Protein AF-A0A2D4J115-F1 (afdb_monomer_lite)

Secondary structure (DSSP, 8-state):
-HHHHHHHHHHHHHHHHHHHHHHHHHHHHHHHHHHHHHHHHHHHHHHHHHHHHHHHHHHHHHHHHHHHHHHHHHHHHHHHHHHHHHHHHHHHHHHHHHHHHHHHHHHHHHHHHHHHHHHHHHHHHHHHHHHHHHHHHHHHHHHHHHHHHHHHHHHHHHHHHHHHHHHHHHHHHHHHHHHHHHHHHHHHHHHHHHHHHHHHHHHHHHHHHHHHHHHHHHHHHHHHHHHHHHHHHHHHHHHHHHHHHTPPPPHHHHHHHHHHHHHHHHHHHHHHHHHHHHHHHHHHHHHHHHHHTTT-----------------------------------------------PPPPPS-------------PPPPPPPPPPPPP---

Foldseek 3Di:
DVVVVVVVVVVVVVVVVVVVVVVVVVVVVVVVVVVVVVVVVVVVVVVVVVVVVVVVVVVVVVVVVVVVVVVVVVVVVVVVVVVVVVVVVVVVVVVVVVVVVVVVVVVVVVVVVVVVVVVVVVVVVVVVVVVVVVVVVVVVVVVVVVVVVVVVVVVVVVVVVVVVVVVVVVVVVVVVVVVVVVVVVVVVVVVVVVVVVVVVVVVVVVVVVVVVVVVVVVVVVVVVVVVVVVVVVVVVVVVVVVCVVPDDDDPVRVVVVVVVVVVVVVVVVVVVVVVVVVVVVVVVVVVCVVPPVPDDDDDDDDDDDDDDDDDDDDDDDDDDDDDDDDDDDDDDDDDDDDDDDDDDDDDPDDDDDDDDDPPPDDDDDDDDDDDDDDDDD

pLDDT: mean 80.58, std 22.32, range [29.77, 98.75]

Sequence (377 aa):
EEEHQQRHKSMKEAHILAFQSMEETKEQEQKELEEHLQQKYLEELQALKDAHRQAMDVFKIEMEQEVQTLRFELEDEGKAMLASLRSELNHQHAAAIDQLRHNHQQEVAAAKMELERSIELSRHQEKECMCRISDVQDELRHRDHHISELDKEILTLHENISTLTKELEFKGKEILRIRSESNQQIRLHEQDLSKKHEKELDVMTADHIREKQSMLADFNKTQELLKEINSALQVSLEEMEDKYQNREPRPEDLQLIAELKDLIAERDQLIKKLIDDKKFYQLELVNRETNFNKVFNASPNVGVINPLVKQKKKNDRSANRFVSVPNLSALESSGVGNGHANRLDPIPNSSIHDIEFNSSRPLPQPIPPKEPKMVLR

Structure (mmCIF, N/CA/C/O backbone):
data_AF-A0A2D4J115-F1
#
_entry.id   AF-A0A2D4J115-F1
#
loop_
_atom_site.group_PDB
_atom_site.id
_atom_site.type_symbol
_atom_site.label_atom_id
_atom_site.label_alt_id
_atom_site.label_comp_id
_atom_site.label_asym_id
_atom_site.label_entity_id
_atom_site.label_seq_id
_atom_site.pdbx_PDB_ins_code
_atom_site.Cartn_x
_atom_site.Cartn_y
_atom_site.Cartn_z
_atom_site.occupancy
_atom_site.B_iso_or_equiv
_atom_site.auth_seq_id
_atom_site.auth_comp_id
_atom_site.auth_asym_id
_atom_site.auth_atom_id
_atom_site.pdbx_PDB_model_num
ATOM 1 N N . GLU A 1 1 ? 120.561 34.009 -173.043 1.00 57.00 1 GLU A N 1
ATOM 2 C CA . GLU A 1 1 ? 120.780 34.735 -171.770 1.00 57.00 1 GLU A CA 1
ATOM 3 C C . GLU A 1 1 ? 119.483 34.924 -170.973 1.00 57.00 1 GLU A C 1
ATOM 5 O O . GLU A 1 1 ? 119.499 34.709 -169.767 1.00 57.00 1 GLU A O 1
ATOM 10 N N . GLU A 1 2 ? 118.346 35.203 -171.625 1.00 57.34 2 GLU A N 1
ATOM 11 C CA . GLU A 1 2 ? 117.038 35.406 -170.963 1.00 57.34 2 GLU A CA 1
ATOM 12 C C . GLU A 1 2 ? 116.561 34.239 -170.064 1.00 57.34 2 GLU A C 1
ATOM 14 O O . GLU A 1 2 ? 116.048 34.486 -168.972 1.00 57.34 2 GLU A O 1
ATOM 19 N N . GLU A 1 3 ? 116.798 32.969 -170.428 1.00 57.56 3 GLU A N 1
ATOM 20 C CA . GLU A 1 3 ? 116.377 31.814 -169.603 1.00 57.56 3 GLU A CA 1
ATOM 21 C C . GLU A 1 3 ? 116.959 31.807 -168.174 1.00 57.56 3 GLU A C 1
ATOM 23 O O . GLU A 1 3 ? 116.345 31.264 -167.249 1.00 57.56 3 GLU A O 1
ATOM 28 N N . HIS A 1 4 ? 118.138 32.404 -167.959 1.00 59.41 4 HIS A N 1
ATOM 29 C CA . HIS A 1 4 ? 118.818 32.327 -166.663 1.00 59.41 4 HIS A CA 1
ATOM 30 C C . HIS A 1 4 ? 118.259 33.325 -165.633 1.00 59.41 4 HIS A C 1
ATOM 32 O O . HIS A 1 4 ? 118.295 33.050 -164.429 1.00 59.41 4 HIS A O 1
ATOM 38 N N . GLN A 1 5 ? 117.688 34.451 -166.085 1.00 61.78 5 GLN A N 1
ATOM 39 C CA . GLN A 1 5 ? 116.971 35.386 -165.208 1.00 61.78 5 GLN A CA 1
ATOM 40 C C . GLN A 1 5 ? 115.605 34.832 -164.783 1.00 61.78 5 GLN A C 1
ATOM 42 O O . GLN A 1 5 ? 115.239 34.962 -163.612 1.00 61.78 5 GLN A O 1
ATOM 47 N N . GLN A 1 6 ? 114.896 34.141 -165.686 1.00 61.97 6 GLN A N 1
A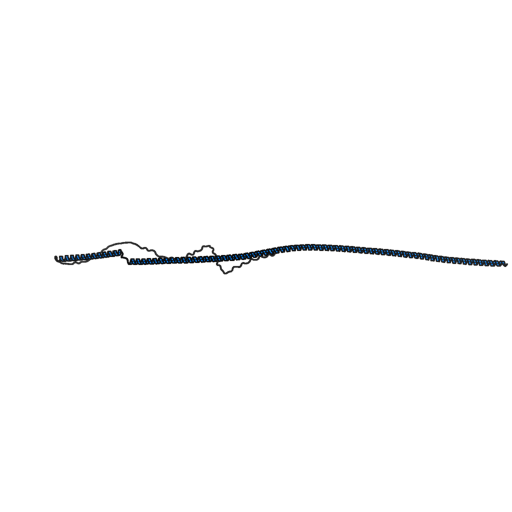TOM 48 C CA . GLN A 1 6 ? 113.596 33.523 -165.398 1.00 61.97 6 GLN A CA 1
ATOM 49 C C . GLN A 1 6 ? 113.691 32.530 -164.220 1.00 61.97 6 GLN A C 1
ATOM 51 O O . GLN A 1 6 ? 112.905 32.600 -163.272 1.00 61.97 6 GLN A O 1
ATOM 56 N N . ARG A 1 7 ? 114.715 31.658 -164.222 1.00 62.78 7 ARG A N 1
ATOM 57 C CA . ARG A 1 7 ? 114.964 30.688 -163.135 1.00 62.78 7 ARG A CA 1
ATOM 58 C C . ARG A 1 7 ? 115.286 31.343 -161.790 1.00 62.78 7 ARG A C 1
ATOM 60 O O . ARG A 1 7 ? 114.791 30.883 -160.763 1.00 62.78 7 ARG A O 1
ATOM 67 N N . HIS A 1 8 ? 116.091 32.408 -161.766 1.00 64.88 8 HIS A N 1
ATOM 68 C CA . HIS A 1 8 ? 116.463 33.046 -160.497 1.00 64.88 8 HIS A CA 1
ATOM 69 C C . HIS A 1 8 ? 115.281 33.795 -159.854 1.00 64.88 8 HIS A C 1
ATOM 71 O O . HIS A 1 8 ? 115.179 33.845 -158.623 1.00 64.88 8 HIS A O 1
ATOM 77 N N . LYS A 1 9 ? 114.368 34.346 -160.664 1.00 67.94 9 LYS A N 1
ATOM 78 C CA . LYS A 1 9 ? 113.130 34.965 -160.170 1.00 67.94 9 LYS A CA 1
ATOM 79 C C . LYS A 1 9 ? 112.207 33.920 -159.537 1.00 67.94 9 LYS A C 1
ATOM 81 O O . LYS A 1 9 ? 111.871 34.045 -158.362 1.00 67.94 9 LYS A O 1
ATOM 86 N N . SER A 1 10 ? 111.957 32.828 -160.264 1.00 69.94 10 SER A N 1
ATOM 87 C CA . SER A 1 10 ? 111.140 31.698 -159.804 1.00 69.94 10 SER A CA 1
ATOM 88 C C . SER A 1 10 ? 111.646 31.079 -158.491 1.00 69.94 10 SER A C 1
ATOM 90 O O . SER A 1 10 ? 110.840 30.790 -157.611 1.00 69.94 10 SER A O 1
ATOM 92 N N . MET A 1 11 ? 112.966 30.939 -158.295 1.00 70.31 11 MET A N 1
ATOM 93 C CA . MET A 1 11 ? 113.511 30.416 -157.030 1.00 70.31 11 MET A CA 1
ATOM 94 C C . MET A 1 11 ? 113.263 31.360 -155.838 1.00 70.31 11 MET A C 1
ATOM 96 O O . MET A 1 11 ? 112.943 30.893 -154.747 1.00 70.31 11 MET A O 1
ATOM 100 N N . LYS A 1 12 ? 113.388 32.684 -156.023 1.00 70.19 12 LYS A N 1
ATOM 101 C CA . LYS A 1 12 ? 113.106 33.654 -154.947 1.00 70.19 12 LYS A CA 1
ATOM 102 C C . LYS A 1 12 ? 111.619 33.700 -154.600 1.00 70.19 12 LYS A C 1
ATOM 104 O O . LYS A 1 12 ? 111.287 33.734 -153.421 1.00 70.19 12 LYS A O 1
ATOM 109 N N . GLU A 1 13 ? 110.749 33.658 -155.605 1.00 73.25 13 GLU A N 1
ATOM 110 C CA . GLU A 1 13 ? 109.296 33.579 -155.414 1.00 73.25 13 GLU A CA 1
ATOM 111 C C . GLU A 1 13 ? 108.912 32.288 -154.672 1.00 73.25 13 GLU A C 1
ATOM 113 O O . GLU A 1 13 ? 108.194 32.355 -153.679 1.00 73.25 13 GLU A O 1
ATOM 118 N N . ALA A 1 14 ? 109.486 31.137 -155.045 1.00 73.88 14 ALA A N 1
ATOM 119 C CA . ALA A 1 14 ? 109.284 29.876 -154.327 1.00 73.88 14 ALA A CA 1
ATOM 120 C C . ALA A 1 14 ? 109.763 29.927 -152.863 1.00 73.88 14 ALA A C 1
ATOM 122 O O . ALA A 1 14 ? 109.108 29.368 -151.989 1.00 73.88 14 ALA A O 1
ATOM 123 N N . HIS A 1 15 ? 110.875 30.610 -152.571 1.00 73.06 15 HIS A N 1
ATOM 124 C CA . HIS A 1 15 ? 111.394 30.717 -151.203 1.00 73.06 15 HIS A CA 1
ATOM 125 C C . HIS A 1 15 ? 110.595 31.703 -150.330 1.00 73.06 15 HIS A C 1
ATOM 127 O O . HIS A 1 15 ? 110.486 31.491 -149.122 1.00 73.06 15 HIS A O 1
ATOM 133 N N . ILE A 1 16 ? 110.023 32.756 -150.927 1.00 77.25 16 ILE A N 1
ATOM 134 C CA . ILE A 1 16 ? 109.073 33.654 -150.251 1.00 77.25 16 ILE A CA 1
ATOM 135 C C . ILE A 1 16 ? 107.777 32.897 -149.949 1.00 77.25 16 ILE A C 1
ATOM 137 O O . ILE A 1 16 ? 107.352 32.889 -148.800 1.00 77.25 16 ILE A O 1
ATOM 141 N N . LEU A 1 17 ? 107.219 32.182 -150.932 1.00 78.50 17 LEU A N 1
ATOM 142 C CA . LEU A 1 17 ? 106.018 31.359 -150.753 1.00 78.50 17 LEU A CA 1
ATOM 143 C C . LEU A 1 17 ? 106.221 30.244 -149.717 1.00 78.50 17 LEU A C 1
ATOM 145 O O . LEU A 1 17 ? 105.329 29.992 -148.918 1.00 78.50 17 LEU A O 1
ATOM 149 N N . ALA A 1 18 ? 107.393 29.604 -149.679 1.00 78.38 18 ALA A N 1
ATOM 150 C CA . ALA A 1 18 ? 107.706 28.592 -148.670 1.00 78.38 18 ALA A CA 1
ATOM 151 C C . ALA A 1 18 ? 107.845 29.185 -147.257 1.00 78.38 18 ALA A C 1
ATOM 153 O O . ALA A 1 18 ? 107.439 28.545 -146.291 1.00 78.38 18 ALA A O 1
ATOM 154 N N . PHE A 1 19 ? 108.397 30.397 -147.118 1.00 79.00 19 PHE A N 1
ATOM 155 C CA . PHE A 1 19 ? 108.492 31.057 -145.813 1.00 79.00 19 PHE A CA 1
ATOM 156 C C . PHE A 1 19 ? 107.127 31.568 -145.342 1.00 79.00 19 PHE A C 1
ATOM 158 O O . PHE A 1 19 ? 106.774 31.330 -144.196 1.00 79.00 19 PHE A O 1
ATOM 165 N N . GLN A 1 20 ? 106.337 32.173 -146.236 1.00 78.62 20 GLN A N 1
ATOM 166 C CA . GLN A 1 20 ? 104.952 32.568 -145.964 1.00 78.62 20 GLN A CA 1
ATOM 167 C C . GLN A 1 20 ? 104.100 31.358 -145.589 1.00 78.62 20 GLN A C 1
ATOM 169 O O . GLN A 1 20 ? 103.450 31.390 -144.559 1.00 78.62 20 GLN A O 1
ATOM 174 N N . SER A 1 21 ? 104.190 30.254 -146.335 1.00 79.31 21 SER A N 1
ATOM 175 C CA . SER A 1 21 ? 103.489 29.015 -145.992 1.00 79.31 21 SER A CA 1
ATOM 176 C C . SER A 1 21 ? 103.942 28.438 -144.649 1.00 79.31 21 SER A C 1
ATOM 178 O O . SER A 1 21 ? 103.104 27.891 -143.950 1.00 79.31 21 SER A O 1
ATOM 180 N N . MET A 1 22 ? 105.223 28.551 -144.276 1.00 82.06 22 MET A N 1
ATOM 181 C CA . MET A 1 22 ? 105.728 28.094 -142.973 1.00 82.06 22 MET A CA 1
ATOM 182 C C . MET A 1 22 ? 105.255 28.995 -141.822 1.00 82.06 22 MET A C 1
ATOM 184 O O . MET A 1 22 ? 104.891 28.495 -140.759 1.00 82.06 22 MET A O 1
ATOM 188 N N . GLU A 1 23 ? 105.220 30.309 -142.044 1.00 80.81 23 GLU A N 1
ATOM 189 C CA . GLU A 1 23 ? 104.732 31.307 -141.091 1.00 80.81 23 GLU A CA 1
ATOM 190 C C . GLU A 1 23 ? 103.209 31.196 -140.903 1.00 80.81 23 GLU A C 1
ATOM 192 O O . GLU A 1 23 ? 102.758 31.100 -139.766 1.00 80.81 23 GLU A O 1
ATOM 197 N N . GLU A 1 24 ? 102.443 31.042 -141.990 1.00 81.38 24 GLU A N 1
ATOM 198 C CA . GLU A 1 24 ? 101.008 30.724 -141.982 1.00 81.38 24 GLU A CA 1
ATOM 199 C C . GLU A 1 24 ? 100.725 29.381 -141.297 1.00 81.38 24 GLU A C 1
ATOM 201 O O . GLU A 1 24 ? 99.845 29.322 -140.445 1.00 81.38 24 GLU A O 1
ATOM 206 N N . THR A 1 25 ? 101.473 28.303 -141.589 1.00 81.06 25 THR A N 1
ATOM 207 C CA . THR A 1 25 ? 101.270 27.023 -140.881 1.00 81.06 25 THR A CA 1
ATOM 208 C C . THR A 1 25 ? 101.611 27.124 -139.404 1.00 81.06 25 THR A C 1
ATOM 210 O O . THR A 1 25 ? 100.919 26.525 -138.595 1.00 81.06 25 THR A O 1
ATOM 213 N N . LYS A 1 26 ? 102.629 27.904 -139.024 1.00 84.06 26 LYS A N 1
ATOM 214 C CA . LYS A 1 26 ? 102.990 28.095 -137.617 1.00 84.06 26 LYS A CA 1
ATOM 215 C C . LYS A 1 26 ? 101.961 28.957 -136.878 1.00 84.06 26 LYS A C 1
ATOM 217 O O . LYS A 1 26 ? 101.657 28.671 -135.725 1.00 84.06 26 LYS A O 1
ATOM 222 N N . GLU A 1 27 ? 101.435 30.003 -137.512 1.00 83.69 27 GLU A N 1
ATOM 223 C CA . GLU A 1 27 ? 100.361 30.831 -136.951 1.00 83.69 27 GLU A CA 1
ATOM 224 C C . GLU A 1 27 ? 99.057 30.026 -136.838 1.00 8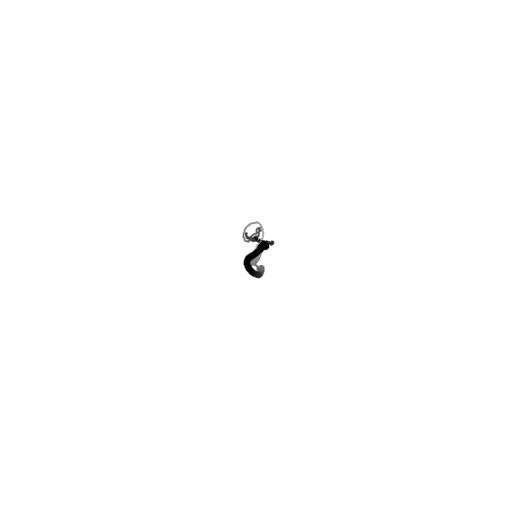3.69 27 GLU A C 1
ATOM 226 O O . GLU A 1 27 ? 98.381 30.095 -135.813 1.00 83.69 27 GLU A O 1
ATOM 231 N N . GLN A 1 28 ? 98.761 29.179 -137.828 1.00 84.00 28 GLN A N 1
ATOM 232 C CA . GLN A 1 28 ? 97.647 28.232 -137.808 1.00 84.00 28 GLN A CA 1
ATOM 233 C C . GLN A 1 28 ? 97.819 27.167 -136.710 1.00 84.00 28 GLN A C 1
ATOM 235 O O . GLN A 1 28 ? 96.900 26.976 -135.923 1.00 84.00 28 GLN A O 1
ATOM 240 N N . GLU A 1 29 ? 98.991 26.534 -136.579 1.00 83.31 29 GLU A N 1
ATOM 241 C CA . GLU A 1 29 ? 99.307 25.582 -135.498 1.00 83.31 29 GLU A CA 1
ATOM 242 C C . GLU A 1 29 ? 99.241 26.244 -134.115 1.00 83.31 29 GLU A C 1
ATOM 244 O O . GLU A 1 29 ? 98.711 25.657 -133.172 1.00 83.31 29 GLU A O 1
ATOM 249 N N . GLN A 1 30 ? 99.752 27.473 -133.973 1.00 84.19 30 GLN A N 1
ATOM 250 C CA . GLN A 1 30 ? 99.661 28.222 -132.720 1.00 84.19 30 GLN A CA 1
ATOM 251 C C . GLN A 1 30 ? 98.201 28.537 -132.383 1.00 84.19 30 GLN A C 1
ATOM 253 O O . GLN A 1 30 ? 97.790 28.357 -131.238 1.00 84.19 30 GLN A O 1
ATOM 258 N N . LYS A 1 31 ? 97.406 28.956 -133.369 1.00 85.56 31 LYS A N 1
ATOM 259 C CA . LYS A 1 31 ? 95.983 29.243 -133.194 1.00 85.56 31 LYS A CA 1
ATOM 260 C C . LYS A 1 31 ? 95.176 27.985 -132.874 1.00 85.56 31 LYS A C 1
ATOM 262 O O . LYS A 1 31 ? 94.360 28.023 -131.963 1.00 85.56 31 LYS A O 1
ATOM 267 N N . GLU A 1 32 ? 95.434 26.865 -133.544 1.00 86.25 32 GLU A N 1
ATOM 268 C CA . GLU A 1 32 ? 94.820 25.566 -133.236 1.00 86.25 32 GLU A CA 1
ATOM 269 C C . GLU A 1 32 ? 95.213 25.074 -131.836 1.00 86.25 32 GLU A C 1
ATOM 271 O O . GLU A 1 32 ? 94.377 24.533 -131.112 1.00 86.25 32 GLU A O 1
ATOM 276 N N . LEU A 1 33 ? 96.456 25.312 -131.403 1.00 86.94 33 LEU A N 1
ATOM 277 C CA . LEU A 1 33 ? 96.904 24.999 -130.047 1.00 86.94 33 LEU A CA 1
ATOM 278 C C . LEU A 1 33 ? 96.255 25.916 -128.996 1.00 86.94 33 LEU A C 1
ATOM 280 O O . LEU A 1 33 ? 95.873 25.431 -127.931 1.00 86.94 33 LEU A O 1
ATOM 284 N N . GLU A 1 34 ? 96.098 27.210 -129.284 1.00 85.75 34 GLU A N 1
ATOM 285 C CA . GLU A 1 34 ? 95.391 28.170 -128.427 1.00 85.75 34 GLU A CA 1
ATOM 286 C C . GLU A 1 34 ? 93.889 27.857 -128.342 1.00 85.75 34 GLU A C 1
ATOM 288 O O . GLU A 1 34 ? 93.344 27.826 -127.239 1.00 85.75 34 GLU A O 1
ATOM 293 N N . GLU A 1 35 ? 93.227 27.549 -129.461 1.00 86.94 35 GLU A N 1
ATOM 294 C CA . GLU A 1 35 ? 91.825 27.114 -129.508 1.00 86.94 35 GLU A CA 1
ATOM 295 C C . GLU A 1 35 ? 91.635 25.784 -128.762 1.00 86.94 35 GLU A C 1
ATOM 297 O O . GLU A 1 35 ? 90.732 25.668 -127.933 1.00 86.94 35 GLU A O 1
ATOM 302 N N . HIS A 1 36 ? 92.523 24.802 -128.955 1.00 90.12 36 HIS A N 1
ATOM 303 C CA . HIS A 1 36 ? 92.454 23.527 -128.237 1.00 90.12 36 HIS A CA 1
ATOM 304 C C . HIS A 1 36 ? 92.734 23.683 -126.731 1.00 90.12 36 HIS A C 1
ATOM 306 O O . HIS A 1 36 ? 92.112 22.998 -125.915 1.00 90.12 36 HIS A O 1
ATOM 312 N N . LEU A 1 37 ? 93.628 24.598 -126.336 1.00 90.31 37 LEU A N 1
ATOM 313 C CA . LEU A 1 37 ? 93.887 24.924 -124.932 1.00 90.31 37 LEU A CA 1
ATOM 314 C C . LEU A 1 37 ? 92.701 25.660 -124.291 1.00 90.31 37 LEU A C 1
ATOM 316 O O . LEU A 1 37 ? 92.318 25.327 -123.171 1.00 90.31 37 LEU A O 1
ATOM 320 N N . GLN A 1 38 ? 92.084 26.611 -125.000 1.00 89.25 38 GLN A N 1
ATOM 321 C CA . GLN A 1 38 ? 90.859 27.285 -124.556 1.00 89.25 38 GLN A CA 1
ATOM 322 C C . GLN A 1 38 ? 89.695 26.299 -124.427 1.00 89.25 38 GLN A C 1
ATOM 324 O O . GLN A 1 38 ? 88.975 26.336 -123.429 1.00 89.25 38 GLN A O 1
ATOM 329 N N . GLN A 1 39 ? 89.540 25.381 -125.385 1.00 91.38 39 GLN A N 1
ATOM 330 C CA . GLN A 1 39 ? 88.527 24.334 -125.326 1.00 91.38 39 GLN A CA 1
ATOM 331 C C . GLN A 1 39 ? 88.750 23.414 -124.118 1.00 91.38 39 GLN A C 1
ATOM 333 O O . GLN A 1 39 ? 87.817 23.220 -123.343 1.00 91.38 39 GLN A O 1
ATOM 338 N N . LYS A 1 40 ? 89.981 22.934 -123.883 1.00 91.44 40 LYS A N 1
ATOM 339 C CA . LYS A 1 40 ? 90.310 22.154 -122.675 1.00 91.44 40 LYS A CA 1
ATOM 340 C C . LYS A 1 40 ? 90.027 22.923 -121.391 1.00 91.44 40 LYS A C 1
ATOM 342 O O . LYS A 1 40 ? 89.417 22.371 -120.486 1.00 91.44 40 LYS A O 1
ATOM 347 N N . TYR A 1 41 ? 90.401 24.200 -121.319 1.00 90.50 41 TYR A N 1
ATOM 348 C CA . TYR A 1 41 ? 90.125 25.033 -120.148 1.00 90.50 41 TYR A CA 1
ATOM 349 C C . TYR A 1 41 ? 88.617 25.200 -119.890 1.00 90.50 41 TYR A C 1
ATOM 351 O O . TYR A 1 41 ? 88.175 25.161 -118.741 1.00 90.50 41 TYR A O 1
ATOM 359 N N . LEU A 1 42 ? 87.807 25.350 -120.943 1.00 92.38 42 LEU A N 1
ATOM 360 C CA . LEU A 1 42 ? 86.346 25.409 -120.835 1.00 92.38 42 LEU A CA 1
ATOM 361 C C . LEU A 1 42 ? 85.741 24.060 -120.419 1.00 92.38 42 LEU A C 1
ATOM 363 O O . LEU A 1 42 ? 84.850 24.043 -119.570 1.00 92.38 42 LEU A O 1
ATOM 367 N N . GLU A 1 43 ? 86.232 22.949 -120.970 1.00 91.31 43 GLU A N 1
ATOM 368 C CA . GLU A 1 43 ? 85.819 21.586 -120.613 1.00 91.31 43 GLU A CA 1
ATOM 369 C C . GLU A 1 43 ? 86.183 21.250 -119.157 1.00 91.31 43 GLU A C 1
ATOM 371 O O . GLU A 1 43 ? 85.329 20.773 -118.412 1.00 91.31 43 GLU A O 1
ATOM 376 N N . GLU A 1 44 ? 87.397 21.580 -118.705 1.00 91.94 44 GLU A N 1
ATOM 377 C CA . GLU A 1 44 ? 87.841 21.426 -117.313 1.00 91.94 44 GLU A CA 1
ATOM 378 C C . GLU A 1 44 ? 87.041 22.319 -116.355 1.00 91.94 44 GLU A C 1
ATOM 380 O O . GLU A 1 44 ? 86.601 21.857 -115.300 1.00 91.94 44 GLU A O 1
ATOM 385 N N . LEU A 1 45 ? 86.782 23.580 -116.720 1.00 92.69 45 LEU A N 1
ATOM 386 C CA . LEU A 1 45 ? 85.960 24.491 -115.919 1.00 92.69 45 LEU A CA 1
ATOM 387 C C . LEU A 1 45 ? 84.502 24.017 -115.831 1.00 92.69 45 LEU A C 1
ATOM 389 O O . LEU A 1 45 ? 83.863 24.190 -114.791 1.00 92.69 45 LEU A O 1
ATOM 393 N N . GLN A 1 46 ? 83.964 23.431 -116.903 1.00 92.88 46 GLN A N 1
ATOM 394 C CA . GLN A 1 46 ? 82.619 22.863 -116.915 1.00 92.88 46 GLN A CA 1
ATOM 395 C C . GLN A 1 46 ? 82.558 21.576 -116.084 1.00 92.88 46 GLN A C 1
ATOM 397 O O . GLN A 1 46 ? 81.703 21.470 -115.208 1.00 92.88 46 GLN A O 1
ATOM 402 N N . ALA A 1 47 ? 83.516 20.661 -116.253 1.00 93.06 47 ALA A N 1
ATOM 403 C CA . ALA A 1 47 ? 83.639 19.455 -115.438 1.00 93.06 47 ALA A CA 1
ATOM 404 C C . ALA A 1 47 ? 83.807 19.783 -113.944 1.00 93.06 47 ALA A C 1
ATOM 406 O O . ALA A 1 47 ? 83.189 19.134 -113.103 1.00 93.06 47 ALA A O 1
ATOM 407 N N . LEU A 1 48 ? 84.569 20.828 -113.599 1.00 94.25 48 LEU A N 1
ATOM 408 C CA . LEU A 1 48 ? 84.722 21.299 -112.221 1.00 94.25 48 LEU A CA 1
ATOM 409 C C . LEU A 1 48 ? 83.418 21.888 -111.660 1.00 94.25 48 LEU A C 1
ATOM 411 O O . LEU A 1 48 ? 83.073 21.614 -110.510 1.00 94.25 48 LEU A O 1
ATOM 415 N N . LYS A 1 49 ? 82.668 22.663 -112.457 1.00 94.06 49 LYS A N 1
ATOM 416 C CA . LYS A 1 49 ? 81.335 23.167 -112.071 1.00 94.06 49 LYS A CA 1
ATOM 417 C C . LYS A 1 49 ? 80.337 22.032 -111.866 1.00 94.06 49 LYS A C 1
ATOM 419 O O . LYS A 1 49 ? 79.599 22.062 -110.886 1.00 94.06 49 LYS A O 1
ATOM 424 N N . ASP A 1 50 ? 80.328 21.041 -112.752 1.00 94.38 50 ASP A N 1
ATOM 425 C CA . ASP A 1 50 ? 79.412 19.904 -112.672 1.00 94.38 50 ASP A CA 1
ATOM 426 C C . ASP A 1 50 ? 79.782 18.959 -111.520 1.00 94.38 50 ASP A C 1
ATOM 428 O O . ASP A 1 50 ? 78.893 18.516 -110.797 1.00 94.38 50 ASP A O 1
ATOM 432 N N . ALA A 1 51 ? 81.073 18.733 -111.257 1.00 94.06 51 ALA A N 1
ATOM 433 C CA . ALA A 1 51 ? 81.542 18.003 -110.078 1.00 94.06 51 ALA A CA 1
ATOM 434 C C . ALA A 1 51 ? 81.203 18.740 -108.771 1.00 94.06 51 ALA A C 1
ATOM 436 O O . ALA A 1 51 ? 80.718 18.126 -107.822 1.00 94.06 51 ALA A O 1
ATOM 437 N N . HIS A 1 52 ? 81.391 20.065 -108.721 1.00 94.38 52 HIS A N 1
ATOM 438 C CA . HIS A 1 52 ? 80.995 20.876 -107.567 1.00 94.38 52 HIS A CA 1
ATOM 439 C C . HIS A 1 52 ? 79.477 20.857 -107.352 1.00 94.38 52 HIS A C 1
ATOM 441 O O . HIS A 1 52 ? 79.017 20.711 -106.222 1.00 94.38 52 HIS A O 1
ATOM 447 N N . ARG A 1 53 ? 78.694 20.945 -108.433 1.00 95.25 53 ARG A N 1
ATOM 448 C CA . ARG A 1 53 ? 77.236 20.822 -108.391 1.00 95.25 53 ARG A CA 1
ATOM 449 C C . ARG A 1 53 ? 76.806 19.457 -107.861 1.00 95.25 53 ARG A C 1
ATOM 451 O O . ARG A 1 53 ? 75.996 19.416 -106.947 1.00 95.25 53 ARG A O 1
ATOM 458 N N . GLN A 1 54 ? 77.378 18.366 -108.370 1.00 94.81 54 GLN A N 1
ATOM 459 C CA . GLN A 1 54 ? 77.092 17.012 -107.883 1.00 94.81 54 GLN A CA 1
ATOM 460 C C . GLN A 1 54 ? 77.452 16.854 -106.402 1.00 94.81 54 GLN A C 1
ATOM 462 O O . GLN A 1 54 ? 76.652 16.317 -105.644 1.00 94.81 54 GLN A O 1
ATOM 467 N N . ALA A 1 55 ? 78.604 17.373 -105.965 1.00 95.00 55 ALA A N 1
ATOM 468 C CA . ALA A 1 55 ? 78.990 17.362 -104.555 1.00 95.00 55 ALA A CA 1
ATOM 469 C C . ALA A 1 55 ? 78.007 18.157 -103.674 1.00 95.00 55 ALA A C 1
ATOM 471 O O . ALA A 1 55 ? 77.663 17.705 -102.587 1.00 95.00 55 ALA A O 1
ATOM 472 N N . MET A 1 56 ? 77.513 19.305 -104.151 1.00 94.75 56 MET A N 1
ATOM 473 C CA . MET A 1 56 ? 76.505 20.106 -103.444 1.00 94.75 56 MET A CA 1
ATOM 474 C C . MET A 1 56 ? 75.118 19.454 -103.438 1.00 94.75 56 MET A C 1
ATOM 476 O O . MET A 1 56 ? 74.429 19.519 -102.422 1.00 94.75 56 MET A O 1
ATOM 480 N N . ASP A 1 57 ? 74.715 18.796 -104.527 1.00 94.88 57 ASP A N 1
ATOM 481 C CA . ASP A 1 57 ? 73.458 18.047 -104.605 1.00 94.88 57 ASP A CA 1
ATOM 482 C C . ASP A 1 57 ? 73.494 16.816 -103.670 1.00 94.88 57 ASP A C 1
ATOM 484 O O . ASP A 1 57 ? 72.527 16.576 -102.947 1.00 94.88 57 ASP A O 1
ATOM 488 N N . VAL A 1 58 ? 74.621 16.090 -103.597 1.00 95.12 58 VAL A N 1
ATOM 489 C CA . VAL A 1 58 ? 74.833 14.986 -102.636 1.00 95.12 58 VAL A CA 1
ATOM 490 C C . VAL A 1 58 ? 74.830 15.498 -101.196 1.00 95.12 58 VAL A C 1
ATOM 492 O O . VAL A 1 58 ? 74.037 15.013 -100.394 1.00 95.12 58 VAL A O 1
ATOM 495 N N . PHE A 1 59 ? 75.628 16.523 -100.879 1.00 95.56 59 PHE A N 1
ATOM 496 C CA . PHE A 1 59 ? 75.685 17.106 -99.533 1.00 95.56 59 PHE A CA 1
ATOM 497 C C . PHE A 1 59 ? 74.318 17.631 -99.069 1.00 95.56 59 PHE A C 1
ATOM 499 O O . PHE A 1 59 ? 73.937 17.478 -97.910 1.00 95.56 59 PHE A O 1
ATOM 506 N N . LYS A 1 60 ? 73.535 18.215 -99.985 1.00 96.06 60 LYS A N 1
ATOM 507 C CA . LYS A 1 60 ? 72.160 18.632 -99.703 1.00 96.06 60 LYS A CA 1
ATOM 508 C C . LYS A 1 60 ? 71.266 17.438 -99.356 1.00 96.06 60 LYS A C 1
ATOM 510 O O . LYS A 1 60 ? 70.507 17.537 -98.398 1.00 96.06 60 LYS A O 1
ATOM 515 N N . ILE A 1 61 ? 71.352 16.334 -100.102 1.00 95.81 61 ILE A N 1
ATOM 516 C CA . ILE A 1 61 ? 70.582 15.110 -99.821 1.00 95.81 61 ILE A CA 1
ATOM 517 C C . ILE A 1 61 ? 70.996 14.501 -98.473 1.00 95.81 61 ILE A C 1
ATOM 519 O O . ILE A 1 61 ? 70.124 14.113 -97.701 1.00 95.81 61 ILE A O 1
ATOM 523 N N . GLU A 1 62 ? 72.293 14.450 -98.164 1.00 95.62 62 GLU A N 1
ATOM 524 C CA . GLU A 1 62 ? 72.813 13.969 -96.874 1.00 95.62 62 GLU A CA 1
ATOM 525 C C . GLU A 1 62 ? 72.294 14.826 -95.708 1.00 95.62 62 GLU A C 1
ATOM 527 O O . GLU A 1 62 ? 71.736 14.293 -94.751 1.00 95.62 62 GLU A O 1
ATOM 532 N N . MET A 1 63 ? 72.367 16.155 -95.828 1.00 95.31 63 MET A N 1
ATOM 533 C CA . MET A 1 63 ? 71.838 17.090 -94.828 1.00 95.31 63 MET A CA 1
ATOM 534 C C . MET A 1 63 ? 70.306 17.001 -94.688 1.00 95.31 63 MET A C 1
ATOM 536 O O . MET A 1 63 ? 69.779 17.085 -93.580 1.00 95.31 63 MET A O 1
ATOM 540 N N . GLU A 1 64 ? 69.564 16.816 -95.787 1.00 95.88 64 GLU A N 1
ATOM 541 C CA . GLU A 1 64 ? 68.110 16.594 -95.748 1.00 95.88 64 GLU A CA 1
ATOM 542 C C . GLU A 1 64 ? 67.756 15.260 -95.063 1.00 95.88 64 GLU A C 1
ATOM 544 O O . GLU A 1 64 ? 66.783 15.207 -94.307 1.00 95.88 64 GLU A O 1
ATOM 549 N N . GLN A 1 65 ? 68.559 14.207 -95.262 1.00 96.56 65 GLN A N 1
ATOM 550 C CA . GLN A 1 65 ? 68.413 12.927 -94.561 1.00 96.56 65 GLN A CA 1
ATOM 551 C C . GLN A 1 65 ? 68.718 13.052 -93.064 1.00 96.56 65 GLN A C 1
ATOM 553 O O . GLN A 1 65 ? 67.907 12.597 -92.262 1.00 96.56 65 GLN A O 1
ATOM 558 N N . GLU A 1 66 ? 69.815 13.712 -92.680 1.00 96.19 66 GLU A N 1
ATOM 559 C CA . GLU A 1 66 ? 70.196 13.925 -91.273 1.00 96.19 66 GLU A CA 1
ATOM 560 C C . GLU A 1 66 ? 69.147 14.761 -90.517 1.00 96.19 66 GLU A C 1
ATOM 562 O O . GLU A 1 66 ? 68.734 14.423 -89.406 1.00 96.19 66 GLU A O 1
ATOM 567 N N . VAL A 1 67 ? 68.615 15.814 -91.149 1.00 96.31 67 VAL A N 1
ATOM 568 C CA . VAL A 1 67 ? 67.486 16.579 -90.595 1.00 96.31 67 VAL A CA 1
ATOM 569 C C . VAL A 1 67 ? 66.238 15.702 -90.441 1.00 96.31 67 VAL A C 1
ATOM 571 O O . VAL A 1 67 ? 65.480 15.886 -89.487 1.00 96.31 67 VAL A O 1
ATOM 574 N N . GLN A 1 68 ? 66.001 14.751 -91.346 1.00 96.31 68 GLN A N 1
ATOM 575 C CA . GLN A 1 68 ? 64.844 13.860 -91.275 1.00 96.31 68 GLN A CA 1
ATOM 576 C C . GLN A 1 68 ? 65.005 12.746 -90.225 1.00 96.31 68 GLN A C 1
ATOM 578 O O . GLN A 1 68 ? 64.016 12.413 -89.568 1.00 96.31 68 GLN A O 1
ATOM 583 N N . THR A 1 69 ? 66.212 12.211 -90.007 1.00 96.44 69 THR A N 1
ATOM 584 C CA . THR A 1 69 ? 66.481 11.256 -88.916 1.00 96.44 69 THR A CA 1
ATOM 585 C C . THR A 1 69 ? 66.359 11.933 -87.557 1.00 96.44 69 THR A C 1
ATOM 587 O O . THR A 1 69 ? 65.593 11.453 -86.726 1.00 96.44 69 THR A O 1
ATOM 590 N N . LEU A 1 70 ? 66.969 13.111 -87.371 1.00 96.56 70 LEU A N 1
ATOM 591 C CA . LEU A 1 70 ? 66.848 13.891 -86.130 1.00 96.56 70 LEU A CA 1
ATOM 592 C C . LEU A 1 70 ? 65.390 14.279 -85.821 1.00 96.56 70 LEU A C 1
ATOM 594 O O . LEU A 1 70 ? 64.975 14.285 -84.664 1.00 96.56 70 LEU A O 1
ATOM 598 N N . ARG A 1 71 ? 64.578 14.571 -86.850 1.00 96.62 71 ARG A N 1
ATOM 599 C CA . ARG A 1 71 ? 63.127 14.790 -86.687 1.00 96.62 71 ARG A CA 1
ATOM 600 C C . ARG A 1 71 ? 62.404 13.544 -86.182 1.00 96.62 71 ARG A C 1
ATOM 602 O O . ARG A 1 71 ? 61.536 13.680 -85.326 1.00 96.62 71 ARG A O 1
ATOM 609 N N . PHE A 1 72 ? 62.731 12.367 -86.715 1.00 97.00 72 PHE A N 1
ATOM 610 C CA . PHE A 1 72 ? 62.110 11.110 -86.298 1.00 97.00 72 PHE A CA 1
ATOM 611 C C . PHE A 1 72 ? 62.523 10.718 -84.874 1.00 97.00 72 PHE A C 1
ATOM 613 O O . PHE A 1 72 ? 61.657 10.378 -84.073 1.00 97.00 72 PHE A O 1
ATOM 620 N N . GLU A 1 73 ? 63.811 10.828 -84.544 1.00 96.75 73 GLU A N 1
ATOM 621 C CA . GLU A 1 73 ? 64.344 10.566 -83.201 1.00 96.75 73 GLU A CA 1
ATOM 622 C C . GLU A 1 73 ? 63.679 11.472 -82.158 1.00 96.75 73 GLU A C 1
ATOM 624 O O . GLU A 1 73 ? 63.131 10.976 -81.177 1.00 96.75 73 GLU A O 1
ATOM 629 N N . LEU A 1 74 ? 63.601 12.783 -82.416 1.00 96.19 74 LEU A N 1
ATOM 630 C CA . LEU A 1 74 ? 62.933 13.730 -81.517 1.00 96.19 74 LEU A CA 1
ATOM 631 C C . LEU A 1 74 ? 61.416 13.472 -81.394 1.00 96.19 74 LEU A C 1
ATOM 633 O O . LEU A 1 74 ? 60.825 13.701 -80.336 1.00 96.19 74 LEU A O 1
ATOM 637 N N . GLU A 1 75 ? 60.762 12.992 -82.459 1.00 96.94 75 GLU A N 1
ATOM 638 C CA . GLU A 1 75 ? 59.350 12.595 -82.410 1.00 96.94 75 GLU A CA 1
ATOM 639 C C . GLU A 1 75 ? 59.145 11.315 -81.578 1.00 96.94 75 GLU A C 1
ATOM 641 O O . GLU A 1 75 ? 58.166 11.223 -80.831 1.00 96.94 75 GLU A O 1
ATOM 646 N N . ASP A 1 76 ? 60.055 10.341 -81.672 1.00 97.38 76 ASP A N 1
ATOM 647 C CA . ASP A 1 76 ? 60.003 9.098 -80.896 1.00 97.38 76 ASP A CA 1
ATOM 648 C C . ASP A 1 76 ? 60.347 9.328 -79.417 1.00 97.38 76 ASP A C 1
ATOM 650 O O . ASP A 1 76 ? 59.592 8.898 -78.544 1.00 97.38 76 ASP A O 1
ATOM 654 N N . GLU A 1 77 ? 61.378 10.126 -79.115 1.00 96.38 77 GLU A N 1
ATOM 655 C CA . GLU A 1 77 ? 61.671 10.606 -77.756 1.00 96.38 77 GLU A CA 1
ATOM 656 C C . GLU A 1 77 ? 60.470 11.349 -77.153 1.00 96.38 77 GLU A C 1
ATOM 658 O O . GLU A 1 77 ? 60.076 11.089 -76.012 1.00 96.38 77 GLU A O 1
ATOM 663 N N . GLY A 1 78 ? 59.827 12.228 -77.931 1.00 96.19 78 GLY A N 1
ATOM 664 C CA . GLY A 1 78 ? 58.611 12.930 -77.519 1.00 96.19 78 GLY A CA 1
ATOM 665 C C . GLY A 1 78 ? 57.450 11.977 -77.214 1.00 96.19 78 GLY A C 1
ATOM 666 O O . GLY A 1 78 ? 56.771 12.129 -76.192 1.00 96.19 78 GLY A O 1
ATOM 667 N N . LYS A 1 79 ? 57.234 10.952 -78.049 1.00 97.69 79 LYS A N 1
ATOM 668 C CA . LYS A 1 79 ? 56.227 9.899 -77.811 1.00 97.69 79 LYS A CA 1
ATOM 669 C C . LYS A 1 79 ? 56.556 9.066 -76.573 1.00 97.69 79 LYS A C 1
ATOM 671 O O . LYS A 1 79 ? 55.656 8.824 -75.768 1.00 97.69 79 LYS A O 1
ATOM 676 N N . ALA A 1 80 ? 57.814 8.668 -76.393 1.00 97.62 80 ALA A N 1
ATOM 677 C CA . ALA A 1 80 ? 58.279 7.897 -75.245 1.00 97.62 80 ALA A CA 1
ATOM 678 C C . ALA A 1 80 ? 58.129 8.687 -73.934 1.00 97.62 80 ALA A C 1
ATOM 680 O O . ALA A 1 80 ? 57.605 8.161 -72.950 1.00 97.62 80 ALA A O 1
ATOM 681 N N . MET A 1 81 ? 58.486 9.975 -73.934 1.00 97.19 81 MET A N 1
ATOM 682 C CA . MET A 1 81 ? 58.306 10.868 -72.786 1.00 97.19 81 MET A CA 1
ATOM 683 C C . MET A 1 81 ? 56.822 11.064 -72.444 1.00 97.19 81 MET A C 1
ATOM 685 O O . MET A 1 81 ? 56.443 10.964 -71.276 1.00 97.19 81 MET A O 1
ATOM 689 N N . LEU A 1 82 ? 55.959 11.267 -73.447 1.00 97.69 82 LEU A N 1
ATOM 690 C CA . LEU A 1 82 ? 54.507 11.360 -73.247 1.00 97.69 82 LEU A CA 1
ATOM 691 C C . LEU A 1 82 ? 53.895 10.042 -72.747 1.00 97.69 82 LEU A C 1
ATOM 693 O O . LEU A 1 82 ? 52.981 10.073 -71.921 1.00 97.69 82 LEU A O 1
ATOM 697 N N . ALA A 1 83 ? 54.380 8.890 -73.217 1.00 97.62 83 ALA A N 1
ATOM 698 C CA . ALA A 1 83 ? 53.950 7.579 -72.735 1.00 97.62 83 ALA A CA 1
ATOM 699 C C . ALA A 1 83 ? 54.378 7.344 -71.277 1.00 97.62 83 ALA A C 1
ATOM 701 O O . ALA A 1 83 ? 53.555 6.923 -70.463 1.00 97.62 83 ALA A O 1
ATOM 702 N N . SER A 1 84 ? 55.622 7.693 -70.933 1.00 97.62 84 SER A N 1
ATOM 703 C CA . SER A 1 84 ? 56.150 7.640 -69.566 1.00 97.62 84 SER A CA 1
ATOM 704 C C . SER A 1 84 ? 55.341 8.530 -68.617 1.00 97.62 84 SER A C 1
ATOM 706 O O . SER A 1 84 ? 54.810 8.043 -67.621 1.00 97.62 84 SER A O 1
ATOM 708 N N . LEU A 1 85 ? 55.116 9.799 -68.979 1.00 97.56 85 LEU A N 1
ATOM 709 C CA . LEU A 1 85 ? 54.334 10.739 -68.168 1.00 97.56 85 LEU A CA 1
ATOM 710 C C . LEU A 1 85 ? 52.874 10.290 -67.986 1.00 97.56 85 LEU A C 1
ATOM 712 O O . LEU A 1 85 ? 52.314 10.441 -66.902 1.00 97.56 85 LEU A O 1
ATOM 716 N N . ARG A 1 86 ? 52.254 9.694 -69.017 1.00 98.06 86 ARG A N 1
ATOM 717 C CA . ARG A 1 86 ? 50.919 9.077 -68.903 1.00 98.06 86 ARG A CA 1
ATOM 718 C C . ARG A 1 86 ? 50.921 7.866 -67.970 1.00 98.06 86 ARG A C 1
ATOM 720 O O . ARG A 1 86 ? 49.975 7.706 -67.205 1.00 98.06 86 ARG A O 1
ATOM 727 N N . SER A 1 87 ? 51.950 7.021 -68.033 1.00 97.81 87 SER A N 1
ATOM 728 C CA . SER A 1 87 ? 52.086 5.858 -67.149 1.00 97.81 87 SER A CA 1
ATOM 729 C C . SER A 1 87 ? 52.263 6.283 -65.692 1.00 97.81 87 SER A C 1
ATOM 731 O O . SER A 1 87 ? 51.578 5.754 -64.820 1.00 97.81 87 SER A O 1
ATOM 733 N N . GLU A 1 88 ? 53.118 7.273 -65.437 1.00 97.62 88 GLU A N 1
ATOM 734 C CA . GLU A 1 88 ? 53.358 7.831 -64.104 1.00 97.62 88 GLU A CA 1
ATOM 735 C C . GLU A 1 88 ? 52.091 8.483 -63.534 1.00 97.62 88 GLU A C 1
ATOM 737 O O . GLU A 1 88 ? 51.667 8.154 -62.429 1.00 97.62 88 GLU A O 1
ATOM 742 N N . LEU A 1 89 ? 51.407 9.325 -64.318 1.00 97.88 89 LEU A N 1
ATOM 743 C CA . LEU A 1 89 ? 50.147 9.948 -63.902 1.00 97.88 89 LEU A CA 1
ATOM 744 C C . LEU A 1 89 ? 49.054 8.903 -63.608 1.00 97.88 89 LEU A C 1
ATOM 746 O O . LEU A 1 89 ? 48.341 9.015 -62.611 1.00 97.88 89 LEU A O 1
ATOM 750 N N . ASN A 1 90 ? 48.945 7.855 -64.431 1.00 97.81 90 ASN A N 1
ATOM 751 C CA . ASN A 1 90 ? 48.021 6.744 -64.186 1.00 97.81 90 ASN A CA 1
ATOM 752 C C . ASN A 1 90 ? 48.384 5.959 -62.914 1.00 97.81 90 ASN A C 1
ATOM 754 O O . ASN A 1 90 ? 47.485 5.576 -62.165 1.00 97.81 90 ASN A O 1
ATOM 758 N N . HIS A 1 91 ? 49.676 5.737 -62.648 1.00 97.94 91 HIS A N 1
ATOM 759 C CA . HIS A 1 91 ? 50.143 5.070 -61.434 1.00 97.94 91 HIS A CA 1
ATOM 760 C C . HIS A 1 91 ? 49.826 5.897 -60.180 1.00 97.94 91 HIS A C 1
ATOM 762 O O . HIS A 1 91 ? 49.241 5.369 -59.233 1.00 97.94 91 HIS A O 1
ATOM 768 N N . GLN A 1 92 ? 50.108 7.204 -60.206 1.00 97.62 92 GLN A N 1
ATOM 769 C CA . GLN A 1 92 ? 49.776 8.130 -59.119 1.00 97.62 92 GLN A CA 1
ATOM 770 C C . GLN A 1 92 ? 48.262 8.203 -58.867 1.00 97.62 92 GLN A C 1
ATOM 772 O O . GLN A 1 92 ? 47.829 8.145 -57.716 1.00 97.62 92 GLN A O 1
ATOM 777 N N . HIS A 1 93 ? 47.438 8.258 -59.922 1.00 97.81 93 HIS A N 1
ATOM 778 C CA . HIS A 1 93 ? 45.980 8.206 -59.777 1.00 97.81 93 HIS A CA 1
ATOM 779 C C . HIS A 1 93 ? 45.491 6.881 -59.179 1.00 97.81 93 HIS A C 1
ATOM 781 O O . HIS A 1 93 ? 44.636 6.908 -58.294 1.00 97.81 93 HIS A O 1
ATOM 787 N N . ALA A 1 94 ? 46.028 5.738 -59.616 1.00 98.12 94 ALA A N 1
ATOM 788 C CA . ALA A 1 94 ? 45.675 4.436 -59.051 1.00 98.12 94 ALA A CA 1
ATOM 789 C C . ALA A 1 94 ? 46.040 4.354 -57.558 1.00 98.12 94 ALA A C 1
ATOM 791 O O . ALA A 1 94 ? 45.184 4.025 -56.737 1.00 98.12 94 ALA A O 1
ATOM 792 N N . ALA A 1 95 ? 47.263 4.755 -57.193 1.00 98.19 95 ALA A N 1
ATOM 793 C CA . ALA A 1 95 ? 47.726 4.783 -55.808 1.00 98.19 95 ALA A CA 1
ATOM 794 C C . ALA A 1 95 ? 46.869 5.705 -54.919 1.00 98.19 95 ALA A C 1
ATOM 796 O O . ALA A 1 95 ? 46.479 5.310 -53.820 1.00 98.19 95 ALA A O 1
ATOM 797 N N . ALA A 1 96 ? 46.509 6.900 -55.402 1.00 98.19 96 ALA A N 1
ATOM 798 C CA . ALA A 1 96 ? 45.640 7.826 -54.675 1.00 98.19 96 ALA A CA 1
ATOM 799 C C . ALA A 1 96 ? 44.212 7.275 -54.488 1.00 98.19 96 ALA A C 1
ATOM 801 O O . ALA A 1 96 ? 43.624 7.429 -53.416 1.00 98.19 96 ALA A O 1
ATOM 802 N N . ILE A 1 97 ? 43.659 6.603 -55.505 1.00 98.31 97 ILE A N 1
ATOM 803 C CA . ILE A 1 97 ? 42.346 5.946 -55.425 1.00 98.31 97 ILE A CA 1
ATOM 804 C C . ILE A 1 97 ? 42.376 4.794 -54.414 1.00 98.31 97 ILE A C 1
ATOM 806 O O . ILE A 1 97 ? 41.457 4.679 -53.602 1.00 98.31 97 ILE A O 1
ATOM 810 N N . ASP A 1 98 ? 43.414 3.959 -54.428 1.00 98.12 98 ASP A N 1
ATOM 811 C CA . ASP A 1 98 ? 43.516 2.818 -53.515 1.00 98.12 98 ASP A CA 1
ATOM 812 C C . ASP A 1 98 ? 43.814 3.250 -52.071 1.00 98.12 98 ASP A C 1
ATOM 814 O O . ASP A 1 98 ? 43.231 2.689 -51.142 1.00 98.12 98 ASP A O 1
ATOM 818 N N . GLN A 1 99 ? 44.595 4.316 -51.864 1.00 98.25 99 GLN A N 1
ATOM 819 C CA . GLN A 1 99 ? 44.753 4.938 -50.545 1.00 98.25 99 GLN A CA 1
ATOM 820 C C . GLN A 1 99 ? 43.423 5.508 -50.025 1.00 98.25 99 GLN A C 1
ATOM 822 O O . GLN A 1 99 ? 43.059 5.264 -48.874 1.00 98.25 99 GLN A O 1
ATOM 827 N N . LEU A 1 100 ? 42.656 6.215 -50.865 1.00 98.25 100 LEU A N 1
ATOM 828 C CA . LEU A 1 100 ? 41.342 6.743 -50.483 1.00 98.25 100 LEU A CA 1
ATOM 829 C C . LEU A 1 100 ? 40.349 5.617 -50.149 1.00 98.25 100 LEU A C 1
ATOM 831 O O . LEU A 1 100 ? 39.626 5.710 -49.157 1.00 98.25 100 LEU A O 1
ATOM 835 N N . ARG A 1 101 ? 40.340 4.532 -50.936 1.00 98.38 101 ARG A N 1
ATOM 836 C CA . ARG A 1 101 ? 39.541 3.325 -50.660 1.00 98.38 101 ARG A CA 1
ATOM 837 C C . ARG A 1 101 ? 39.929 2.681 -49.333 1.00 98.38 101 ARG A C 1
ATOM 839 O O . ARG A 1 101 ? 39.037 2.329 -48.566 1.00 98.38 101 ARG A O 1
ATOM 846 N N . HIS A 1 102 ? 41.227 2.545 -49.057 1.00 98.31 102 HIS A N 1
ATOM 847 C CA . HIS A 1 102 ? 41.722 1.957 -47.813 1.00 98.31 102 HIS A CA 1
ATOM 848 C C . HIS A 1 102 ? 41.318 2.792 -46.591 1.00 98.31 102 HIS A C 1
ATOM 850 O O . HIS A 1 102 ? 40.737 2.251 -45.650 1.00 98.31 102 HIS A O 1
ATOM 856 N N . ASN A 1 103 ? 41.530 4.111 -46.647 1.00 98.12 103 ASN A N 1
ATOM 857 C CA . ASN A 1 103 ? 41.124 5.037 -45.588 1.00 98.12 103 ASN A CA 1
ATOM 858 C C . ASN A 1 103 ? 39.609 4.968 -45.343 1.00 98.12 103 ASN A C 1
ATOM 860 O O . ASN A 1 103 ? 39.176 4.763 -44.213 1.00 98.12 103 ASN A O 1
ATOM 864 N N . HIS A 1 104 ? 38.796 5.036 -46.403 1.00 98.12 104 HIS A N 1
ATOM 865 C CA . HIS A 1 104 ? 37.341 4.937 -46.282 1.00 98.12 104 HIS A CA 1
ATOM 866 C C . HIS A 1 104 ? 36.890 3.579 -45.712 1.00 98.12 104 HIS A C 1
ATOM 868 O O . HIS A 1 104 ? 35.991 3.519 -44.874 1.00 98.12 104 HIS A O 1
ATOM 874 N N . GLN A 1 105 ? 37.529 2.476 -46.115 1.00 98.19 105 GLN A N 1
ATOM 875 C CA . GLN A 1 105 ? 37.251 1.151 -45.557 1.00 98.19 105 GLN A CA 1
ATOM 876 C C . GLN A 1 105 ? 37.582 1.085 -44.056 1.00 98.19 105 GLN A C 1
ATOM 878 O O . GLN A 1 105 ? 36.823 0.479 -43.296 1.00 98.19 105 GLN A O 1
ATOM 883 N N . GLN A 1 106 ? 38.673 1.724 -43.623 1.00 98.25 106 GLN A N 1
ATOM 884 C CA . GLN A 1 106 ? 39.056 1.824 -42.215 1.00 98.25 106 GLN A CA 1
ATOM 885 C C . GLN A 1 106 ? 38.068 2.684 -41.411 1.00 98.25 106 GLN A C 1
ATOM 887 O O . GLN A 1 106 ? 37.626 2.258 -40.345 1.00 98.25 106 GLN A O 1
ATOM 892 N N . GLU A 1 107 ? 37.666 3.846 -41.933 1.00 98.12 107 GLU A N 1
ATOM 893 C CA . GLU A 1 107 ? 36.650 4.721 -41.324 1.00 98.12 107 GLU A CA 1
ATOM 894 C C . GLU A 1 107 ? 35.304 4.002 -41.165 1.00 98.12 107 GLU A C 1
ATOM 896 O O . GLU A 1 107 ? 34.711 4.020 -40.086 1.00 98.12 107 GLU A O 1
ATOM 901 N N . VAL A 1 108 ? 34.843 3.299 -42.207 1.00 98.19 108 VAL A N 1
ATOM 902 C CA . VAL A 1 108 ? 33.601 2.509 -42.167 1.00 98.19 108 VAL A CA 1
ATOM 903 C C . VAL A 1 108 ? 33.701 1.350 -41.172 1.00 98.19 108 VAL A C 1
ATOM 905 O O . VAL A 1 108 ? 32.720 1.055 -40.490 1.00 98.19 108 VAL A O 1
ATOM 908 N N . ALA A 1 109 ? 34.859 0.692 -41.057 1.00 98.25 109 ALA A N 1
ATOM 909 C CA . ALA A 1 109 ? 35.068 -0.359 -40.061 1.00 98.25 109 ALA A CA 1
ATOM 910 C C . ALA A 1 109 ? 35.039 0.200 -38.626 1.00 98.25 109 ALA A C 1
ATOM 912 O O . ALA A 1 109 ? 34.350 -0.357 -37.772 1.00 98.25 109 ALA A O 1
ATOM 913 N N . ALA A 1 110 ? 35.711 1.329 -38.378 1.00 98.25 110 ALA A N 1
ATOM 914 C CA . ALA A 1 110 ? 35.713 1.998 -37.078 1.00 98.25 110 ALA A CA 1
ATOM 915 C C . ALA A 1 110 ? 34.309 2.488 -36.678 1.00 98.25 110 ALA A C 1
ATOM 917 O O . ALA A 1 110 ? 33.860 2.228 -35.563 1.00 98.25 110 ALA A O 1
ATOM 918 N N . ALA A 1 111 ? 33.578 3.119 -37.603 1.00 98.06 111 ALA A N 1
ATOM 919 C CA . ALA A 1 111 ? 32.211 3.584 -37.367 1.00 98.06 111 ALA A CA 1
ATOM 920 C C . ALA A 1 111 ? 31.237 2.430 -37.065 1.00 98.06 111 ALA A C 1
ATOM 922 O O . ALA A 1 111 ? 30.362 2.572 -36.212 1.00 98.06 111 ALA A O 1
ATOM 923 N N . LYS A 1 112 ? 31.403 1.269 -37.719 1.00 98.25 112 LYS A N 1
ATOM 924 C CA . LYS A 1 112 ? 30.628 0.055 -37.410 1.00 98.25 112 LYS A CA 1
ATOM 925 C C . LYS A 1 112 ? 30.938 -0.488 -36.017 1.00 98.25 112 LYS A C 1
ATOM 927 O O . LYS A 1 112 ? 30.003 -0.759 -35.274 1.00 98.25 112 LYS A O 1
ATOM 932 N N . MET A 1 113 ? 32.217 -0.591 -35.646 1.00 98.25 113 MET A N 1
ATOM 933 C CA . MET A 1 113 ? 32.613 -1.059 -34.312 1.00 98.25 113 MET A CA 1
ATOM 934 C C . MET A 1 113 ? 32.086 -0.149 -33.195 1.00 98.25 113 MET A C 1
ATOM 936 O O . MET A 1 113 ? 31.613 -0.650 -32.178 1.00 98.25 113 MET A O 1
ATOM 940 N N . GLU A 1 114 ? 32.116 1.174 -33.381 1.00 98.12 114 GLU A N 1
ATOM 941 C CA . GLU A 1 114 ? 31.577 2.109 -32.385 1.00 98.12 114 GLU A CA 1
ATOM 942 C C . GLU A 1 114 ? 30.042 2.042 -32.302 1.00 98.12 114 GLU A C 1
ATOM 944 O O . GLU A 1 114 ? 29.477 2.081 -31.209 1.00 98.12 114 GLU A O 1
ATOM 949 N N . LEU A 1 115 ? 29.351 1.849 -33.433 1.00 98.00 115 LEU A N 1
ATOM 950 C CA . LEU A 1 115 ? 27.905 1.615 -33.446 1.00 98.00 115 LEU A CA 1
ATOM 951 C C . LEU A 1 115 ? 27.530 0.307 -32.726 1.00 98.00 115 LEU A C 1
ATOM 953 O O . LEU A 1 115 ? 26.630 0.313 -31.890 1.00 98.00 115 LEU A O 1
ATOM 957 N N . GLU A 1 116 ? 28.230 -0.795 -33.001 1.00 98.25 116 GLU A N 1
ATOM 958 C CA . GLU A 1 116 ? 28.024 -2.087 -32.327 1.00 98.25 116 GLU A CA 1
ATOM 959 C C . GLU A 1 116 ? 28.289 -1.987 -30.816 1.00 98.25 116 GLU A C 1
ATOM 961 O O . GLU A 1 116 ? 27.493 -2.477 -30.010 1.00 98.25 116 GLU A O 1
ATOM 966 N N . ARG A 1 117 ? 29.353 -1.275 -30.417 1.00 98.38 117 ARG A N 1
ATOM 967 C CA . ARG A 1 117 ? 29.668 -0.972 -29.011 1.00 98.38 117 ARG A CA 1
ATOM 968 C C . ARG A 1 117 ? 28.553 -0.169 -28.334 1.00 98.38 117 ARG A C 1
ATOM 970 O O . ARG A 1 117 ? 28.168 -0.493 -27.211 1.00 98.38 117 ARG A O 1
ATOM 977 N N . SER A 1 118 ? 28.041 0.861 -29.006 1.00 98.25 118 SER A N 1
ATOM 978 C CA . SER A 1 118 ? 26.946 1.703 -28.509 1.00 98.25 118 SER A CA 1
ATOM 979 C C . SER A 1 118 ? 25.647 0.904 -28.340 1.00 98.25 118 SER A C 1
ATOM 981 O O . SER A 1 118 ? 24.985 1.006 -27.306 1.00 98.25 118 SER A O 1
ATOM 983 N N . ILE A 1 119 ? 25.330 0.024 -29.299 1.00 98.38 119 ILE A N 1
ATOM 984 C CA . ILE A 1 119 ? 24.166 -0.872 -29.237 1.00 98.38 119 ILE A CA 1
ATOM 985 C C . ILE A 1 119 ? 24.270 -1.841 -28.052 1.00 98.38 119 ILE A C 1
ATOM 987 O O . ILE A 1 119 ? 23.305 -1.959 -27.297 1.00 98.38 119 ILE A O 1
ATOM 991 N N . GLU A 1 120 ? 25.407 -2.514 -27.836 1.00 98.25 120 GLU A N 1
ATOM 992 C CA . GLU A 1 120 ? 25.518 -3.445 -26.699 1.00 98.25 120 GLU A CA 1
ATOM 993 C C . GLU A 1 120 ? 25.546 -2.709 -25.348 1.00 98.25 120 GLU A C 1
ATOM 995 O O . GLU A 1 120 ? 25.004 -3.224 -24.370 1.00 98.25 120 GLU A O 1
ATOM 1000 N N . LEU A 1 121 ? 26.075 -1.478 -25.285 1.00 98.38 121 LEU A N 1
ATOM 1001 C CA . LEU A 1 121 ? 25.975 -0.639 -24.086 1.00 98.38 121 LEU A CA 1
ATOM 1002 C C . LEU A 1 121 ? 24.520 -0.241 -23.781 1.00 98.38 121 LEU A C 1
ATOM 1004 O O . LEU A 1 121 ? 24.087 -0.407 -22.640 1.00 98.38 121 LEU A O 1
ATOM 1008 N N . SER A 1 122 ? 23.751 0.211 -24.783 1.00 98.19 122 SER A N 1
ATOM 1009 C CA . SER A 1 122 ? 22.307 0.478 -24.637 1.00 98.19 122 SER A CA 1
ATOM 1010 C C . SER A 1 122 ? 21.574 -0.775 -24.167 1.00 98.19 122 SER A C 1
ATOM 1012 O O . SER A 1 122 ? 20.825 -0.743 -23.196 1.00 98.19 122 SER A O 1
ATOM 1014 N N . ARG A 1 123 ? 21.878 -1.925 -24.779 1.00 98.50 123 ARG A N 1
ATOM 1015 C CA . ARG A 1 123 ? 21.290 -3.217 -24.418 1.00 98.50 123 ARG A CA 1
ATOM 1016 C C . ARG A 1 123 ? 21.639 -3.660 -22.995 1.00 98.50 123 ARG A C 1
ATOM 1018 O O . ARG A 1 123 ? 20.833 -4.338 -22.359 1.00 98.50 123 ARG A O 1
ATOM 1025 N N . HIS A 1 124 ? 22.826 -3.329 -22.487 1.00 98.25 124 HIS A N 1
ATOM 1026 C CA . HIS A 1 124 ? 23.190 -3.577 -21.090 1.00 98.25 124 HIS A CA 1
ATOM 1027 C C . HIS A 1 124 ? 22.366 -2.699 -20.143 1.00 98.25 124 HIS A C 1
ATOM 1029 O O . HIS A 1 124 ? 21.745 -3.218 -19.218 1.00 98.25 124 HIS A O 1
ATOM 1035 N N . GLN A 1 125 ? 22.290 -1.397 -20.430 1.00 98.38 125 GLN A N 1
ATOM 1036 C CA . GLN A 1 125 ? 21.513 -0.436 -19.642 1.00 98.38 125 GLN A CA 1
ATOM 1037 C C . GLN A 1 125 ? 20.018 -0.786 -19.633 1.00 98.38 125 GLN A C 1
ATOM 1039 O O . GLN A 1 125 ? 19.391 -0.773 -18.579 1.00 98.38 125 GLN A O 1
ATOM 1044 N N . GLU A 1 126 ? 19.455 -1.189 -20.775 1.00 98.12 126 GLU A N 1
ATOM 1045 C CA . GLU A 1 126 ? 18.080 -1.691 -20.880 1.00 98.12 126 GLU A CA 1
ATOM 1046 C C . GLU A 1 126 ? 17.852 -2.920 -19.988 1.00 98.12 126 GLU A C 1
ATOM 1048 O O . GLU A 1 126 ? 16.864 -2.957 -19.257 1.00 98.12 126 GLU A O 1
ATOM 1053 N N . LYS A 1 127 ? 18.770 -3.902 -19.981 1.00 98.44 127 LYS A N 1
ATOM 1054 C CA . LYS A 1 127 ? 18.684 -5.071 -19.082 1.00 98.44 127 LYS A CA 1
ATOM 1055 C C . LYS A 1 127 ? 18.723 -4.649 -17.610 1.00 98.44 127 LYS A C 1
ATOM 1057 O O . LYS A 1 127 ? 17.890 -5.112 -16.839 1.00 98.44 127 LYS A O 1
ATOM 1062 N N . GLU A 1 128 ? 19.642 -3.764 -17.219 1.00 98.44 128 GLU A N 1
ATOM 1063 C CA . GLU A 1 128 ? 19.749 -3.263 -15.837 1.00 98.44 128 GLU A CA 1
ATOM 1064 C C . GLU A 1 128 ? 18.491 -2.500 -15.402 1.00 98.44 128 GLU A C 1
ATOM 1066 O O . GLU A 1 128 ? 17.969 -2.729 -14.308 1.00 98.44 128 GLU A O 1
ATOM 1071 N N . CYS A 1 129 ? 17.954 -1.641 -16.273 1.00 98.25 129 CYS A N 1
ATOM 1072 C CA . CYS A 1 129 ? 16.683 -0.959 -16.052 1.00 98.25 129 CYS A CA 1
ATOM 1073 C C . CYS A 1 129 ? 15.520 -1.950 -15.922 1.00 98.25 129 CYS A C 1
ATOM 1075 O O . CYS A 1 129 ? 14.711 -1.796 -15.012 1.00 98.25 129 CYS A O 1
ATOM 1077 N N . MET A 1 130 ? 15.445 -2.977 -16.773 1.00 98.50 130 MET A N 1
ATOM 1078 C CA . MET A 1 130 ? 14.397 -4.000 -16.705 1.00 98.50 130 MET A CA 1
ATOM 1079 C C . MET A 1 130 ? 14.482 -4.849 -15.431 1.00 98.50 130 MET A C 1
ATOM 1081 O O . MET A 1 130 ? 13.446 -5.090 -14.813 1.00 98.50 130 MET A O 1
ATOM 1085 N N . CYS A 1 131 ? 15.683 -5.238 -14.988 1.00 98.38 131 CYS A N 1
ATOM 1086 C CA . CYS A 1 131 ? 15.874 -5.901 -13.693 1.00 98.38 131 CYS A CA 1
ATOM 1087 C C . CYS A 1 131 ? 15.380 -5.008 -12.548 1.00 98.38 131 CYS A C 1
ATOM 1089 O O . CYS A 1 131 ? 14.517 -5.421 -11.781 1.00 98.38 131 CYS A O 1
ATOM 1091 N N . ARG A 1 132 ? 15.819 -3.742 -12.506 1.00 98.56 132 ARG A N 1
ATOM 1092 C CA . ARG A 1 132 ? 15.406 -2.786 -11.467 1.00 98.56 132 ARG A CA 1
ATOM 1093 C C . ARG A 1 132 ? 13.900 -2.494 -11.477 1.00 98.56 132 ARG A C 1
ATOM 1095 O O . ARG A 1 132 ? 13.319 -2.263 -10.421 1.00 98.56 132 ARG A O 1
ATOM 1102 N N . ILE A 1 133 ? 13.264 -2.488 -12.651 1.00 98.56 133 ILE A N 1
ATOM 1103 C CA . ILE A 1 133 ? 11.803 -2.388 -12.778 1.00 98.56 133 ILE A CA 1
ATOM 1104 C C . ILE A 1 133 ? 11.137 -3.628 -12.173 1.00 98.56 133 ILE A C 1
ATOM 1106 O O . ILE A 1 133 ? 10.170 -3.468 -11.432 1.00 98.56 133 ILE A O 1
ATOM 1110 N N . SER A 1 134 ? 11.659 -4.831 -12.437 1.00 98.62 134 SER A N 1
ATOM 1111 C CA . SER A 1 134 ? 11.156 -6.066 -11.825 1.00 98.62 134 SER A CA 1
ATOM 1112 C C . SER A 1 134 ? 11.303 -6.034 -10.303 1.00 98.62 134 SER A C 1
ATOM 1114 O O . SER A 1 134 ? 10.318 -6.250 -9.610 1.00 98.62 134 SER A O 1
ATOM 1116 N N . ASP A 1 135 ? 12.478 -5.681 -9.774 1.00 98.50 135 ASP A N 1
ATOM 1117 C CA . ASP A 1 135 ? 12.727 -5.618 -8.326 1.00 98.50 135 ASP A CA 1
ATOM 1118 C C . ASP A 1 135 ? 11.733 -4.672 -7.623 1.00 98.50 135 ASP A C 1
ATOM 1120 O O . ASP A 1 135 ? 11.104 -5.036 -6.630 1.00 98.50 135 ASP A O 1
ATOM 1124 N N . VAL A 1 136 ? 11.515 -3.475 -8.184 1.00 98.50 136 VAL A N 1
ATOM 1125 C CA . VAL A 1 136 ? 10.553 -2.494 -7.648 1.00 98.50 136 VAL A CA 1
ATOM 1126 C C . VAL A 1 136 ? 9.102 -2.973 -7.790 1.00 98.50 136 VAL A C 1
ATOM 1128 O O . VAL A 1 136 ? 8.287 -2.724 -6.902 1.00 98.50 136 VAL A O 1
ATOM 1131 N N . GLN A 1 137 ? 8.753 -3.672 -8.874 1.00 98.62 137 GLN A N 1
ATOM 1132 C CA . GLN A 1 137 ? 7.430 -4.288 -9.024 1.00 98.62 137 GLN A CA 1
ATOM 1133 C C . GLN A 1 137 ? 7.206 -5.411 -8.006 1.00 98.62 137 GLN A C 1
ATOM 1135 O O . GLN A 1 137 ? 6.090 -5.571 -7.515 1.00 98.62 137 GLN A O 1
ATOM 1140 N N . ASP A 1 138 ? 8.234 -6.190 -7.688 1.00 98.56 138 ASP A N 1
ATOM 1141 C CA . ASP A 1 138 ? 8.187 -7.275 -6.711 1.00 98.56 138 ASP A CA 1
ATOM 1142 C C . ASP A 1 138 ? 8.046 -6.716 -5.287 1.00 98.56 138 ASP A C 1
ATOM 1144 O O . ASP A 1 138 ? 7.143 -7.129 -4.553 1.00 98.56 138 ASP A O 1
ATOM 1148 N N . GLU A 1 139 ? 8.832 -5.693 -4.931 1.00 98.62 139 GLU A N 1
ATOM 1149 C CA . GLU A 1 139 ? 8.657 -4.935 -3.687 1.00 98.62 139 GLU A CA 1
ATOM 1150 C C . GLU A 1 139 ? 7.240 -4.359 -3.562 1.00 98.62 139 GLU A C 1
ATOM 1152 O O . GLU A 1 139 ? 6.609 -4.514 -2.515 1.00 98.62 139 GLU A O 1
ATOM 1157 N N . LEU A 1 140 ? 6.709 -3.739 -4.622 1.00 98.62 140 LEU A N 1
ATOM 1158 C CA . LEU A 1 140 ? 5.364 -3.158 -4.623 1.00 98.62 140 LEU A CA 1
ATOM 1159 C C . LEU A 1 140 ? 4.292 -4.235 -4.391 1.00 98.62 140 LEU A C 1
ATOM 1161 O O . LEU A 1 140 ? 3.452 -4.063 -3.508 1.00 98.62 140 LEU A O 1
ATOM 1165 N N . ARG A 1 141 ? 4.376 -5.392 -5.068 1.00 98.62 141 ARG A N 1
ATOM 1166 C CA . ARG A 1 141 ? 3.459 -6.527 -4.826 1.00 98.62 141 ARG A CA 1
ATOM 1167 C C . ARG A 1 141 ? 3.531 -7.042 -3.384 1.00 98.62 141 ARG A C 1
ATOM 1169 O O . ARG A 1 141 ? 2.497 -7.392 -2.815 1.00 98.62 141 ARG A O 1
ATOM 1176 N N . HIS A 1 142 ? 4.716 -7.067 -2.770 1.00 98.69 142 HIS A N 1
ATOM 1177 C CA . HIS A 1 142 ? 4.859 -7.423 -1.355 1.00 98.69 142 HIS A CA 1
ATOM 1178 C C . HIS A 1 142 ? 4.236 -6.380 -0.413 1.00 98.69 142 HIS A C 1
ATOM 1180 O O . HIS A 1 142 ? 3.624 -6.757 0.589 1.00 98.69 142 HIS A O 1
ATOM 1186 N N . ARG A 1 143 ? 4.346 -5.080 -0.725 1.00 98.50 143 ARG A N 1
ATOM 1187 C CA . ARG A 1 143 ? 3.711 -4.008 0.063 1.00 98.50 143 ARG A CA 1
ATOM 1188 C C . ARG A 1 143 ? 2.189 -4.042 -0.057 1.00 98.50 143 ARG A C 1
ATOM 1190 O O . ARG A 1 143 ? 1.528 -4.003 0.976 1.00 98.50 143 ARG A O 1
ATOM 1197 N N . ASP A 1 144 ? 1.648 -4.209 -1.262 1.00 98.69 144 ASP A N 1
ATOM 1198 C CA . ASP A 1 144 ? 0.204 -4.352 -1.495 1.00 98.69 144 ASP A CA 1
ATOM 1199 C C . ASP A 1 144 ? -0.375 -5.568 -0.756 1.00 98.69 144 ASP A C 1
ATOM 1201 O O . ASP A 1 144 ? -1.444 -5.484 -0.147 1.00 98.69 144 ASP A O 1
ATOM 1205 N N . HIS A 1 145 ? 0.347 -6.695 -0.755 1.00 98.62 145 HIS A N 1
ATOM 1206 C CA . HIS A 1 145 ? -0.060 -7.878 0.001 1.00 98.62 145 HIS A CA 1
ATOM 1207 C C . HIS A 1 145 ? -0.131 -7.590 1.504 1.00 98.62 145 HIS A C 1
ATOM 1209 O O . HIS A 1 145 ? -1.154 -7.866 2.127 1.00 98.62 145 HIS A O 1
ATOM 1215 N N . HIS A 1 146 ? 0.911 -6.969 2.064 1.00 98.75 146 HIS A N 1
ATOM 1216 C CA . HIS A 1 146 ? 0.964 -6.628 3.485 1.00 98.75 146 HIS A CA 1
ATOM 1217 C C . HIS A 1 146 ? -0.113 -5.607 3.893 1.00 98.75 146 HIS A C 1
ATOM 1219 O O . HIS A 1 146 ? -0.730 -5.751 4.946 1.00 98.75 146 HIS A O 1
ATOM 1225 N N . ILE A 1 147 ? -0.406 -4.615 3.043 1.00 98.69 147 ILE A N 1
ATOM 1226 C CA . ILE A 1 147 ? -1.531 -3.686 3.249 1.00 98.69 147 ILE A CA 1
ATOM 1227 C C . ILE A 1 147 ? -2.855 -4.466 3.284 1.00 98.69 147 ILE A C 1
ATOM 1229 O O . ILE A 1 147 ? -3.639 -4.294 4.212 1.00 98.69 147 ILE A O 1
ATOM 1233 N N . SER A 1 148 ? -3.067 -5.406 2.354 1.00 98.75 148 SER A N 1
ATOM 1234 C CA . SER A 1 148 ? -4.262 -6.263 2.341 1.00 98.75 148 SER A CA 1
ATOM 1235 C C . SER A 1 148 ? -4.371 -7.200 3.556 1.00 98.75 148 SER A C 1
ATOM 1237 O O . SER A 1 148 ? -5.475 -7.623 3.904 1.00 98.75 148 SER A O 1
ATOM 1239 N N . GLU A 1 149 ? -3.262 -7.578 4.193 1.00 98.69 149 GLU A N 1
ATOM 1240 C CA . GLU A 1 149 ? -3.272 -8.305 5.471 1.00 98.69 149 GLU A CA 1
ATOM 1241 C C . GLU A 1 149 ? -3.683 -7.392 6.631 1.00 98.69 149 GLU A C 1
ATOM 1243 O O . GLU A 1 149 ? -4.591 -7.747 7.385 1.00 98.69 149 GLU A O 1
ATOM 1248 N N . LEU A 1 150 ? -3.094 -6.194 6.722 1.00 98.69 150 LEU A N 1
ATOM 1249 C CA . LEU A 1 150 ? -3.442 -5.196 7.738 1.00 98.69 150 LEU A CA 1
ATOM 1250 C C . LEU A 1 150 ? -4.908 -4.751 7.632 1.00 98.69 150 LEU A C 1
ATOM 1252 O O . LEU A 1 150 ? -5.584 -4.653 8.651 1.00 98.69 150 LEU A O 1
ATOM 1256 N N . ASP A 1 151 ? -5.443 -4.565 6.422 1.00 98.75 151 ASP A N 1
ATOM 1257 C CA . ASP A 1 151 ? -6.862 -4.247 6.213 1.00 98.75 151 ASP A CA 1
ATOM 1258 C C . ASP A 1 151 ? -7.787 -5.355 6.752 1.00 98.75 151 ASP A C 1
ATOM 1260 O O . ASP A 1 151 ? -8.823 -5.070 7.359 1.00 98.75 151 ASP A O 1
ATOM 1264 N N . LYS A 1 152 ? -7.412 -6.634 6.595 1.00 98.69 152 LYS A N 1
ATOM 1265 C CA . LYS A 1 152 ? -8.168 -7.769 7.166 1.00 98.69 152 LYS A CA 1
ATOM 1266 C C . LYS A 1 152 ? -8.074 -7.795 8.690 1.00 98.69 152 LYS A C 1
ATOM 1268 O O . LYS A 1 152 ? -9.080 -8.047 9.354 1.00 98.69 152 LYS A O 1
ATOM 1273 N N . GLU A 1 153 ? -6.900 -7.519 9.256 1.00 98.75 153 GLU A N 1
ATOM 1274 C CA . GLU A 1 153 ? -6.727 -7.414 10.709 1.00 98.75 153 GLU A CA 1
ATOM 1275 C C . GLU A 1 153 ? -7.573 -6.263 11.278 1.00 98.75 153 GLU A C 1
ATOM 1277 O O . GLU A 1 153 ? -8.340 -6.466 12.219 1.00 98.75 153 GLU A O 1
ATOM 1282 N N . ILE A 1 154 ? -7.552 -5.093 10.635 1.00 98.69 154 ILE A N 1
ATOM 1283 C CA . ILE A 1 154 ? -8.398 -3.945 10.980 1.00 98.69 154 ILE A CA 1
ATOM 1284 C C . ILE A 1 154 ? -9.884 -4.327 10.937 1.00 98.69 154 ILE A C 1
ATOM 1286 O O . ILE A 1 154 ? -10.612 -4.003 11.877 1.00 98.69 154 ILE A O 1
ATOM 1290 N N . LEU A 1 155 ? -10.348 -5.034 9.900 1.00 98.69 155 LEU A N 1
ATOM 1291 C CA . LEU A 1 155 ? -11.745 -5.476 9.798 1.00 98.69 155 LEU A CA 1
ATOM 1292 C C . LEU A 1 155 ? -12.137 -6.457 10.915 1.00 98.69 155 LEU A C 1
ATOM 1294 O O . LEU A 1 155 ? -13.174 -6.261 11.552 1.00 98.69 155 LEU A O 1
ATOM 1298 N N . THR A 1 156 ? -11.307 -7.463 11.209 1.00 98.62 156 THR A N 1
ATOM 1299 C CA . THR A 1 156 ? -11.595 -8.422 12.297 1.00 98.62 156 THR A CA 1
ATOM 1300 C C . THR A 1 156 ? -11.564 -7.764 13.678 1.00 98.62 156 THR A C 1
ATOM 1302 O O . THR A 1 156 ? -12.411 -8.063 14.520 1.00 98.62 156 THR A O 1
ATOM 1305 N N . LEU A 1 157 ? -10.662 -6.805 13.916 1.00 98.62 157 LEU A N 1
ATOM 1306 C CA . LEU A 1 157 ? -10.648 -6.006 15.144 1.00 98.62 157 LEU A CA 1
ATOM 1307 C C . LEU A 1 157 ? -11.906 -5.134 15.280 1.00 98.62 157 LEU A C 1
ATOM 1309 O O . LEU A 1 157 ? -12.481 -5.076 16.366 1.00 98.62 157 LEU A O 1
ATOM 1313 N N . HIS A 1 158 ? -12.388 -4.511 14.199 1.00 98.75 158 HIS A N 1
ATOM 1314 C CA . HIS A 1 158 ? -13.649 -3.757 14.219 1.00 98.75 158 HIS A CA 1
ATOM 1315 C C . HIS A 1 158 ? -14.865 -4.654 14.500 1.00 98.75 158 HIS A C 1
ATOM 1317 O O . HIS A 1 158 ? -15.757 -4.256 15.256 1.00 98.75 158 HIS A O 1
ATOM 1323 N N . GLU A 1 159 ? -14.901 -5.868 13.944 1.00 98.56 159 GLU A N 1
ATOM 1324 C CA . GLU A 1 159 ? -15.953 -6.844 14.241 1.00 98.56 159 GLU A CA 1
ATOM 1325 C C . GLU A 1 159 ? -15.915 -7.278 15.716 1.00 98.56 159 GLU A C 1
ATOM 1327 O O . GLU A 1 159 ? -16.945 -7.221 16.393 1.00 98.56 159 GLU A O 1
ATOM 1332 N N . ASN A 1 160 ? -14.729 -7.592 16.247 1.00 98.75 160 ASN A N 1
ATOM 1333 C CA . ASN A 1 160 ? -14.519 -7.932 17.660 1.00 98.75 160 ASN A CA 1
ATOM 1334 C C . ASN A 1 160 ? -14.914 -6.790 18.613 1.00 98.75 160 ASN A C 1
ATOM 1336 O O . ASN A 1 160 ? -15.535 -7.028 19.648 1.00 98.75 160 ASN A O 1
ATOM 1340 N N . ILE A 1 161 ? -14.613 -5.535 18.264 1.00 98.69 161 ILE A N 1
ATOM 1341 C CA . ILE A 1 161 ? -15.080 -4.371 19.030 1.00 98.69 161 ILE A CA 1
ATOM 1342 C C . ILE A 1 161 ? -16.614 -4.300 18.985 1.00 98.69 161 ILE A C 1
ATOM 1344 O O . ILE A 1 161 ? -17.247 -4.155 20.029 1.00 98.69 161 ILE A O 1
ATOM 1348 N N . SER A 1 162 ? -17.232 -4.470 17.810 1.00 98.69 162 SER A N 1
ATOM 1349 C CA . SER A 1 162 ? -18.695 -4.431 17.662 1.00 98.69 162 SER A CA 1
ATOM 1350 C C . SER A 1 162 ? -19.410 -5.517 18.475 1.00 98.69 162 SER A C 1
ATOM 1352 O O . SER A 1 162 ? -20.452 -5.242 19.078 1.00 98.69 162 SER A O 1
ATOM 1354 N N . THR A 1 163 ? -18.881 -6.745 18.506 1.00 98.62 163 THR A N 1
ATOM 1355 C CA . THR A 1 163 ? -19.460 -7.848 19.291 1.00 98.62 163 THR A CA 1
ATOM 1356 C C . THR A 1 163 ? -19.308 -7.605 20.792 1.00 98.62 163 THR A C 1
ATOM 1358 O O . THR A 1 163 ? -20.303 -7.700 21.514 1.00 98.62 163 THR A O 1
ATOM 1361 N N . LEU A 1 164 ? -18.127 -7.178 21.253 1.00 98.56 164 LEU A N 1
ATOM 1362 C CA . LEU A 1 164 ? -17.883 -6.835 22.660 1.00 98.56 164 LEU A CA 1
ATOM 1363 C C . LEU A 1 164 ? -18.734 -5.648 23.138 1.00 98.56 164 LEU A C 1
ATOM 1365 O O . LEU A 1 164 ? -19.273 -5.698 24.244 1.00 98.56 164 LEU A O 1
ATOM 1369 N N . THR A 1 165 ? -18.927 -4.607 22.319 1.00 98.69 165 THR A N 1
ATOM 1370 C CA . THR A 1 165 ? -19.834 -3.492 22.654 1.00 98.69 165 THR A CA 1
ATOM 1371 C C . THR A 1 165 ? -21.276 -3.978 22.825 1.00 98.69 165 THR A C 1
ATOM 1373 O O . THR A 1 165 ? -21.920 -3.632 23.816 1.00 98.69 165 THR A O 1
ATOM 1376 N N . LYS A 1 166 ? -21.774 -4.829 21.915 1.00 98.62 166 LYS A N 1
ATOM 1377 C CA . LYS A 1 166 ? -23.128 -5.411 22.011 1.00 98.62 166 LYS A CA 1
ATOM 1378 C C . LYS A 1 166 ? -23.293 -6.292 23.250 1.00 98.62 166 LYS A C 1
ATOM 1380 O O . LYS A 1 166 ? -24.332 -6.212 23.909 1.00 98.62 166 LYS A O 1
ATOM 1385 N N . GLU A 1 167 ? -22.291 -7.105 23.594 1.00 98.56 167 GLU A N 1
ATOM 1386 C CA . GLU A 1 167 ? -22.330 -7.894 24.829 1.00 98.56 167 GLU A CA 1
ATOM 1387 C C . GLU A 1 167 ? -22.338 -6.982 26.062 1.00 98.56 167 GLU A C 1
ATOM 1389 O O . GLU A 1 167 ? -23.176 -7.166 26.944 1.00 98.56 167 GLU A O 1
ATOM 1394 N N . LEU A 1 168 ? -21.476 -5.964 26.115 1.00 98.62 168 LEU A N 1
ATOM 1395 C CA . LEU A 1 168 ? -21.403 -5.034 27.243 1.00 98.62 168 LEU A CA 1
ATOM 1396 C C . LEU A 1 168 ? -22.721 -4.268 27.445 1.00 98.62 168 LEU A C 1
ATOM 1398 O O . LEU A 1 168 ? -23.200 -4.160 28.577 1.00 98.62 168 LEU A O 1
ATOM 1402 N N . GLU A 1 169 ? -23.367 -3.817 26.366 1.00 98.56 169 GLU A N 1
ATOM 1403 C CA . GLU A 1 169 ? -24.720 -3.253 26.426 1.00 98.56 169 GLU A CA 1
ATOM 1404 C C . GLU A 1 169 ? -25.755 -4.247 26.969 1.00 98.56 169 GLU A C 1
ATOM 1406 O O . GLU A 1 169 ? -26.609 -3.875 27.780 1.00 98.56 169 GLU A O 1
ATOM 1411 N N . PHE A 1 170 ? -25.712 -5.502 26.512 1.00 98.56 170 PHE A N 1
ATOM 1412 C CA . PHE A 1 170 ? -26.633 -6.547 26.955 1.00 98.56 170 PHE A CA 1
ATOM 1413 C C . PHE A 1 170 ? -26.451 -6.859 28.448 1.00 98.56 170 PHE A C 1
ATOM 1415 O O . PHE A 1 170 ? -27.428 -6.857 29.198 1.00 98.56 170 PHE A O 1
ATOM 1422 N N . LYS A 1 171 ? -25.205 -7.033 28.912 1.00 98.62 171 LYS A N 1
ATOM 1423 C CA . LYS A 1 171 ? -24.885 -7.226 30.337 1.00 98.62 171 LYS A CA 1
ATOM 1424 C C . LYS A 1 171 ? -25.304 -6.012 31.171 1.00 98.62 171 LYS A C 1
ATOM 1426 O O . LYS A 1 171 ? -25.850 -6.189 32.255 1.00 98.62 171 LYS A O 1
ATOM 1431 N N . GLY A 1 172 ? -25.120 -4.790 30.662 1.00 98.56 172 GLY A N 1
ATOM 1432 C CA . GLY A 1 172 ? -25.586 -3.563 31.317 1.00 98.56 172 GLY A CA 1
ATOM 1433 C C . GLY A 1 172 ? -27.108 -3.529 31.503 1.00 98.56 172 GLY A C 1
ATOM 1434 O O . GLY A 1 172 ? -27.591 -3.241 32.600 1.00 98.56 172 GLY A O 1
ATOM 1435 N N . LYS A 1 173 ? -27.870 -3.894 30.462 1.00 98.56 173 LYS A N 1
ATOM 1436 C CA . LYS A 1 173 ? -29.339 -4.035 30.523 1.00 98.56 173 LYS A CA 1
ATOM 1437 C C . LYS A 1 173 ? -29.759 -5.118 31.528 1.00 98.56 173 LYS A C 1
ATOM 1439 O O . LYS A 1 173 ? -30.668 -4.884 32.322 1.00 98.56 173 LYS A O 1
ATOM 1444 N N . GLU A 1 174 ? -29.063 -6.253 31.556 1.00 98.56 174 GLU A N 1
ATOM 1445 C CA . GLU A 1 174 ? -29.352 -7.361 32.478 1.00 98.56 174 GLU A CA 1
ATOM 1446 C C . GLU A 1 174 ? -29.060 -7.006 33.949 1.00 98.56 174 GLU A C 1
ATOM 1448 O O . GLU A 1 174 ? -29.880 -7.280 34.825 1.00 98.56 174 GLU A O 1
ATOM 1453 N N . ILE A 1 175 ? -27.958 -6.301 34.234 1.00 98.62 175 ILE A N 1
ATOM 1454 C CA . ILE A 1 175 ? -27.653 -5.786 35.582 1.00 98.62 175 ILE A CA 1
ATOM 1455 C C . ILE A 1 175 ? -28.751 -4.826 36.063 1.00 98.62 175 ILE A C 1
ATOM 1457 O O . ILE A 1 175 ? -29.187 -4.909 37.214 1.00 98.62 175 ILE A O 1
ATOM 1461 N N . LEU A 1 176 ? -29.236 -3.931 35.193 1.00 98.56 176 LEU A N 1
ATOM 1462 C CA . LEU A 1 176 ? -30.346 -3.031 35.524 1.00 98.56 176 LEU A CA 1
ATOM 1463 C C . LEU A 1 176 ? -31.653 -3.797 35.777 1.00 98.56 176 LEU A C 1
ATOM 1465 O O . LEU A 1 176 ? -32.373 -3.459 36.720 1.00 98.56 176 LEU A O 1
ATOM 1469 N N . ARG A 1 177 ? -31.935 -4.849 34.994 1.00 98.62 177 ARG A N 1
ATOM 1470 C CA . ARG A 1 177 ? -33.097 -5.732 35.181 1.00 98.62 177 ARG A CA 1
ATOM 1471 C C . ARG A 1 177 ? -33.053 -6.424 36.546 1.00 98.62 177 ARG A C 1
ATOM 1473 O O . ARG A 1 177 ? -33.984 -6.254 37.331 1.00 98.62 177 ARG A O 1
ATOM 1480 N N . ILE A 1 178 ? -31.949 -7.107 36.858 1.00 98.50 178 ILE A N 1
ATOM 1481 C CA . ILE A 1 178 ? -31.736 -7.815 38.134 1.00 98.50 178 ILE A CA 1
ATOM 1482 C C . ILE A 1 178 ? -31.825 -6.846 39.321 1.00 98.50 178 ILE A C 1
ATOM 1484 O O . ILE A 1 178 ? -32.492 -7.137 40.313 1.00 98.50 178 ILE A O 1
ATOM 1488 N N . ARG A 1 179 ? -31.214 -5.656 39.220 1.00 98.44 179 ARG A N 1
ATOM 1489 C CA . ARG A 1 179 ? -31.287 -4.626 40.271 1.00 98.44 179 ARG A CA 1
ATOM 1490 C C . ARG A 1 179 ? -32.714 -4.109 40.483 1.00 98.44 179 ARG A C 1
ATOM 1492 O O . ARG A 1 179 ? -33.105 -3.869 41.623 1.00 98.44 179 ARG A O 1
ATOM 1499 N N . SER A 1 180 ? -33.484 -3.921 39.411 1.00 98.44 180 SER A N 1
ATOM 1500 C CA . SER A 1 180 ? -34.889 -3.499 39.496 1.00 98.44 180 SER A CA 1
ATOM 1501 C C . SER A 1 180 ? -35.751 -4.565 40.180 1.00 98.44 180 SER A C 1
ATOM 1503 O O . SER A 1 180 ? -36.470 -4.261 41.132 1.00 98.44 180 SER A O 1
ATOM 1505 N N . GLU A 1 181 ? -35.604 -5.820 39.748 1.00 98.19 181 GLU A N 1
ATOM 1506 C CA . GLU A 1 181 ? -36.312 -6.987 40.282 1.00 98.19 181 GLU A CA 1
ATOM 1507 C C . GLU A 1 181 ? -35.990 -7.216 41.769 1.00 98.19 181 GLU A C 1
ATOM 1509 O O . GLU A 1 181 ? -36.900 -7.306 42.592 1.00 98.19 181 GLU A O 1
ATOM 1514 N N . SER A 1 182 ? -34.709 -7.185 42.148 1.00 98.25 182 SER A N 1
ATOM 1515 C CA . SER A 1 182 ? -34.272 -7.310 43.546 1.00 98.25 182 SER A CA 1
ATOM 1516 C C . SER A 1 182 ? -34.814 -6.177 44.431 1.00 98.25 182 SER A C 1
ATOM 1518 O O . SER A 1 182 ? -35.396 -6.443 45.482 1.00 98.25 182 SER A O 1
ATOM 1520 N N . ASN A 1 183 ? -34.744 -4.917 43.982 1.00 98.44 183 ASN A N 1
ATOM 1521 C CA . ASN A 1 183 ? -35.330 -3.785 44.715 1.00 98.44 183 ASN A CA 1
ATOM 1522 C C . ASN A 1 183 ? -36.864 -3.871 44.828 1.00 98.44 183 ASN A C 1
ATOM 1524 O O . ASN A 1 183 ? -37.455 -3.314 45.754 1.00 98.44 183 ASN A O 1
ATOM 1528 N N . GLN A 1 184 ? -37.546 -4.506 43.872 1.00 98.25 184 GLN A N 1
ATOM 1529 C CA . GLN A 1 184 ? -38.980 -4.775 43.972 1.00 98.25 184 GLN A CA 1
ATOM 1530 C C . GLN A 1 184 ? -39.269 -5.870 45.007 1.00 98.25 184 GLN A C 1
ATOM 1532 O O . GLN A 1 184 ? -40.145 -5.670 45.845 1.00 98.25 184 GLN A O 1
ATOM 1537 N N . GLN A 1 185 ? -38.509 -6.970 45.001 1.00 98.06 185 GLN A N 1
ATOM 1538 C CA . GLN A 1 185 ? -38.636 -8.045 45.991 1.00 98.06 185 GLN A CA 1
ATOM 1539 C C . GLN A 1 185 ? -38.383 -7.542 47.421 1.00 98.06 185 GLN A C 1
ATOM 1541 O O . GLN A 1 185 ? -39.193 -7.819 48.302 1.00 98.06 185 GLN A O 1
ATOM 1546 N N . ILE A 1 186 ? -37.334 -6.739 47.643 1.00 98.00 186 ILE A N 1
ATOM 1547 C CA . ILE A 1 186 ? -37.032 -6.136 48.956 1.00 98.00 186 ILE A CA 1
ATOM 1548 C C . ILE A 1 186 ? -38.230 -5.325 49.468 1.00 98.00 186 ILE A C 1
ATOM 1550 O O . ILE A 1 186 ? -38.732 -5.608 50.551 1.00 98.00 186 ILE A O 1
ATOM 1554 N N . ARG A 1 187 ? -38.767 -4.399 48.660 1.00 97.88 187 ARG A N 1
ATOM 1555 C CA . ARG A 1 187 ? -39.920 -3.566 49.054 1.00 97.88 187 ARG A CA 1
ATOM 1556 C C . ARG A 1 187 ? -41.186 -4.375 49.344 1.00 97.88 187 ARG A C 1
ATOM 1558 O O . ARG A 1 187 ? -41.953 -4.000 50.228 1.00 97.88 187 ARG A O 1
ATOM 1565 N N . LEU A 1 188 ? -41.420 -5.469 48.615 1.00 97.94 188 LEU A N 1
ATOM 1566 C CA . LEU A 1 188 ? -42.538 -6.378 48.893 1.00 97.94 188 LEU A CA 1
ATOM 1567 C C . LEU A 1 188 ? -42.339 -7.101 50.233 1.00 97.94 188 LEU A C 1
ATOM 1569 O O . LEU A 1 188 ? -43.250 -7.109 51.057 1.00 97.94 188 LEU A O 1
ATOM 1573 N N . HIS A 1 189 ? -41.141 -7.634 50.493 1.00 97.69 189 HIS A N 1
ATOM 1574 C CA . HIS A 1 189 ? -40.817 -8.287 51.763 1.00 97.69 189 HIS A CA 1
ATOM 1575 C C . HIS A 1 189 ? -40.872 -7.328 52.962 1.00 97.69 189 HIS A C 1
ATOM 1577 O O . HIS A 1 189 ? -41.429 -7.695 53.995 1.00 97.69 189 HIS A O 1
ATOM 1583 N N . GLU A 1 190 ? -40.364 -6.101 52.829 1.00 97.44 190 GLU A N 1
ATOM 1584 C CA . GLU A 1 190 ? -40.463 -5.050 53.853 1.00 97.44 190 GLU A CA 1
ATOM 1585 C C . GLU A 1 190 ? -41.925 -4.690 54.154 1.00 97.44 190 GLU A C 1
ATOM 1587 O O . GLU A 1 190 ? -42.323 -4.602 55.321 1.00 97.44 190 GLU A O 1
ATOM 1592 N N . GLN A 1 191 ? -42.749 -4.524 53.111 1.00 97.88 191 GLN A N 1
ATOM 1593 C CA . GLN A 1 191 ? -44.169 -4.218 53.270 1.00 97.88 191 GLN A CA 1
ATOM 1594 C C . GLN A 1 191 ? -44.925 -5.369 53.950 1.00 97.88 191 GLN A C 1
ATOM 1596 O O . GLN A 1 191 ? -45.733 -5.128 54.848 1.00 97.88 191 GLN A O 1
ATOM 1601 N N . ASP A 1 192 ? -44.674 -6.614 53.548 1.00 97.81 192 ASP A N 1
ATOM 1602 C CA . ASP A 1 192 ? -45.333 -7.785 54.131 1.00 97.81 192 ASP A CA 1
ATOM 1603 C C . ASP A 1 192 ? -44.874 -8.070 55.564 1.00 97.81 192 ASP A C 1
ATOM 1605 O O . ASP A 1 192 ? -45.681 -8.520 56.378 1.00 97.81 192 ASP A O 1
ATOM 1609 N N . LEU A 1 193 ? -43.617 -7.768 55.904 1.00 98.06 193 LEU A N 1
ATOM 1610 C CA . LEU A 1 193 ? -43.123 -7.838 57.279 1.00 98.06 193 LEU A CA 1
ATOM 1611 C C . LEU A 1 193 ? -43.769 -6.756 58.156 1.00 98.06 193 LEU A C 1
ATOM 1613 O O . LEU A 1 193 ? -44.260 -7.064 59.240 1.00 98.06 193 LEU A O 1
ATOM 1617 N N . SER A 1 194 ? -43.863 -5.519 57.658 1.00 98.00 194 SER A N 1
ATOM 1618 C CA . SER A 1 194 ? -44.539 -4.416 58.360 1.00 98.00 194 SER A CA 1
ATOM 1619 C C . SER A 1 194 ? -46.012 -4.740 58.638 1.00 98.00 194 SER A C 1
ATOM 1621 O O . SER A 1 194 ? -46.452 -4.642 59.780 1.00 98.00 194 SER A O 1
ATOM 1623 N N . LYS A 1 195 ? -46.747 -5.246 57.634 1.00 98.19 195 LYS A N 1
ATOM 1624 C CA . LYS A 1 195 ? -48.144 -5.705 57.779 1.00 98.19 195 LYS A CA 1
ATOM 1625 C C . LYS A 1 195 ? -48.316 -6.876 58.755 1.00 98.19 195 LYS A C 1
ATOM 1627 O O . LYS A 1 195 ? -49.423 -7.083 59.247 1.00 98.19 195 LYS A O 1
ATOM 1632 N N . LYS A 1 196 ? -47.287 -7.705 58.972 1.00 98.00 196 LYS A N 1
ATOM 1633 C CA . LYS A 1 196 ? -47.326 -8.789 59.970 1.00 98.00 196 LYS A CA 1
ATOM 1634 C C . LYS A 1 196 ? -47.133 -8.232 61.374 1.00 98.00 196 LYS A C 1
ATOM 1636 O O . LYS A 1 196 ? -47.989 -8.474 62.215 1.00 98.00 196 LYS A O 1
ATOM 1641 N N . HIS A 1 197 ? -46.096 -7.420 61.585 1.00 97.25 197 HIS A N 1
ATOM 1642 C CA . HIS A 1 197 ? -45.851 -6.776 62.877 1.00 97.25 197 HIS A CA 1
ATOM 1643 C C . HIS A 1 197 ? -47.022 -5.883 63.318 1.00 97.25 197 HIS A C 1
ATOM 1645 O O . HIS A 1 197 ? -47.400 -5.919 64.482 1.00 97.25 197 HIS A O 1
ATOM 1651 N N . GLU A 1 198 ? -47.639 -5.131 62.399 1.00 97.94 198 GLU A N 1
ATOM 1652 C CA . GLU A 1 198 ? -48.846 -4.333 62.670 1.00 97.94 198 GLU A CA 1
ATOM 1653 C C . GLU A 1 198 ? -49.987 -5.211 63.217 1.00 97.94 198 GLU A C 1
ATOM 1655 O O . GLU A 1 198 ? -50.509 -4.950 64.297 1.00 97.94 198 GLU A O 1
ATOM 1660 N N . LYS A 1 199 ? -50.287 -6.335 62.551 1.00 98.00 199 LYS A N 1
ATOM 1661 C CA . LYS A 1 199 ? -51.308 -7.296 63.007 1.00 98.00 199 LYS A CA 1
ATOM 1662 C C . LYS A 1 199 ? -50.961 -7.973 64.333 1.00 98.00 199 LYS A C 1
ATOM 1664 O O . LYS A 1 199 ? -51.856 -8.239 65.129 1.00 98.00 199 LYS A O 1
ATOM 1669 N N . GLU A 1 200 ? -49.691 -8.295 64.561 1.00 97.69 200 GLU A N 1
ATOM 1670 C CA . GLU A 1 200 ? -49.222 -8.897 65.815 1.00 97.69 200 GLU A CA 1
ATOM 1671 C C . GLU A 1 200 ? -49.362 -7.913 66.989 1.00 97.69 200 GLU A C 1
ATOM 1673 O O . GLU A 1 200 ? -49.811 -8.308 68.067 1.00 97.69 200 GLU A O 1
ATOM 1678 N N . LEU A 1 201 ? -49.070 -6.625 66.766 1.00 97.69 201 LEU A N 1
ATOM 1679 C CA . LEU A 1 201 ? -49.297 -5.552 67.739 1.00 97.69 201 LEU A CA 1
ATOM 1680 C C . LEU A 1 201 ? -50.790 -5.309 67.999 1.00 97.69 201 LEU A C 1
ATOM 1682 O O . LEU A 1 201 ? -51.174 -5.154 69.160 1.00 97.69 201 LEU A O 1
ATOM 1686 N N . ASP A 1 202 ? -51.635 -5.325 66.965 1.00 97.88 202 ASP A N 1
ATOM 1687 C CA . ASP A 1 202 ? -53.094 -5.211 67.110 1.00 97.88 202 ASP A CA 1
ATOM 1688 C C . ASP A 1 202 ? -53.667 -6.360 67.954 1.00 97.88 202 ASP A C 1
ATOM 1690 O O . ASP A 1 202 ? -54.441 -6.123 68.886 1.00 97.88 202 ASP A O 1
ATOM 1694 N N . VAL A 1 203 ? -53.255 -7.605 67.674 1.00 97.94 203 VAL A N 1
ATOM 1695 C CA . VAL A 1 203 ? -53.674 -8.792 68.440 1.00 97.94 203 VAL A CA 1
ATOM 1696 C C . VAL A 1 203 ? -53.203 -8.693 69.890 1.00 97.94 203 VAL A C 1
ATOM 1698 O O . VAL A 1 203 ? -54.024 -8.827 70.794 1.00 97.94 203 VAL A O 1
ATOM 1701 N N . MET A 1 204 ? -51.927 -8.374 70.131 1.00 97.44 204 MET A N 1
ATOM 1702 C CA . MET A 1 204 ? -51.386 -8.219 71.488 1.00 97.44 204 MET A CA 1
ATOM 1703 C C . MET A 1 204 ? -52.092 -7.097 72.268 1.00 97.44 204 MET A C 1
ATOM 1705 O O . MET A 1 204 ? -52.365 -7.238 73.461 1.00 97.44 204 MET A O 1
ATOM 1709 N N . THR A 1 205 ? -52.435 -5.996 71.596 1.00 97.81 205 THR A N 1
ATOM 1710 C CA . THR A 1 205 ? -53.176 -4.877 72.193 1.00 97.81 205 THR A CA 1
ATOM 1711 C C . THR A 1 205 ? -54.607 -5.289 72.543 1.00 97.81 205 THR A C 1
ATOM 1713 O O . THR A 1 205 ? -55.075 -5.009 73.649 1.00 97.81 205 THR A O 1
ATOM 1716 N N . ALA A 1 206 ? -55.295 -6.001 71.646 1.00 97.81 206 ALA A N 1
ATOM 1717 C CA . ALA A 1 206 ? -56.634 -6.530 71.893 1.00 97.81 206 ALA A CA 1
ATOM 1718 C C . ALA A 1 206 ? -56.649 -7.569 73.031 1.00 97.81 206 ALA A C 1
ATOM 1720 O O . ALA A 1 206 ? -57.546 -7.536 73.877 1.00 97.81 206 ALA A O 1
ATOM 1721 N N . ASP A 1 207 ? -55.641 -8.442 73.093 1.00 97.69 207 ASP A N 1
ATOM 1722 C CA . ASP A 1 207 ? -55.456 -9.423 74.165 1.00 97.69 207 AS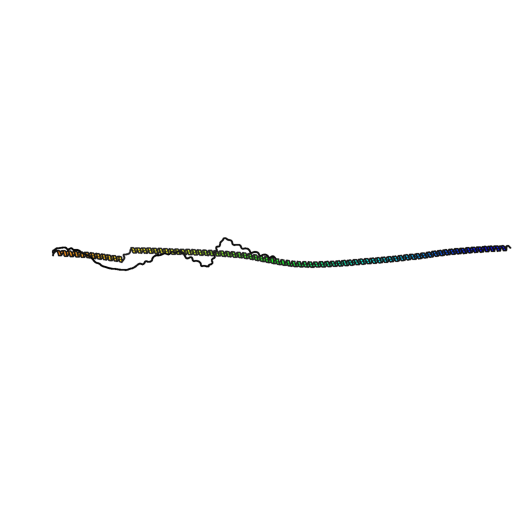P A CA 1
ATOM 1723 C C . ASP A 1 207 ? -55.236 -8.742 75.516 1.00 97.69 207 ASP A C 1
ATOM 1725 O O . ASP A 1 207 ? -55.956 -9.041 76.468 1.00 97.69 207 ASP A O 1
ATOM 1729 N N . HIS A 1 208 ? -54.331 -7.762 75.588 1.00 97.31 208 HIS A N 1
ATOM 1730 C CA . HIS A 1 208 ? -54.070 -7.019 76.821 1.00 97.31 208 HIS A CA 1
ATOM 1731 C C . HIS A 1 208 ? -55.297 -6.225 77.306 1.00 97.31 208 HIS A C 1
ATOM 1733 O O . HIS A 1 208 ? -55.595 -6.198 78.503 1.00 97.31 208 HIS A O 1
ATOM 1739 N N . ILE A 1 209 ? -56.057 -5.607 76.391 1.00 97.62 209 ILE A N 1
ATOM 1740 C CA . ILE A 1 209 ? -57.321 -4.930 76.727 1.00 97.62 209 ILE A CA 1
ATOM 1741 C C . ILE A 1 209 ? -58.334 -5.933 77.293 1.00 97.62 209 ILE A C 1
ATOM 1743 O O . ILE A 1 209 ? -58.958 -5.653 78.318 1.00 97.62 209 ILE A O 1
ATOM 1747 N N . ARG A 1 210 ? -58.478 -7.103 76.662 1.00 97.75 210 ARG A N 1
ATOM 1748 C CA . ARG A 1 210 ? -59.383 -8.178 77.095 1.00 97.75 210 ARG A CA 1
ATOM 1749 C C . ARG A 1 210 ? -58.990 -8.758 78.456 1.00 97.75 210 ARG A C 1
ATOM 1751 O O . ARG A 1 210 ? -59.858 -8.922 79.309 1.00 97.75 210 ARG A O 1
ATOM 1758 N N . GLU A 1 211 ? -57.707 -9.017 78.687 1.00 97.00 211 GLU A N 1
ATOM 1759 C CA . GLU A 1 211 ? -57.189 -9.495 79.974 1.00 97.00 211 GLU A CA 1
ATOM 1760 C C . GLU A 1 211 ? -57.448 -8.466 81.084 1.00 97.00 211 GLU A C 1
ATOM 1762 O O . GLU A 1 211 ? -58.012 -8.797 82.129 1.00 97.00 211 GLU A O 1
ATOM 1767 N N . LYS A 1 212 ? -57.151 -7.185 80.826 1.00 97.00 212 LYS A N 1
ATOM 1768 C CA . LYS A 1 212 ? -57.451 -6.082 81.750 1.00 97.00 212 LYS A CA 1
ATOM 1769 C C . LYS A 1 212 ? -58.948 -5.957 82.047 1.00 97.00 212 LYS A C 1
ATOM 1771 O O . LYS A 1 212 ? -59.316 -5.715 83.195 1.00 97.00 212 LYS A O 1
ATOM 1776 N N . GLN A 1 213 ? -59.812 -6.120 81.044 1.00 96.94 213 GLN A N 1
ATOM 1777 C CA . GLN A 1 213 ? -61.267 -6.127 81.232 1.00 96.94 213 GLN A CA 1
ATOM 1778 C C . GLN A 1 213 ? -61.731 -7.325 82.072 1.00 96.94 213 GLN A C 1
ATOM 1780 O O . GLN A 1 213 ? -62.565 -7.134 82.955 1.00 96.94 213 GLN A O 1
ATOM 1785 N N . SER A 1 214 ? -61.161 -8.518 81.863 1.00 97.50 214 SER A N 1
ATOM 1786 C CA . SER A 1 214 ? -61.444 -9.699 82.691 1.00 97.50 214 SER A CA 1
ATOM 1787 C C . SER A 1 214 ? -61.039 -9.463 84.146 1.00 97.50 214 SER A C 1
ATOM 1789 O O . SER A 1 214 ? -61.875 -9.591 85.033 1.00 97.50 214 SER A O 1
ATOM 1791 N N . MET A 1 215 ? -59.807 -9.000 84.394 1.00 96.94 215 MET A N 1
ATOM 1792 C CA . MET A 1 215 ? -59.333 -8.688 85.749 1.00 96.94 215 MET A CA 1
ATOM 1793 C C . MET A 1 215 ? -60.197 -7.631 86.451 1.00 96.94 215 MET A C 1
ATOM 1795 O O . MET A 1 215 ? -60.456 -7.748 87.646 1.00 96.94 215 MET A O 1
ATOM 1799 N N . LEU A 1 216 ? -60.672 -6.609 85.727 1.00 97.06 216 LEU A N 1
ATOM 1800 C CA . LEU A 1 216 ? -61.600 -5.613 86.276 1.00 97.06 216 LEU A CA 1
ATOM 1801 C C . LEU A 1 216 ? -62.977 -6.214 86.598 1.00 97.06 216 LEU A C 1
ATOM 1803 O O . LEU A 1 216 ? -63.561 -5.863 87.622 1.00 97.06 216 LEU A O 1
ATOM 1807 N N . ALA A 1 217 ? -63.492 -7.120 85.764 1.00 97.19 217 ALA A N 1
ATOM 1808 C CA . ALA A 1 217 ? -64.746 -7.823 86.028 1.00 97.19 217 ALA A CA 1
ATOM 1809 C C . ALA A 1 217 ? -64.633 -8.748 87.254 1.00 97.19 217 ALA A C 1
ATOM 1811 O O . ALA A 1 217 ? -65.493 -8.702 88.135 1.00 97.19 217 ALA A O 1
ATOM 1812 N N . ASP A 1 218 ? -63.545 -9.516 87.361 1.00 96.88 218 ASP A N 1
ATOM 1813 C CA . ASP A 1 218 ? -63.268 -10.397 88.501 1.00 96.88 218 ASP A CA 1
ATOM 1814 C C . ASP A 1 218 ? -63.037 -9.603 89.799 1.00 96.88 218 ASP A C 1
ATOM 1816 O O . ASP A 1 218 ? -63.541 -9.982 90.862 1.00 96.88 218 ASP A O 1
ATOM 1820 N N . PHE A 1 219 ? -62.348 -8.458 89.720 1.00 97.12 219 PHE A N 1
ATOM 1821 C CA . PHE A 1 219 ? -62.192 -7.531 90.843 1.00 97.12 219 PHE A CA 1
ATOM 1822 C C . PHE A 1 219 ? -63.542 -6.975 91.311 1.00 97.12 219 PHE A C 1
ATOM 1824 O O . PHE A 1 219 ? -63.849 -7.057 92.500 1.00 97.12 219 PHE A O 1
ATOM 1831 N N . ASN A 1 220 ? -64.375 -6.473 90.391 1.00 96.88 220 ASN A N 1
ATOM 1832 C CA . ASN A 1 220 ? -65.705 -5.952 90.721 1.00 96.88 220 ASN A CA 1
ATOM 1833 C C . ASN A 1 220 ? -66.588 -7.032 91.358 1.00 96.88 220 ASN A C 1
ATOM 1835 O O . ASN A 1 220 ? -67.177 -6.789 92.407 1.00 96.88 220 ASN A O 1
ATOM 1839 N N . LYS A 1 221 ? -66.598 -8.248 90.800 1.00 97.12 221 LYS A N 1
ATOM 1840 C CA . LYS A 1 221 ? -67.327 -9.401 91.352 1.00 97.12 221 LYS A CA 1
ATOM 1841 C C . LYS A 1 221 ? -66.847 -9.779 92.758 1.00 97.12 221 LYS A C 1
ATOM 1843 O O . LYS A 1 221 ? -67.652 -10.088 93.634 1.00 97.12 221 LYS A O 1
ATOM 1848 N N . THR A 1 222 ? -65.537 -9.722 92.999 1.00 96.38 222 THR A N 1
ATOM 1849 C CA . THR A 1 222 ? -64.951 -9.959 94.330 1.00 96.38 222 THR A CA 1
ATOM 1850 C C . THR A 1 222 ? -65.320 -8.838 95.309 1.00 96.38 222 THR A C 1
ATOM 1852 O O . THR A 1 222 ? -65.614 -9.102 96.474 1.00 96.38 222 THR A O 1
ATOM 1855 N N . GLN A 1 223 ? -65.359 -7.587 94.842 1.00 96.56 223 GLN A N 1
ATOM 1856 C CA . GLN A 1 223 ? -65.776 -6.430 95.634 1.00 96.56 223 GLN A CA 1
ATOM 1857 C C . GLN A 1 223 ? -67.280 -6.460 95.961 1.00 96.56 223 GLN A C 1
ATOM 1859 O O . GLN A 1 223 ? -67.669 -6.046 97.052 1.00 96.56 223 GLN A O 1
ATOM 1864 N N . GLU A 1 224 ? -68.124 -6.945 95.050 1.00 96.12 224 GLU A N 1
ATOM 1865 C CA . GLU A 1 224 ? -69.554 -7.187 95.280 1.00 96.12 224 GLU A CA 1
ATOM 1866 C C . GLU A 1 224 ? -69.759 -8.274 96.337 1.00 96.12 224 GLU A C 1
ATOM 1868 O O . GLU A 1 224 ? -70.379 -7.994 97.362 1.00 96.12 224 GLU A O 1
ATOM 1873 N N . LEU A 1 225 ? -69.121 -9.440 96.185 1.00 96.56 225 LEU A N 1
ATOM 1874 C CA . LEU A 1 225 ? -69.157 -10.510 97.189 1.00 96.56 225 LEU A CA 1
ATOM 1875 C C . LEU A 1 225 ? -68.662 -10.034 98.569 1.00 96.56 225 LEU A C 1
ATOM 1877 O O . LEU A 1 225 ? -69.234 -10.385 99.599 1.00 96.56 225 LEU A O 1
ATOM 1881 N N . LEU A 1 226 ? -67.624 -9.192 98.615 1.00 95.69 226 LEU A N 1
ATOM 1882 C CA . LEU A 1 226 ? -67.140 -8.604 99.866 1.00 95.69 226 LEU A CA 1
ATOM 1883 C C . LEU A 1 226 ? -68.165 -7.643 100.496 1.00 95.69 226 LEU A C 1
ATOM 1885 O O . LEU A 1 226 ? -68.280 -7.600 101.722 1.00 95.69 226 LEU A O 1
ATOM 1889 N N . LYS A 1 227 ? -68.920 -6.876 99.699 1.00 95.75 227 LYS A N 1
ATOM 1890 C CA . LYS A 1 227 ? -70.028 -6.043 100.206 1.00 95.75 227 LYS A CA 1
ATOM 1891 C C . LYS A 1 227 ? -71.173 -6.908 100.731 1.00 95.75 227 LYS A C 1
ATOM 1893 O O . LYS A 1 227 ? -71.676 -6.620 101.813 1.00 95.75 227 LYS A O 1
ATOM 1898 N N . GLU A 1 228 ? -71.536 -7.974 100.017 1.00 95.25 228 GLU A N 1
ATOM 1899 C CA . GLU A 1 228 ? -72.552 -8.940 100.452 1.00 95.25 228 GLU A CA 1
ATOM 1900 C C . GLU A 1 228 ? -72.172 -9.567 101.800 1.00 95.25 228 GLU A C 1
ATOM 1902 O O . GLU A 1 228 ? -72.950 -9.480 102.749 1.00 95.25 228 GLU A O 1
ATOM 1907 N N . ILE A 1 229 ? -70.944 -10.086 101.933 1.00 95.88 229 ILE A N 1
ATOM 1908 C CA . ILE A 1 229 ? -70.434 -10.657 103.190 1.00 95.88 229 ILE A CA 1
ATOM 1909 C C . ILE A 1 229 ? -70.453 -9.621 104.320 1.00 95.88 229 ILE A C 1
ATOM 1911 O O . ILE A 1 229 ? -70.941 -9.931 105.403 1.00 95.88 229 ILE A O 1
ATOM 1915 N N . ASN A 1 230 ? -69.975 -8.392 104.089 1.00 94.00 230 ASN A N 1
ATOM 1916 C CA . ASN A 1 230 ? -70.026 -7.342 105.114 1.00 94.00 230 ASN A CA 1
ATOM 1917 C C . ASN A 1 230 ? -71.469 -7.010 105.524 1.00 94.00 230 ASN A C 1
ATOM 1919 O O . ASN A 1 230 ? -71.736 -6.870 106.713 1.00 94.00 230 ASN A O 1
ATOM 1923 N N . SER A 1 231 ? -72.410 -6.944 104.575 1.00 95.38 231 SER A N 1
ATOM 1924 C CA . SER A 1 231 ? -73.823 -6.695 104.885 1.00 95.38 231 SER A CA 1
ATOM 1925 C C . SER A 1 231 ? -74.452 -7.838 105.692 1.00 95.38 231 SER A C 1
ATOM 1927 O O . SER A 1 231 ? -75.124 -7.581 106.686 1.00 95.38 231 SER A O 1
ATOM 1929 N N . ALA A 1 232 ? -74.161 -9.096 105.346 1.00 94.88 232 ALA A N 1
ATOM 1930 C CA . ALA A 1 232 ? -74.644 -10.267 106.074 1.00 94.88 232 ALA A CA 1
ATOM 1931 C C . ALA A 1 232 ? -74.032 -10.372 107.482 1.00 94.88 232 ALA A C 1
ATOM 1933 O O . ALA A 1 232 ? -74.733 -10.699 108.439 1.00 94.88 232 ALA A O 1
ATOM 1934 N N . LEU A 1 233 ? -72.740 -10.056 107.627 1.00 93.69 233 LEU A N 1
ATOM 1935 C CA . LEU A 1 233 ? -72.078 -9.960 108.930 1.00 93.69 233 LEU A CA 1
ATOM 1936 C C . LEU A 1 233 ? -72.669 -8.834 109.779 1.00 93.69 233 LEU A C 1
ATOM 1938 O O . LEU A 1 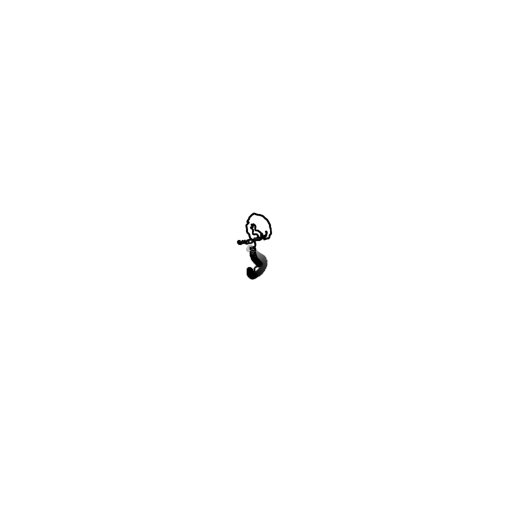233 ? -72.848 -9.030 110.975 1.00 93.69 233 LEU A O 1
ATOM 1942 N N . GLN A 1 234 ? -72.996 -7.686 109.182 1.00 93.56 234 GLN A N 1
ATOM 1943 C CA . GLN A 1 234 ? -73.568 -6.555 109.908 1.00 93.56 234 GLN A CA 1
ATOM 1944 C C . GLN A 1 234 ? -75.011 -6.824 110.362 1.00 93.56 234 GLN A C 1
ATOM 1946 O O . GLN A 1 234 ? -75.330 -6.525 111.507 1.00 93.56 234 GLN A O 1
ATOM 1951 N N . VAL A 1 235 ? -75.835 -7.485 109.539 1.00 93.94 235 VAL A N 1
ATOM 1952 C CA . VAL A 1 235 ? -77.165 -7.978 109.953 1.00 93.94 235 VAL A CA 1
ATOM 1953 C C . VAL A 1 235 ? -77.045 -9.026 111.066 1.00 93.94 235 VAL A C 1
ATOM 1955 O O . VAL A 1 235 ? -77.742 -8.941 112.070 1.00 93.94 235 VAL A O 1
ATOM 1958 N N . SER A 1 236 ? -76.126 -9.990 110.942 1.00 93.38 236 SER A N 1
ATOM 1959 C CA . SER A 1 236 ? -75.896 -11.008 111.981 1.00 93.38 236 SER A CA 1
ATOM 1960 C C . SER A 1 236 ? -75.370 -10.409 113.295 1.00 93.38 236 SER A C 1
ATOM 1962 O O . SER A 1 236 ? -75.722 -10.876 114.379 1.00 93.38 236 SER A O 1
ATOM 1964 N N . LEU A 1 237 ? -74.560 -9.347 113.215 1.00 92.56 237 LEU A N 1
ATOM 1965 C CA . LEU A 1 237 ? -74.109 -8.580 114.374 1.00 92.56 237 LEU A CA 1
ATOM 1966 C C . LEU A 1 237 ? -75.294 -7.877 115.049 1.00 92.56 237 LEU A C 1
ATOM 1968 O O . LEU A 1 237 ? -75.486 -8.069 116.244 1.00 92.56 237 LEU A O 1
ATOM 1972 N N . GLU A 1 238 ? -76.113 -7.150 114.285 1.00 91.88 238 GLU A N 1
ATOM 1973 C CA . GLU A 1 238 ? -77.317 -6.460 114.771 1.00 91.88 238 GLU A CA 1
ATOM 1974 C C . GLU A 1 238 ? -78.314 -7.442 115.415 1.00 91.88 238 GLU A C 1
ATOM 1976 O O . GLU A 1 238 ? -78.796 -7.203 116.521 1.00 91.88 238 GLU A O 1
ATOM 1981 N N . GLU A 1 239 ? -78.538 -8.614 114.808 1.00 90.94 239 GLU A N 1
ATOM 1982 C CA . GLU A 1 239 ? -79.340 -9.692 115.401 1.00 90.94 239 GLU A CA 1
ATOM 1983 C C . GLU A 1 239 ? -78.775 -10.215 116.732 1.00 90.94 239 GLU A C 1
ATOM 1985 O O . GLU A 1 239 ? -79.535 -10.595 117.626 1.00 90.94 239 GLU A O 1
ATOM 1990 N N . MET A 1 240 ? -77.450 -10.334 116.854 1.00 88.38 240 MET A N 1
ATOM 1991 C CA . MET A 1 240 ? -76.799 -10.822 118.074 1.00 88.38 240 MET A CA 1
ATOM 1992 C C . MET A 1 240 ? -76.752 -9.750 119.165 1.00 88.38 240 MET A C 1
ATOM 1994 O O . MET A 1 240 ? -76.881 -10.083 120.344 1.00 88.38 240 MET A O 1
ATOM 1998 N N . GLU A 1 241 ? -76.615 -8.481 118.784 1.00 89.88 241 GLU A N 1
ATOM 1999 C CA . GLU A 1 241 ? -76.755 -7.334 119.678 1.00 89.88 241 GLU A CA 1
ATOM 2000 C C . GLU A 1 241 ? -78.189 -7.244 120.213 1.00 89.88 241 GLU A C 1
ATOM 2002 O O . GLU A 1 241 ? -78.361 -7.177 121.429 1.00 89.88 241 GLU A O 1
ATOM 2007 N N . ASP A 1 242 ? -79.215 -7.365 119.363 1.00 89.62 242 ASP A N 1
ATOM 2008 C CA . ASP A 1 242 ? -80.619 -7.378 119.795 1.00 89.62 242 ASP A CA 1
ATOM 2009 C C . ASP A 1 242 ? -80.927 -8.566 120.727 1.00 89.62 242 ASP A C 1
ATOM 2011 O O . ASP A 1 242 ? -81.457 -8.370 121.822 1.00 89.62 242 ASP A O 1
ATOM 2015 N N . LYS A 1 243 ? -80.477 -9.786 120.390 1.00 87.50 243 LYS A N 1
ATOM 2016 C CA . LYS A 1 243 ? -80.571 -10.964 121.284 1.00 87.50 243 LYS A CA 1
ATOM 2017 C C . LYS A 1 243 ? -79.845 -10.761 122.621 1.00 87.50 243 LYS A C 1
ATOM 2019 O O . LYS A 1 243 ? -80.254 -11.341 123.625 1.00 87.50 243 LYS A O 1
ATOM 2024 N N . TYR A 1 244 ? -78.767 -9.974 122.653 1.00 86.75 244 TYR A N 1
ATOM 2025 C CA . TYR A 1 244 ? -78.022 -9.668 123.876 1.00 86.75 244 TYR A CA 1
ATOM 2026 C C . TYR A 1 244 ? -78.697 -8.580 124.726 1.00 86.75 244 TYR A C 1
ATOM 2028 O O . TYR A 1 244 ? -78.677 -8.687 125.956 1.00 86.75 244 TYR A O 1
ATOM 2036 N N . GLN A 1 245 ? -79.306 -7.564 124.100 1.00 85.94 245 GLN A N 1
ATOM 2037 C CA . GLN A 1 245 ? -80.110 -6.543 124.786 1.00 85.94 245 GLN A CA 1
ATOM 2038 C C . GLN A 1 245 ? -81.407 -7.142 125.347 1.00 85.94 245 GLN A C 1
ATOM 2040 O O . GLN A 1 245 ? -81.747 -6.902 126.504 1.00 85.94 245 GLN A O 1
ATOM 2045 N N . ASN A 1 246 ? -82.076 -7.992 124.565 1.00 85.69 246 ASN A N 1
ATOM 2046 C CA . ASN A 1 246 ? -83.322 -8.679 124.917 1.00 85.69 246 ASN A CA 1
ATOM 2047 C C . ASN A 1 246 ? -83.091 -10.025 125.635 1.00 85.69 246 ASN A C 1
ATOM 2049 O O . ASN A 1 246 ? -83.960 -10.898 125.614 1.00 85.69 246 ASN A O 1
ATOM 2053 N N . ARG A 1 247 ? -81.914 -10.239 126.242 1.00 86.31 247 ARG A N 1
ATOM 2054 C CA . ARG A 1 247 ? -81.592 -11.518 126.889 1.00 86.31 247 ARG A CA 1
ATOM 2055 C C . ARG A 1 247 ? -82.400 -11.731 128.171 1.00 86.31 247 ARG A C 1
ATOM 2057 O O . ARG A 1 247 ? -82.590 -10.810 128.965 1.00 86.31 247 ARG A O 1
ATOM 2064 N N . GLU A 1 248 ? -82.751 -12.985 128.435 1.00 80.56 248 GLU A N 1
ATOM 2065 C CA . GLU A 1 248 ? -83.250 -13.402 129.747 1.00 80.56 248 GLU A CA 1
ATOM 2066 C C . GLU A 1 248 ? -82.199 -13.145 130.856 1.00 80.56 248 GLU A C 1
ATOM 2068 O O . GLU A 1 248 ? -80.988 -13.237 130.597 1.00 80.56 248 GLU A O 1
ATOM 2073 N N . PRO A 1 249 ? -82.620 -12.847 132.103 1.00 80.31 249 PRO A N 1
ATOM 2074 C CA . PRO A 1 249 ? -81.717 -12.756 133.250 1.00 80.31 249 PRO A CA 1
ATOM 2075 C C . PRO A 1 249 ? -80.889 -14.037 133.410 1.00 80.31 249 PRO A C 1
ATOM 2077 O O . PRO A 1 249 ? -81.401 -15.145 133.240 1.00 80.31 249 PRO A O 1
ATOM 2080 N N . ARG A 1 250 ? -79.598 -13.907 133.740 1.00 84.12 250 ARG A N 1
ATOM 2081 C CA . ARG A 1 250 ? -78.699 -15.071 133.790 1.00 84.12 250 ARG A CA 1
ATOM 2082 C C . ARG A 1 250 ? -79.034 -15.975 134.986 1.00 84.12 250 ARG A C 1
ATOM 2084 O O . ARG A 1 250 ? -79.611 -15.488 135.960 1.00 84.12 250 ARG A O 1
ATOM 2091 N N . PRO A 1 251 ? -78.627 -17.258 134.987 1.00 80.19 251 PRO A N 1
ATOM 2092 C CA . PRO A 1 251 ? -78.851 -18.152 136.122 1.00 80.19 251 PRO A CA 1
ATOM 2093 C C . PRO A 1 251 ? -78.291 -17.613 137.443 1.00 80.19 251 PRO A C 1
ATOM 2095 O O . PRO A 1 251 ? -78.925 -17.798 138.474 1.00 80.19 251 PRO A O 1
ATOM 2098 N N . GLU A 1 252 ? -77.165 -16.895 137.424 1.00 83.75 252 GLU A N 1
ATOM 2099 C CA . GLU A 1 252 ? -76.593 -16.256 138.616 1.00 83.75 252 GLU A CA 1
ATOM 2100 C C . GLU A 1 252 ? -77.434 -15.057 139.079 1.00 83.75 252 GLU A C 1
ATOM 2102 O O . GLU A 1 252 ? -77.599 -14.847 140.278 1.00 83.75 252 GLU A O 1
ATOM 2107 N N . ASP A 1 253 ? -78.008 -14.296 138.139 1.00 86.06 253 ASP A N 1
ATOM 2108 C CA . ASP A 1 253 ? -78.921 -13.188 138.447 1.00 86.06 253 ASP A CA 1
ATOM 2109 C C . ASP A 1 253 ? -80.231 -13.737 139.054 1.00 86.06 253 ASP A C 1
ATOM 2111 O O . ASP A 1 253 ? -80.728 -13.218 140.053 1.00 86.06 253 ASP A O 1
ATOM 2115 N N . LEU A 1 254 ? -80.762 -14.834 138.497 1.00 85.06 254 LEU A N 1
ATOM 2116 C CA . LEU A 1 254 ? -81.934 -15.555 139.010 1.00 85.06 254 LEU A CA 1
ATOM 2117 C C . LEU A 1 254 ? -81.668 -16.209 140.372 1.00 85.06 254 LEU A C 1
ATOM 2119 O O . LEU A 1 254 ? -82.538 -16.168 141.242 1.00 85.06 254 LEU A O 1
ATOM 2123 N N . GLN A 1 255 ? -80.481 -16.783 140.572 1.00 83.50 255 GLN A N 1
ATOM 2124 C CA . GLN A 1 255 ? -80.070 -17.380 141.840 1.00 83.50 255 GLN A CA 1
ATOM 2125 C C . GLN A 1 255 ? -79.890 -16.307 142.917 1.00 83.50 255 GLN A C 1
ATOM 2127 O O . GLN A 1 255 ? -80.400 -16.482 144.017 1.00 83.50 255 GLN A O 1
ATOM 2132 N N . LEU A 1 256 ? -79.288 -15.158 142.596 1.00 88.62 256 LEU A N 1
ATOM 2133 C CA . LEU A 1 256 ? -79.229 -14.014 143.508 1.00 88.62 256 LEU A CA 1
ATOM 2134 C C . LEU A 1 256 ? -80.635 -13.491 143.851 1.00 88.62 256 LEU A C 1
ATOM 2136 O O . LEU A 1 256 ? -80.905 -13.162 145.002 1.00 88.62 256 LEU A O 1
ATOM 2140 N N . ILE A 1 257 ? -81.562 -13.451 142.886 1.00 83.56 257 ILE A N 1
ATOM 2141 C CA . ILE A 1 257 ? -82.973 -13.112 143.141 1.00 83.56 257 ILE A CA 1
ATOM 2142 C C . ILE A 1 257 ? -83.645 -14.153 144.052 1.00 83.56 257 ILE A C 1
ATOM 2144 O O . ILE A 1 257 ? -84.456 -13.771 144.896 1.00 83.56 257 ILE A O 1
ATOM 2148 N N . ALA A 1 258 ? -83.331 -15.443 143.903 1.00 85.12 258 ALA A N 1
ATOM 2149 C CA . ALA A 1 258 ? -83.832 -16.503 144.777 1.00 85.12 258 ALA A CA 1
ATOM 2150 C C . ALA A 1 258 ? -83.256 -16.378 146.197 1.00 85.12 258 ALA A C 1
ATOM 2152 O O . ALA A 1 258 ? -84.027 -16.276 147.142 1.00 85.12 258 ALA A O 1
ATOM 2153 N N . GLU A 1 259 ? -81.936 -16.241 146.343 1.00 84.81 259 GLU A N 1
ATOM 2154 C CA . GLU A 1 259 ? -81.258 -16.026 147.629 1.00 84.81 259 GLU A CA 1
ATOM 2155 C C . GLU A 1 259 ? -81.763 -14.761 148.341 1.00 84.81 259 GLU A C 1
ATOM 2157 O O . GLU A 1 259 ? -81.981 -14.779 149.550 1.00 84.81 259 GLU A O 1
ATOM 2162 N N . LEU A 1 260 ? -82.024 -13.671 147.607 1.00 85.56 260 LEU A N 1
ATOM 2163 C CA . LEU A 1 260 ? -82.635 -12.456 148.160 1.00 85.56 260 LEU A CA 1
ATOM 2164 C C . LEU A 1 260 ? -84.095 -12.674 148.584 1.00 85.56 260 LEU A C 1
ATOM 2166 O O . LEU A 1 260 ? -84.503 -12.144 149.616 1.00 85.56 260 LEU A O 1
ATOM 2170 N N . LYS A 1 261 ? -84.884 -13.449 147.828 1.00 84.94 261 LYS A N 1
ATOM 2171 C CA . LYS A 1 261 ? -86.254 -13.830 148.218 1.00 84.94 261 LYS A CA 1
ATOM 2172 C C . LYS A 1 261 ? -86.262 -14.725 149.454 1.00 84.94 261 LYS A C 1
ATOM 2174 O O . LYS A 1 261 ? -87.093 -14.503 150.329 1.00 84.94 261 LYS A O 1
ATOM 2179 N N . ASP A 1 262 ? -85.332 -15.668 149.549 1.00 86.88 262 ASP A N 1
ATOM 2180 C CA . ASP A 1 262 ? -85.183 -16.553 150.701 1.00 86.88 262 ASP A CA 1
ATOM 2181 C C . ASP A 1 262 ? -84.727 -15.759 151.932 1.00 86.88 262 ASP A C 1
ATOM 2183 O O . ASP A 1 262 ? -85.342 -15.878 152.987 1.00 86.88 262 ASP A O 1
ATOM 2187 N N . LEU A 1 263 ? -83.771 -14.831 151.793 1.00 87.31 263 LEU A N 1
ATOM 2188 C CA . LEU A 1 263 ? -83.397 -13.883 152.854 1.00 87.31 263 LEU A CA 1
ATOM 2189 C C . LEU A 1 263 ? -84.569 -12.998 153.301 1.00 87.31 263 LEU A C 1
ATOM 2191 O O . LEU A 1 263 ? -84.716 -12.740 154.495 1.00 87.31 263 LEU A O 1
ATOM 2195 N N . ILE A 1 264 ? -85.411 -12.528 152.376 1.00 85.25 264 ILE A N 1
ATOM 2196 C CA . ILE A 1 264 ? -86.637 -11.788 152.715 1.00 85.25 264 ILE A CA 1
ATOM 2197 C C . ILE A 1 264 ? -87.610 -12.703 153.474 1.00 85.25 264 ILE A C 1
ATOM 2199 O O . ILE A 1 264 ? -88.100 -12.313 154.531 1.00 85.25 264 ILE A O 1
ATOM 2203 N N . ALA A 1 265 ? -87.825 -13.937 153.013 1.00 84.06 265 ALA A N 1
ATOM 2204 C CA . ALA A 1 265 ? -88.706 -14.903 153.665 1.00 84.06 265 ALA A CA 1
ATOM 2205 C C . ALA A 1 265 ? -88.203 -15.326 155.061 1.00 84.06 265 ALA A C 1
ATOM 2207 O O . ALA A 1 265 ? -89.002 -15.438 155.992 1.00 84.06 265 ALA A O 1
ATOM 2208 N N . GLU A 1 266 ? -86.893 -15.504 155.248 1.00 85.69 266 GLU A N 1
ATOM 2209 C CA . GLU A 1 266 ? -86.261 -15.729 156.553 1.00 85.69 266 GLU A CA 1
ATOM 2210 C C . GLU A 1 266 ? -86.457 -14.529 157.485 1.00 85.69 266 GLU A C 1
ATOM 2212 O O . GLU A 1 266 ? -86.768 -14.699 158.667 1.00 85.69 266 GLU A O 1
ATOM 2217 N N . ARG A 1 267 ? -86.321 -13.300 156.966 1.00 84.00 267 ARG A N 1
ATOM 2218 C CA . ARG A 1 267 ? -86.580 -12.073 157.734 1.00 84.00 267 ARG A CA 1
ATOM 2219 C C . ARG A 1 267 ? -88.050 -11.947 158.116 1.00 84.00 267 ARG A C 1
ATOM 2221 O O . ARG A 1 267 ? -88.324 -11.624 159.270 1.00 84.00 267 ARG A O 1
ATOM 2228 N N . ASP A 1 268 ? -88.976 -12.272 157.221 1.00 85.19 268 ASP A N 1
ATOM 2229 C CA . ASP A 1 268 ? -90.415 -12.288 157.503 1.00 85.19 268 ASP A CA 1
ATOM 2230 C C . ASP A 1 268 ? -90.786 -13.376 158.525 1.00 85.19 268 ASP A C 1
ATOM 2232 O O . ASP A 1 268 ? -91.573 -13.122 159.443 1.00 85.19 268 ASP A O 1
ATOM 2236 N N . GLN A 1 269 ? -90.176 -14.565 158.450 1.00 82.25 269 GLN A N 1
ATOM 2237 C CA . GLN A 1 269 ? -90.327 -15.603 159.478 1.00 82.25 269 GLN A CA 1
ATOM 2238 C C . GLN A 1 269 ? -89.755 -15.165 160.830 1.00 82.25 269 GLN A C 1
ATOM 2240 O O . GLN A 1 269 ? -90.391 -15.396 161.861 1.00 82.25 269 GLN A O 1
ATOM 2245 N N . LEU A 1 270 ? -88.597 -14.499 160.849 1.00 85.31 270 LEU A N 1
ATOM 2246 C CA . LEU A 1 270 ? -88.004 -13.961 162.073 1.00 85.31 270 LEU A CA 1
ATOM 2247 C C . LEU A 1 270 ? -88.881 -12.857 162.681 1.00 85.31 270 LEU A C 1
ATOM 2249 O O . LEU A 1 270 ? -89.110 -12.863 163.889 1.00 85.31 270 LEU A O 1
ATOM 2253 N N . ILE A 1 271 ? -89.430 -11.957 161.860 1.00 82.69 271 ILE A N 1
ATOM 2254 C CA . ILE A 1 271 ? -90.405 -10.940 162.283 1.00 82.69 271 ILE A CA 1
ATOM 2255 C C . ILE A 1 271 ? -91.652 -11.613 162.863 1.00 82.69 271 ILE A C 1
ATOM 2257 O O . ILE A 1 271 ? -92.093 -11.242 163.950 1.00 82.69 271 ILE A O 1
ATOM 2261 N N . LYS A 1 272 ? -92.195 -12.636 162.193 1.00 84.19 272 LYS A N 1
ATOM 2262 C CA . LYS A 1 272 ? -93.354 -13.395 162.680 1.00 84.19 272 LYS A CA 1
ATOM 2263 C C . LYS A 1 272 ? -93.069 -14.068 164.024 1.00 84.19 272 LYS A C 1
ATOM 2265 O O . LYS A 1 272 ? -93.866 -13.923 164.947 1.00 84.19 272 LYS A O 1
ATOM 2270 N N . LYS A 1 273 ? -91.908 -14.713 164.171 1.00 82.88 273 LYS A N 1
ATOM 2271 C CA . LYS A 1 273 ? -91.472 -15.299 165.443 1.00 82.88 273 LYS A CA 1
ATOM 2272 C C . LYS A 1 273 ? -91.347 -14.236 166.537 1.00 82.88 273 LYS A C 1
ATOM 2274 O O . LYS A 1 273 ? -91.884 -14.432 167.615 1.00 82.88 273 LYS A O 1
ATOM 2279 N N . LEU A 1 274 ? -90.734 -13.086 166.254 1.00 80.44 274 LEU A N 1
ATOM 2280 C CA . LEU A 1 274 ? -90.633 -11.977 167.212 1.00 80.44 274 LEU A CA 1
ATOM 2281 C C . LEU A 1 274 ? -92.006 -11.382 167.582 1.00 80.44 274 LEU A C 1
ATOM 2283 O O . LEU A 1 274 ? -92.187 -10.927 168.710 1.00 80.44 274 LEU A O 1
ATOM 2287 N N . ILE A 1 275 ? -92.987 -11.403 166.673 1.00 80.56 275 ILE A N 1
ATOM 2288 C CA . ILE A 1 275 ? -94.381 -11.018 166.956 1.00 80.56 275 ILE A CA 1
ATOM 2289 C C . ILE A 1 275 ? -95.065 -12.043 167.872 1.00 80.56 275 ILE A C 1
ATOM 2291 O O . ILE A 1 275 ? -95.787 -11.645 168.788 1.00 80.56 275 ILE A O 1
ATOM 2295 N N . ASP A 1 276 ? -94.848 -13.337 167.650 1.00 81.00 276 ASP A N 1
ATOM 2296 C CA . ASP A 1 276 ? -95.463 -14.396 168.453 1.00 81.00 276 ASP A CA 1
ATOM 2297 C C . ASP A 1 276 ? -94.774 -14.554 169.825 1.00 81.00 276 ASP A C 1
ATOM 2299 O O . ASP A 1 276 ? -95.473 -14.648 170.834 1.00 81.00 276 ASP A O 1
ATOM 2303 N N . ASP A 1 277 ? -93.446 -14.417 169.909 1.00 80.75 277 ASP A N 1
ATOM 2304 C CA . ASP A 1 277 ? -92.693 -14.299 171.169 1.00 80.75 277 ASP A CA 1
ATOM 2305 C C . ASP A 1 277 ? -93.151 -13.049 171.950 1.00 80.75 277 ASP A C 1
ATOM 2307 O O . ASP A 1 277 ? -93.436 -13.124 173.145 1.00 80.75 277 ASP A O 1
ATOM 2311 N N . LYS A 1 278 ? -93.337 -11.897 171.279 1.00 79.56 278 LYS A N 1
ATOM 2312 C CA . LYS A 1 278 ? -93.922 -10.690 171.896 1.00 79.56 278 LYS A CA 1
ATOM 2313 C C . LYS A 1 278 ? -95.323 -10.954 172.4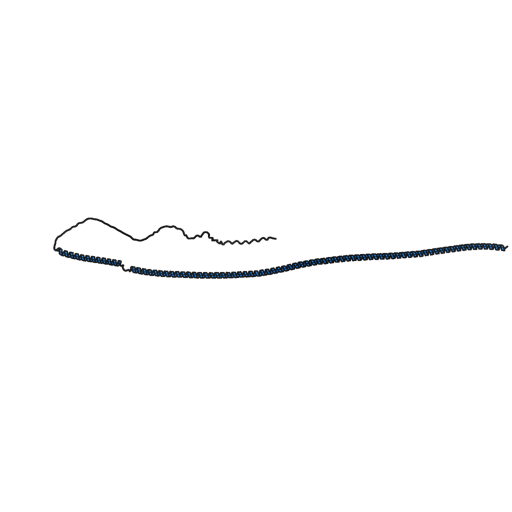58 1.00 79.56 278 LYS A C 1
ATOM 2315 O O . LYS A 1 278 ? -95.611 -10.510 173.570 1.00 79.56 278 LYS A O 1
ATOM 2320 N N . LYS A 1 279 ? -96.198 -11.652 171.722 1.00 77.19 279 LYS A N 1
ATOM 2321 C CA . LYS A 1 279 ? -97.537 -12.029 172.218 1.00 77.19 279 LYS A CA 1
ATOM 2322 C C . LYS A 1 279 ? -97.443 -12.964 173.419 1.00 77.19 279 LYS A C 1
ATOM 2324 O O . LYS A 1 279 ? -98.172 -12.753 174.385 1.00 77.19 279 LYS A O 1
ATOM 2329 N N . PHE A 1 280 ? -96.558 -13.959 173.371 1.00 76.94 280 PHE A N 1
ATOM 2330 C CA . PHE A 1 280 ? -96.329 -14.893 174.470 1.00 76.94 280 PHE A CA 1
ATOM 2331 C C . PHE A 1 280 ? -95.891 -14.146 175.735 1.00 76.94 280 PHE A C 1
ATOM 2333 O O . PHE A 1 280 ? -96.543 -14.276 176.769 1.00 76.94 280 PHE A O 1
ATOM 2340 N N . TYR A 1 281 ? -94.879 -13.278 175.638 1.00 75.69 281 TYR A N 1
ATOM 2341 C CA . TYR A 1 281 ? -94.419 -12.477 176.774 1.00 75.69 281 TYR A CA 1
ATOM 2342 C C . TYR A 1 281 ? -95.472 -11.479 177.274 1.00 75.69 281 TYR A C 1
ATOM 2344 O O . TYR A 1 281 ? -95.615 -11.328 178.485 1.00 75.69 281 TYR A O 1
ATOM 2352 N N . GLN A 1 282 ? -96.260 -10.842 176.395 1.00 71.62 282 GLN A N 1
ATOM 2353 C CA . GLN A 1 282 ? -97.395 -10.016 176.837 1.00 71.62 282 GLN A CA 1
ATOM 2354 C C . GLN A 1 282 ? -98.434 -10.840 177.612 1.00 71.62 282 GLN A C 1
ATOM 2356 O O . GLN A 1 282 ? -98.930 -10.380 178.639 1.00 71.62 282 GLN A O 1
ATOM 2361 N N . LEU A 1 283 ? -98.747 -12.057 177.160 1.00 70.44 283 LEU A N 1
ATOM 2362 C CA . LEU A 1 283 ? -99.738 -12.914 177.810 1.00 70.44 283 LEU A CA 1
ATOM 2363 C C . LEU A 1 283 ? -99.221 -13.504 179.136 1.00 70.44 283 LEU A C 1
ATOM 2365 O O . LEU A 1 283 ? -99.980 -13.598 180.100 1.00 70.44 283 LEU A O 1
ATOM 2369 N N . GLU A 1 284 ? -97.933 -13.854 179.212 1.00 71.88 284 GLU A N 1
ATOM 2370 C CA . GLU A 1 284 ? -97.277 -14.347 180.431 1.00 71.88 284 GLU A CA 1
ATOM 2371 C C . GLU A 1 284 ? -97.141 -13.241 181.495 1.00 71.88 284 GLU A C 1
ATOM 2373 O O . GLU A 1 284 ? -97.389 -13.497 182.677 1.00 71.88 284 GLU A O 1
ATOM 2378 N N . LEU A 1 285 ? -96.829 -12.003 181.084 1.00 66.50 285 LEU A N 1
ATOM 2379 C CA . LEU A 1 285 ? -96.825 -10.825 181.962 1.00 66.50 285 LEU A CA 1
ATOM 2380 C C . LEU A 1 285 ? -98.210 -10.585 182.576 1.00 66.50 285 LEU A C 1
ATOM 2382 O O . LEU A 1 285 ? -98.327 -10.560 183.800 1.00 66.50 285 LEU A O 1
ATOM 2386 N N . VAL A 1 286 ? -99.264 -10.516 181.752 1.00 66.00 286 VAL A N 1
ATOM 2387 C CA . VAL A 1 286 ? -100.645 -10.308 182.231 1.00 66.00 286 VAL A CA 1
ATOM 2388 C C . VAL A 1 286 ? -101.086 -11.425 183.190 1.00 66.00 286 VAL A C 1
ATOM 2390 O O . VAL A 1 286 ? -101.693 -11.148 184.228 1.00 66.00 286 VAL A O 1
ATOM 2393 N N . ASN A 1 287 ? -100.742 -12.689 182.909 1.00 62.12 287 ASN A N 1
ATOM 2394 C CA . ASN A 1 287 ? -101.088 -13.809 183.795 1.00 62.12 287 ASN A CA 1
ATOM 2395 C C . ASN A 1 287 ? -100.346 -13.769 185.146 1.00 62.12 287 ASN A C 1
ATOM 2397 O O . ASN A 1 287 ? -100.939 -14.095 186.180 1.00 62.12 287 ASN A O 1
ATOM 2401 N N . ARG A 1 288 ? -99.071 -13.350 185.170 1.00 63.59 288 ARG A N 1
ATOM 2402 C CA . ARG A 1 288 ? -98.322 -13.169 186.428 1.00 63.59 288 ARG A CA 1
ATOM 2403 C C . ARG A 1 288 ? -98.828 -11.968 187.228 1.00 63.59 288 ARG A C 1
ATOM 2405 O O . ARG A 1 288 ? -99.037 -12.094 188.434 1.00 63.59 288 ARG A O 1
ATOM 2412 N N . GLU A 1 289 ? -99.091 -10.844 186.570 1.00 59.44 289 GLU A N 1
ATOM 2413 C CA . GLU A 1 289 ? -99.567 -9.607 187.206 1.00 59.44 289 GLU A CA 1
ATOM 2414 C C . GLU A 1 289 ? -100.960 -9.770 187.844 1.00 59.44 289 GLU A C 1
ATOM 2416 O O . GLU A 1 289 ? -101.226 -9.237 188.925 1.00 59.44 289 GLU A O 1
ATOM 2421 N N . THR A 1 290 ? -101.818 -10.612 187.255 1.00 57.22 290 THR A N 1
ATOM 2422 C CA . THR A 1 290 ? -103.142 -10.937 187.819 1.00 57.22 290 THR A CA 1
ATOM 2423 C C . THR A 1 290 ? -103.059 -11.786 189.102 1.00 57.22 290 THR A C 1
ATOM 2425 O O . THR A 1 290 ? -103.921 -11.666 189.973 1.00 57.22 290 THR A O 1
ATOM 2428 N N . ASN A 1 291 ? -102.026 -12.626 189.263 1.00 55.06 291 ASN A N 1
ATOM 2429 C CA . ASN A 1 291 ? -101.858 -13.484 190.449 1.00 55.06 291 ASN A CA 1
ATOM 2430 C C . ASN A 1 291 ? -101.065 -12.820 191.590 1.00 55.06 291 ASN A C 1
ATOM 2432 O O . ASN A 1 291 ? -101.315 -13.106 192.761 1.00 55.06 291 ASN A O 1
ATOM 2436 N N . PHE A 1 292 ? -100.109 -11.941 191.276 1.00 47.47 292 PHE A N 1
ATOM 2437 C CA . PHE A 1 292 ? -99.167 -11.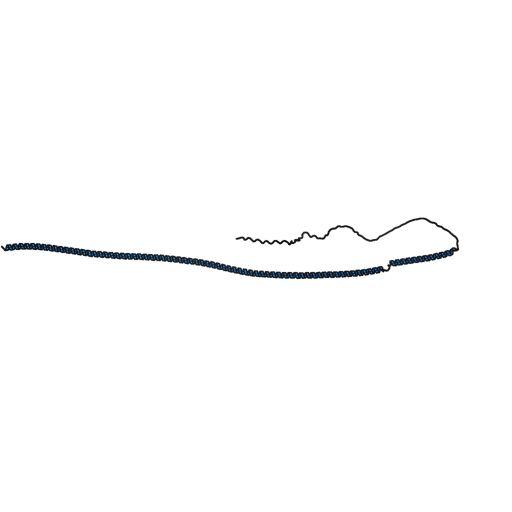414 192.272 1.00 47.47 292 PHE A CA 1
ATOM 2438 C C . PHE A 1 292 ? -99.788 -10.375 193.230 1.00 47.47 292 PHE A C 1
ATOM 2440 O O . PHE A 1 292 ? -99.417 -10.313 194.401 1.00 47.47 292 PHE A O 1
ATOM 2447 N N . ASN A 1 293 ? -100.810 -9.634 192.784 1.00 53.66 293 ASN A N 1
ATOM 2448 C CA . ASN A 1 293 ? -101.477 -8.564 193.546 1.00 53.66 293 ASN A CA 1
ATOM 2449 C C . ASN A 1 293 ? -102.294 -9.016 194.784 1.00 53.66 293 ASN A C 1
ATOM 2451 O O . ASN A 1 293 ? -103.011 -8.209 195.372 1.00 53.66 293 ASN A O 1
ATOM 2455 N N . LYS A 1 294 ? -102.224 -10.293 195.192 1.00 49.72 294 LYS A N 1
ATOM 2456 C CA . LYS A 1 294 ? -103.026 -10.846 196.301 1.00 49.72 294 LYS A CA 1
ATOM 2457 C C . LYS A 1 294 ? -102.266 -11.247 197.565 1.00 49.72 294 LYS A C 1
ATOM 2459 O O . LYS A 1 294 ? -102.945 -11.540 198.546 1.00 49.72 294 LYS A O 1
ATOM 2464 N N . VAL A 1 295 ? -100.927 -11.321 197.564 1.00 48.38 295 VAL A N 1
ATOM 2465 C CA . VAL A 1 295 ? -100.223 -12.056 198.640 1.00 48.38 295 VAL A CA 1
ATOM 2466 C C . VAL A 1 295 ? -99.195 -11.252 199.447 1.00 48.38 295 VAL A C 1
ATOM 2468 O O . VAL A 1 295 ? -99.192 -11.433 200.661 1.00 48.38 295 VAL A O 1
ATOM 2471 N N . PHE A 1 296 ? -98.365 -10.360 198.877 1.00 36.03 296 PHE A N 1
ATOM 2472 C CA . PHE A 1 296 ? -97.366 -9.637 199.694 1.00 36.03 296 PHE A CA 1
ATOM 2473 C C . PHE A 1 296 ? -97.101 -8.159 199.362 1.00 36.03 296 PHE A C 1
ATOM 2475 O O . PHE A 1 296 ? -97.097 -7.723 198.216 1.00 36.03 296 PHE A O 1
ATOM 2482 N N . ASN A 1 297 ? -96.869 -7.424 200.455 1.00 32.84 297 ASN A N 1
ATOM 2483 C CA . ASN A 1 297 ? -96.552 -6.000 200.567 1.00 32.84 297 ASN A CA 1
ATOM 2484 C C . ASN A 1 297 ? -95.100 -5.648 200.169 1.00 32.84 297 ASN A C 1
ATOM 2486 O O . ASN A 1 297 ? -94.257 -6.523 200.008 1.00 32.84 297 ASN A O 1
ATOM 2490 N N . ALA A 1 298 ? -94.819 -4.339 200.242 1.00 37.59 298 ALA A N 1
ATOM 2491 C CA . ALA A 1 298 ? -93.521 -3.710 200.529 1.00 37.59 298 ALA A CA 1
ATOM 2492 C C . ALA A 1 298 ? -92.522 -3.502 199.365 1.00 37.59 298 ALA A C 1
ATOM 2494 O O . ALA A 1 298 ? -91.776 -4.384 198.961 1.00 37.59 298 ALA A O 1
ATOM 2495 N N . SER A 1 299 ? -92.466 -2.243 198.907 1.00 32.16 299 SER A N 1
ATOM 2496 C CA . SER A 1 299 ? -91.301 -1.325 198.974 1.00 32.16 299 SER A CA 1
ATOM 2497 C C . SER A 1 299 ? -89.910 -1.873 199.388 1.00 32.16 299 SER A C 1
ATOM 2499 O O . SER A 1 299 ? -89.873 -2.686 200.312 1.00 32.16 299 SER A O 1
ATOM 2501 N N . PRO A 1 300 ? -88.774 -1.222 199.012 1.00 47.28 300 PRO A N 1
ATOM 2502 C CA . PRO A 1 300 ? -88.544 -0.199 197.964 1.00 47.28 300 PRO A CA 1
ATOM 2503 C C . PRO A 1 300 ? -87.162 -0.345 197.230 1.00 47.28 300 PRO A C 1
ATOM 2505 O O . PRO A 1 300 ? -86.461 -1.334 197.386 1.00 47.28 300 PRO A O 1
ATOM 2508 N N . ASN A 1 301 ? -86.719 0.738 196.565 1.00 30.08 301 ASN A N 1
ATOM 2509 C CA . ASN A 1 301 ? -85.346 1.305 196.635 1.00 30.08 301 ASN A CA 1
ATOM 2510 C C . ASN A 1 301 ? -84.171 0.827 195.721 1.00 30.08 301 ASN A C 1
ATOM 2512 O O . ASN A 1 301 ? -83.570 -0.210 195.950 1.00 30.08 301 ASN A O 1
ATOM 2516 N N . VAL A 1 302 ? -83.754 1.750 194.829 1.00 34.56 302 VAL A N 1
ATOM 2517 C CA . VAL A 1 302 ? -82.395 2.328 194.551 1.00 34.56 302 VAL A CA 1
ATOM 2518 C C . VAL A 1 302 ? -81.109 1.492 194.319 1.00 34.56 302 VAL A C 1
ATOM 2520 O O . VAL A 1 302 ? -80.901 0.426 194.877 1.00 34.56 302 VAL A O 1
ATOM 2523 N N . GLY A 1 303 ? -80.160 2.121 193.594 1.00 31.56 303 GLY A N 1
ATOM 2524 C CA . GLY A 1 303 ? -78.716 1.793 193.527 1.00 31.56 303 GLY A CA 1
ATOM 2525 C C . GLY A 1 303 ? -78.246 1.462 192.101 1.00 31.56 303 GLY A C 1
ATOM 2526 O O . GLY A 1 303 ? -78.297 0.310 191.703 1.00 31.56 303 GLY A O 1
ATOM 2527 N N . VAL A 1 304 ? -77.942 2.405 191.196 1.00 41.72 304 VAL A N 1
ATOM 2528 C CA . VAL A 1 304 ? -76.805 3.363 191.162 1.00 41.72 304 VAL A CA 1
ATOM 2529 C C . VAL A 1 304 ? -75.432 2.704 191.403 1.00 41.72 304 VAL A C 1
ATOM 2531 O O . VAL A 1 304 ? -75.212 2.225 192.507 1.00 41.72 304 VAL A O 1
ATOM 2534 N N . ILE A 1 305 ? -74.507 2.773 190.421 1.00 31.78 305 ILE A N 1
ATOM 2535 C CA . ILE A 1 305 ? -73.078 3.199 190.530 1.00 31.78 305 ILE A CA 1
ATOM 2536 C C . ILE A 1 305 ? -72.188 2.723 189.339 1.00 31.78 305 ILE A C 1
ATOM 2538 O O . ILE A 1 305 ? -72.163 1.564 188.946 1.00 31.78 305 ILE A O 1
ATOM 2542 N N . ASN A 1 306 ? -71.472 3.710 188.786 1.00 39.66 306 ASN A N 1
ATOM 2543 C CA . ASN A 1 306 ? -70.382 3.761 187.778 1.00 39.66 306 ASN A CA 1
ATOM 2544 C C . ASN A 1 306 ? -69.032 3.230 188.387 1.00 39.66 306 ASN A C 1
ATOM 2546 O O . ASN A 1 306 ? -69.084 2.812 189.539 1.00 39.66 306 ASN A O 1
ATOM 2550 N N . PRO A 1 307 ? -67.787 3.373 187.848 1.00 50.81 307 PRO A N 1
ATOM 2551 C CA . PRO A 1 307 ? -67.201 3.474 186.488 1.00 50.81 307 PRO A CA 1
ATOM 2552 C C . PRO A 1 307 ? -66.043 2.431 186.252 1.00 50.81 307 PRO A C 1
ATOM 2554 O O . PRO A 1 307 ? -65.859 1.526 187.053 1.00 50.81 307 PRO A O 1
ATOM 2557 N N . LEU A 1 308 ? -65.193 2.655 185.218 1.00 35.06 308 LEU A N 1
ATOM 2558 C CA . LEU A 1 308 ? -63.706 2.457 185.163 1.00 35.06 308 LEU A CA 1
ATOM 2559 C C . LEU A 1 308 ? -63.035 1.411 184.207 1.00 35.06 308 LEU A C 1
ATOM 2561 O O . LEU A 1 308 ? -62.916 0.230 184.493 1.00 35.06 308 LEU A O 1
ATOM 2565 N N . VAL A 1 309 ? -62.420 1.970 183.143 1.00 32.94 309 VAL A N 1
ATOM 2566 C CA . VAL A 1 309 ? -61.121 1.689 182.448 1.00 32.94 309 VAL A CA 1
ATOM 2567 C C . VAL A 1 309 ? -60.681 0.323 181.834 1.00 32.94 309 VAL A C 1
ATOM 2569 O O . VAL A 1 309 ? -60.163 -0.552 182.509 1.00 32.94 309 VAL A O 1
ATOM 2572 N N . LYS A 1 310 ? -60.545 0.372 180.488 1.00 45.28 310 LYS A N 1
ATOM 2573 C CA . LYS A 1 310 ? -59.335 0.160 179.623 1.00 45.28 310 LYS A CA 1
ATOM 2574 C C . LYS A 1 310 ? -58.658 -1.225 179.396 1.00 45.28 310 LYS A C 1
ATOM 2576 O O . LYS A 1 310 ? -58.191 -1.884 180.312 1.00 45.28 310 LYS A O 1
ATOM 2581 N N . GLN A 1 311 ? -58.279 -1.396 178.110 1.00 37.94 311 GLN A N 1
ATOM 2582 C CA . GLN A 1 311 ? -57.256 -2.294 177.500 1.00 37.94 311 GLN A CA 1
ATOM 2583 C C . GLN A 1 311 ? -57.701 -3.767 177.275 1.00 37.94 311 GLN A C 1
ATOM 2585 O O . GLN A 1 311 ? -58.582 -4.234 177.974 1.00 37.94 311 GLN A O 1
ATOM 2590 N N . LYS A 1 312 ? -57.180 -4.559 176.309 1.00 33.88 312 LYS A N 1
ATOM 2591 C CA . LYS A 1 312 ? -55.901 -4.504 175.547 1.00 33.88 312 LYS A CA 1
ATOM 2592 C C . LYS A 1 312 ? -55.898 -5.469 174.324 1.00 33.88 312 LYS A C 1
ATOM 2594 O O . LYS A 1 312 ? -56.278 -6.607 174.535 1.00 33.88 312 LYS A O 1
ATOM 2599 N N . LYS A 1 313 ? -55.279 -5.091 173.177 1.00 36.53 313 LYS A N 1
ATOM 2600 C CA . LYS A 1 313 ? -54.632 -5.961 172.124 1.00 36.53 313 LYS A CA 1
ATOM 2601 C C . LYS A 1 313 ? -55.511 -7.089 171.469 1.00 36.53 313 LYS A C 1
ATOM 2603 O O . LYS A 1 313 ? -56.590 -7.362 171.953 1.00 36.53 313 LYS A O 1
ATOM 2608 N N . LYS A 1 314 ? -55.178 -7.773 170.352 1.00 34.78 314 LYS A N 1
ATOM 2609 C CA . LYS A 1 314 ? -53.897 -8.106 169.671 1.00 34.78 314 LYS A CA 1
ATOM 2610 C C . LYS A 1 314 ? -54.143 -8.700 168.244 1.00 34.78 314 LYS A C 1
ATOM 2612 O O . LYS A 1 314 ? -55.104 -9.442 168.132 1.00 34.78 314 LYS A O 1
ATOM 2617 N N . ASN A 1 315 ? -53.193 -8.539 167.296 1.00 29.77 315 ASN A N 1
ATOM 2618 C CA . ASN A 1 315 ? -52.859 -9.450 166.152 1.00 29.77 315 ASN A CA 1
ATOM 2619 C C . ASN A 1 315 ? -53.960 -9.796 165.091 1.00 29.77 315 ASN A C 1
ATOM 2621 O O . ASN A 1 315 ? -55.131 -9.560 165.336 1.00 29.77 315 ASN A O 1
ATOM 2625 N N . ASP A 1 316 ? -53.687 -10.325 163.880 1.00 32.00 316 ASP A N 1
ATOM 2626 C CA . ASP A 1 316 ? -52.440 -10.646 163.137 1.00 32.00 316 ASP A CA 1
ATOM 2627 C C . ASP A 1 316 ? -52.671 -10.664 161.592 1.00 32.00 316 ASP A C 1
ATOM 2629 O O . ASP A 1 316 ? -53.817 -10.651 161.165 1.00 32.00 316 ASP A O 1
ATOM 2633 N N . ARG A 1 317 ? -51.573 -10.733 160.805 1.00 33.91 317 ARG A N 1
ATOM 2634 C CA . ARG A 1 317 ? -51.309 -11.493 159.530 1.00 33.91 317 ARG A CA 1
ATOM 2635 C C . ARG A 1 317 ? -52.480 -11.984 158.617 1.00 33.91 317 ARG A C 1
ATOM 2637 O O . ARG A 1 317 ? -53.495 -12.438 159.109 1.00 33.91 317 ARG A O 1
ATOM 2644 N N . SER A 1 318 ? -52.372 -12.127 157.279 1.00 35.75 318 SER A N 1
ATOM 2645 C CA . SER A 1 318 ? -51.244 -12.080 156.306 1.00 35.75 318 SER A CA 1
ATOM 2646 C C . SER A 1 318 ? -51.693 -12.458 154.866 1.00 35.75 318 SER A C 1
ATOM 2648 O O . SER A 1 318 ? -52.672 -13.183 154.752 1.00 35.75 318 SER A O 1
ATOM 2650 N N . ALA A 1 319 ? -50.839 -12.203 153.848 1.00 33.16 319 ALA A N 1
ATOM 2651 C CA . ALA A 1 319 ? -50.668 -13.009 152.603 1.00 33.16 319 ALA A CA 1
ATOM 2652 C C . ALA A 1 319 ? -51.824 -13.012 151.547 1.00 33.16 319 ALA A C 1
ATOM 2654 O O . ALA A 1 319 ? -52.963 -12.760 151.898 1.00 33.16 319 ALA A O 1
ATOM 2655 N N . ASN A 1 320 ? -51.647 -13.326 150.244 1.00 34.16 320 ASN A N 1
ATOM 2656 C CA . ASN A 1 320 ? -50.472 -13.479 149.351 1.00 34.16 320 ASN A CA 1
ATOM 2657 C C . ASN A 1 320 ? -50.922 -13.571 147.856 1.00 34.16 320 ASN A C 1
ATOM 2659 O O . ASN A 1 320 ? -52.075 -13.910 147.627 1.00 34.16 320 ASN A O 1
ATOM 2663 N N . ARG A 1 321 ? -49.972 -13.486 146.894 1.00 39.00 321 ARG A N 1
ATOM 2664 C CA . ARG A 1 321 ? -50.032 -13.968 145.469 1.00 39.00 321 ARG A CA 1
ATOM 2665 C C . ARG A 1 321 ? -50.951 -13.212 144.467 1.00 39.00 321 ARG A C 1
ATOM 2667 O O . ARG A 1 321 ? -52.102 -12.954 144.772 1.00 39.00 321 ARG A O 1
ATOM 2674 N N . PHE A 1 322 ? -50.422 -12.667 143.347 1.00 31.52 322 PHE A N 1
ATOM 2675 C CA . PHE A 1 322 ? -50.070 -13.303 142.032 1.00 31.52 322 PHE A CA 1
ATOM 2676 C C . PHE A 1 322 ? -51.332 -13.791 141.271 1.00 31.52 322 PHE A C 1
ATOM 2678 O O . PHE A 1 322 ? -52.173 -14.400 141.913 1.00 31.52 322 PHE A O 1
ATOM 2685 N N . VAL A 1 323 ? -51.592 -13.616 139.962 1.00 40.47 323 VAL A N 1
ATOM 2686 C CA . VAL A 1 323 ? -50.864 -13.331 138.681 1.00 40.47 323 VAL A CA 1
ATOM 2687 C C . VAL A 1 323 ? -51.864 -12.642 137.692 1.00 40.47 323 VAL A C 1
ATOM 2689 O O . VAL A 1 323 ? -53.051 -12.664 137.991 1.00 40.47 323 VAL A O 1
ATOM 2692 N N . SER A 1 324 ? -51.579 -12.086 136.494 1.00 38.88 324 SER A N 1
ATOM 2693 C CA . SER A 1 324 ? -50.381 -11.587 135.757 1.00 38.88 324 SER A CA 1
ATOM 2694 C C . SER A 1 324 ? -50.820 -10.935 134.416 1.00 38.88 324 SER A C 1
ATOM 2696 O O . SER A 1 324 ? -51.815 -11.381 133.854 1.00 38.88 324 SER A O 1
ATOM 2698 N N . VAL A 1 325 ? -50.047 -10.003 133.829 1.00 39.09 325 VAL A N 1
ATOM 2699 C CA . VAL A 1 325 ? -50.186 -9.526 132.422 1.00 39.09 325 VAL A CA 1
ATOM 2700 C C . VAL A 1 325 ? -48.811 -9.202 131.802 1.00 39.09 325 VAL A C 1
ATOM 2702 O O . VAL A 1 325 ? -47.960 -8.682 132.526 1.00 39.09 325 VAL A O 1
ATOM 2705 N N . PRO A 1 326 ? -48.566 -9.472 130.501 1.00 48.47 326 PRO A N 1
ATOM 2706 C CA . PRO A 1 326 ? -47.312 -9.128 129.826 1.00 48.47 326 PRO A CA 1
ATOM 2707 C C . PRO A 1 326 ? -47.416 -7.836 128.994 1.00 48.47 326 PRO A C 1
ATOM 2709 O O . PRO A 1 326 ? -48.350 -7.678 128.212 1.00 48.47 326 PRO A O 1
ATOM 2712 N N . ASN A 1 327 ? -46.419 -6.948 129.092 1.00 37.72 327 ASN A N 1
ATOM 2713 C CA . ASN A 1 327 ? -46.132 -5.958 128.046 1.00 37.72 327 ASN A CA 1
ATOM 2714 C C . ASN A 1 327 ? -44.658 -5.498 128.097 1.00 37.72 327 ASN A C 1
ATOM 2716 O O . ASN A 1 327 ? -44.215 -4.930 129.093 1.00 37.72 327 ASN A O 1
ATOM 2720 N N . LEU A 1 328 ? -43.919 -5.767 127.020 1.00 43.38 328 LEU A N 1
ATOM 2721 C CA . LEU A 1 328 ? -42.558 -5.326 126.671 1.00 43.38 328 LEU A CA 1
ATOM 2722 C C . LEU A 1 328 ? -42.524 -5.347 125.126 1.00 43.38 328 LEU A C 1
ATOM 2724 O O . LEU A 1 328 ? -43.187 -6.194 124.535 1.00 43.38 328 LEU A O 1
ATOM 2728 N N . SER A 1 329 ? -41.820 -4.490 124.390 1.00 40.16 329 SER A N 1
ATOM 2729 C CA . SER A 1 329 ? -40.684 -3.605 124.696 1.00 40.16 329 SER A CA 1
ATOM 2730 C C . SER A 1 329 ? -40.766 -2.366 123.782 1.00 40.16 329 SER A C 1
ATOM 2732 O O . SER A 1 329 ? -41.104 -2.496 122.612 1.00 40.16 329 SER A O 1
ATOM 2734 N N . ALA A 1 330 ? -40.655 -1.146 124.307 1.00 37.47 330 ALA A N 1
ATOM 2735 C CA . ALA A 1 330 ? -39.408 -0.396 124.527 1.00 37.47 330 ALA A CA 1
ATOM 2736 C C . ALA A 1 330 ? -38.761 0.154 123.232 1.00 37.47 330 ALA A C 1
ATOM 2738 O O . ALA A 1 330 ? -38.311 -0.585 122.363 1.00 37.47 330 ALA A O 1
ATOM 2739 N N . LEU A 1 331 ? -38.743 1.486 123.165 1.00 34.78 331 LEU A N 1
ATOM 2740 C CA . LEU A 1 331 ? -38.178 2.368 122.141 1.00 34.78 331 LEU A CA 1
ATOM 2741 C C . LEU A 1 331 ? -36.764 2.809 122.559 1.00 34.78 331 LEU A C 1
ATOM 2743 O O . LEU A 1 331 ? -36.566 2.973 123.757 1.00 34.78 331 LEU A O 1
ATOM 2747 N N . GLU A 1 332 ? -35.878 3.057 121.575 1.00 35.12 332 GLU A N 1
ATOM 2748 C CA . GLU A 1 332 ? -34.588 3.809 121.575 1.00 35.12 332 GLU A CA 1
ATOM 2749 C C . GLU A 1 332 ? -33.476 3.035 120.819 1.00 35.12 332 GLU A C 1
ATOM 2751 O O . GLU A 1 332 ? -33.469 1.810 120.839 1.00 35.12 332 GLU A O 1
ATOM 2756 N N . SER A 1 333 ? -32.513 3.636 120.100 1.00 33.78 333 SER A N 1
ATOM 2757 C CA . SER A 1 333 ? -32.224 5.050 119.779 1.00 33.78 333 SER A CA 1
ATOM 2758 C C . SER A 1 333 ? -31.380 5.155 118.487 1.00 33.78 333 SER A C 1
ATOM 2760 O O . SER A 1 333 ? -30.667 4.219 118.151 1.00 33.78 333 SER A O 1
ATOM 2762 N N . SER A 1 334 ? -31.410 6.328 117.838 1.00 33.94 334 SER A N 1
ATOM 2763 C CA . SER A 1 334 ? -30.334 6.966 117.039 1.00 33.94 334 SER A CA 1
ATOM 2764 C C . SER A 1 334 ? -29.543 6.179 115.972 1.00 33.94 334 SER A C 1
ATOM 2766 O O . SER A 1 334 ? -28.749 5.295 116.273 1.00 33.94 334 SER A O 1
ATOM 2768 N N . GLY A 1 335 ? -29.582 6.668 114.724 1.00 34.16 335 GLY A N 1
ATOM 2769 C CA . GLY A 1 335 ? -28.642 6.272 113.665 1.00 34.16 335 GLY A CA 1
ATOM 2770 C C . GLY A 1 335 ? -28.664 7.222 112.464 1.00 34.16 335 GLY A C 1
ATOM 2771 O O . GLY A 1 335 ? -29.577 7.172 111.647 1.00 34.16 335 GLY A O 1
ATOM 2772 N N . VAL A 1 336 ? -27.659 8.096 112.352 1.00 40.91 336 VAL A N 1
ATOM 2773 C CA . VAL A 1 336 ? -27.458 8.976 111.185 1.00 40.91 336 VAL A CA 1
ATOM 2774 C C . VAL A 1 336 ? -26.882 8.149 110.031 1.00 40.91 336 VAL A C 1
ATOM 2776 O O . VAL A 1 336 ? -25.889 7.454 110.229 1.00 40.91 336 VAL A O 1
ATOM 2779 N N . GLY A 1 337 ? -27.461 8.236 108.828 1.00 34.62 337 GLY A N 1
ATOM 2780 C CA . GLY A 1 337 ? -27.030 7.420 107.686 1.00 34.62 337 GLY A CA 1
ATOM 2781 C C . GLY A 1 337 ? -27.379 8.019 106.325 1.00 34.62 337 GLY A C 1
ATOM 2782 O O . GLY A 1 337 ? -28.440 7.748 105.773 1.00 34.62 337 GLY A O 1
ATOM 2783 N N . ASN A 1 338 ? -26.453 8.799 105.763 1.00 39.00 338 ASN A N 1
ATOM 2784 C CA . ASN A 1 338 ? -26.434 9.115 104.332 1.00 39.00 338 ASN A CA 1
ATOM 2785 C C . ASN A 1 338 ? -26.109 7.847 103.522 1.00 39.00 338 ASN A C 1
ATOM 2787 O O . ASN A 1 338 ? -25.224 7.093 103.922 1.00 39.00 338 ASN A O 1
ATOM 2791 N N . GLY A 1 339 ? -26.696 7.693 102.331 1.00 35.38 339 GLY A N 1
ATOM 2792 C CA . GLY A 1 339 ? -26.148 6.801 101.300 1.00 35.38 339 GLY A CA 1
ATOM 2793 C C . GLY A 1 339 ? -27.179 5.980 100.532 1.00 35.38 339 GLY A C 1
ATOM 2794 O O . GLY A 1 339 ? -27.523 4.873 100.932 1.00 35.38 339 GLY A O 1
ATOM 2795 N N . HIS A 1 340 ? -27.590 6.472 99.361 1.00 44.53 340 HIS A N 1
ATOM 2796 C CA . HIS A 1 340 ? -28.104 5.584 98.319 1.00 44.53 340 HIS A CA 1
ATOM 2797 C C . HIS A 1 340 ? -26.955 4.731 97.773 1.00 44.53 340 HIS A C 1
ATOM 2799 O O . HIS A 1 340 ? -25.956 5.278 97.308 1.00 44.53 340 HIS A O 1
ATOM 2805 N N . ALA A 1 341 ? -27.132 3.413 97.742 1.00 40.16 341 ALA A N 1
ATOM 2806 C CA . ALA A 1 341 ? -26.280 2.512 96.980 1.00 40.16 341 ALA A CA 1
ATOM 2807 C C . ALA A 1 341 ? -27.133 1.425 96.321 1.00 40.16 341 ALA A C 1
ATOM 2809 O O . ALA A 1 341 ? -27.825 0.674 97.002 1.00 40.16 341 ALA A O 1
ATOM 2810 N N . ASN A 1 342 ? -27.103 1.397 94.988 1.00 39.09 342 ASN A N 1
ATOM 2811 C CA . ASN A 1 342 ? -26.946 0.194 94.161 1.00 39.09 342 ASN A CA 1
ATOM 2812 C C . ASN A 1 342 ? -26.883 0.620 92.688 1.00 39.09 342 ASN A C 1
ATOM 2814 O O . ASN A 1 342 ? -27.749 0.324 91.867 1.00 39.09 342 ASN A O 1
ATOM 2818 N N . ARG A 1 343 ? -25.818 1.364 92.376 1.00 38.12 343 ARG A N 1
ATOM 2819 C CA . ARG A 1 343 ? -25.292 1.520 91.021 1.00 38.12 343 ARG A CA 1
ATOM 2820 C C . ARG A 1 343 ? -24.148 0.510 90.932 1.00 38.12 343 ARG A C 1
ATOM 2822 O O . ARG A 1 343 ? -23.269 0.551 91.786 1.00 38.12 343 ARG A O 1
ATOM 2829 N N . LEU A 1 344 ? -24.197 -0.424 89.987 1.00 50.03 344 LEU A N 1
ATOM 2830 C CA . LEU A 1 344 ? -23.093 -1.361 89.768 1.00 50.03 344 LEU A CA 1
ATOM 2831 C C . LEU A 1 344 ? -22.060 -0.700 88.853 1.00 50.03 344 LEU A C 1
ATOM 2833 O O . LEU A 1 344 ? -22.415 -0.221 87.775 1.00 50.03 344 LEU A O 1
ATOM 2837 N N . ASP A 1 345 ? -20.804 -0.672 89.291 1.00 46.66 345 ASP A N 1
ATOM 2838 C CA . ASP A 1 345 ? -19.684 -0.178 88.491 1.00 46.66 345 ASP A CA 1
ATOM 2839 C C . ASP A 1 345 ? -19.258 -1.214 87.430 1.00 46.66 345 ASP A C 1
ATOM 2841 O O . ASP A 1 345 ? -19.286 -2.420 87.700 1.00 46.66 345 ASP A O 1
ATOM 2845 N N . PRO A 1 346 ? -18.842 -0.784 86.223 1.00 56.38 346 PRO A N 1
ATOM 2846 C CA . PRO A 1 346 ? -18.335 -1.687 85.198 1.00 56.38 346 PRO A CA 1
ATOM 2847 C C . PRO A 1 346 ? -16.875 -2.106 85.442 1.00 56.38 346 PRO A C 1
ATOM 2849 O O . PRO A 1 346 ? -16.064 -1.383 86.019 1.00 56.38 346 PRO A O 1
ATOM 2852 N N . ILE A 1 347 ? -16.547 -3.306 84.959 1.00 57.34 347 ILE A N 1
ATOM 2853 C CA . ILE A 1 347 ? -15.259 -3.989 85.141 1.00 57.34 347 ILE A CA 1
ATOM 2854 C C . ILE A 1 347 ? -14.130 -3.259 84.373 1.00 57.34 347 ILE A C 1
ATOM 2856 O O . ILE A 1 347 ? -14.349 -2.856 83.226 1.00 57.34 347 ILE A O 1
ATOM 2860 N N . PRO A 1 348 ? -12.904 -3.131 84.929 1.00 44.22 348 PRO A N 1
ATOM 2861 C CA . PRO A 1 348 ? -11.761 -2.582 84.198 1.00 44.22 348 PRO A CA 1
ATOM 2862 C C . PRO A 1 348 ? -11.378 -3.445 82.981 1.00 44.22 348 PRO A C 1
ATOM 2864 O O . PRO A 1 348 ? -11.346 -4.668 83.076 1.00 44.22 348 PRO A O 1
ATOM 2867 N N . ASN A 1 349 ? -10.998 -2.796 81.875 1.00 51.00 349 ASN A N 1
ATOM 2868 C CA . ASN A 1 349 ? -10.614 -3.390 80.580 1.00 51.00 349 ASN A CA 1
ATOM 2869 C C . ASN A 1 349 ? -11.752 -4.038 79.761 1.00 51.00 349 ASN A C 1
ATOM 2871 O O . ASN A 1 349 ? -11.700 -5.220 79.425 1.00 51.00 349 ASN A O 1
ATOM 2875 N N . SER A 1 350 ? -12.717 -3.228 79.313 1.00 47.16 350 SER A N 1
ATOM 2876 C CA . SER A 1 350 ? -13.489 -3.529 78.097 1.00 47.16 350 SER A CA 1
ATOM 2877 C C . SER A 1 350 ? -13.434 -2.353 77.115 1.00 47.16 350 SER A C 1
ATOM 2879 O O . SER A 1 350 ? -13.456 -1.191 77.517 1.00 47.16 350 SER A O 1
ATOM 2881 N N . SER A 1 351 ? -13.280 -2.656 75.825 1.00 52.69 351 SER A N 1
ATOM 2882 C CA . SER A 1 351 ? -13.100 -1.662 74.763 1.00 52.69 351 SER A CA 1
ATOM 2883 C C . SER A 1 351 ? -14.445 -1.297 74.141 1.00 52.69 351 SER A C 1
ATOM 2885 O O . SER A 1 351 ? -14.978 -2.064 73.342 1.00 52.69 351 SER A O 1
ATOM 2887 N N . ILE A 1 352 ? -14.976 -0.122 74.477 1.00 43.06 352 ILE A N 1
ATOM 2888 C CA . ILE A 1 352 ? -16.144 0.461 73.807 1.00 43.06 352 ILE A CA 1
ATOM 2889 C C . ILE A 1 352 ? -15.715 1.780 73.162 1.00 43.06 352 ILE A C 1
ATOM 2891 O O . ILE A 1 352 ? -15.114 2.640 73.802 1.00 43.06 352 ILE A O 1
ATOM 2895 N N . HIS A 1 353 ? -15.977 1.893 71.860 1.00 43.78 353 HIS A N 1
ATOM 2896 C CA . HIS A 1 353 ? -15.675 3.072 71.059 1.00 43.78 353 HIS A CA 1
ATOM 2897 C C . HIS A 1 353 ? -16.810 4.096 71.163 1.00 43.78 353 HIS A C 1
ATOM 2899 O O . HIS A 1 353 ? -17.735 4.063 70.353 1.00 43.78 353 HIS A O 1
ATOM 2905 N N . ASP A 1 354 ? -16.690 5.050 72.082 1.00 40.12 354 ASP A N 1
ATOM 2906 C CA . ASP A 1 354 ? -17.420 6.314 71.972 1.00 40.12 354 ASP A CA 1
ATOM 2907 C C . ASP A 1 354 ? -16.621 7.269 71.074 1.00 40.12 354 ASP A C 1
ATOM 2909 O O . ASP A 1 354 ? -15.654 7.904 71.496 1.00 40.12 354 ASP A O 1
ATOM 2913 N N . ILE A 1 355 ? -17.007 7.339 69.797 1.00 48.00 355 ILE A N 1
ATOM 2914 C CA . ILE A 1 355 ? -16.555 8.379 68.865 1.00 48.00 355 ILE A CA 1
ATOM 2915 C C . ILE A 1 355 ? -17.784 9.180 68.444 1.00 48.00 355 ILE A C 1
ATOM 2917 O O . ILE A 1 355 ? -18.583 8.742 67.616 1.00 48.00 355 ILE A O 1
ATOM 2921 N N . GLU A 1 356 ? -17.913 10.380 69.006 1.00 40.25 356 GLU A N 1
ATOM 2922 C CA . GLU A 1 356 ? -18.878 11.376 68.551 1.00 40.25 356 GLU A CA 1
ATOM 2923 C C . GLU A 1 356 ? -18.592 11.746 67.086 1.00 40.25 356 GLU A C 1
ATOM 2925 O O . GLU A 1 356 ? -17.536 12.294 66.752 1.00 40.25 356 GLU A O 1
ATOM 2930 N N . PHE A 1 357 ? -19.544 11.481 66.187 1.00 41.62 357 PHE A N 1
ATOM 2931 C CA . PHE A 1 357 ? -19.438 11.912 64.793 1.00 41.62 357 PHE A CA 1
ATOM 2932 C C . PHE A 1 357 ? -19.709 13.414 64.665 1.00 41.62 357 PHE A C 1
ATOM 2934 O O . PHE A 1 357 ? -20.842 13.870 64.509 1.00 41.62 357 PHE A O 1
ATOM 2941 N N . ASN A 1 358 ? -18.627 14.188 64.694 1.00 43.31 358 ASN A N 1
ATOM 2942 C CA . ASN A 1 358 ? -18.642 15.631 64.491 1.00 43.31 358 ASN A CA 1
ATOM 2943 C C . ASN A 1 358 ? -18.937 15.961 63.009 1.00 43.31 358 ASN A C 1
ATOM 2945 O O . ASN A 1 358 ? -18.094 15.773 62.131 1.00 43.31 358 ASN A O 1
ATOM 2949 N N . SER A 1 359 ? -20.151 16.428 62.706 1.00 53.16 359 SER A N 1
ATOM 2950 C CA . SER A 1 359 ? -20.738 16.436 61.352 1.00 53.16 359 SER A CA 1
ATOM 2951 C C . SER A 1 359 ? -20.396 17.658 60.475 1.00 53.16 359 SER A C 1
ATOM 2953 O O . SER A 1 359 ? -21.167 18.024 59.589 1.00 53.16 359 SER A O 1
ATOM 2955 N N . SER A 1 360 ? -19.251 18.316 60.700 1.00 52.22 360 SER A N 1
ATOM 2956 C CA . SER A 1 360 ? -18.947 19.628 60.091 1.00 52.22 360 SER A CA 1
ATOM 2957 C C . SER A 1 360 ? -17.503 19.832 59.586 1.00 52.22 360 SER A C 1
ATOM 2959 O O . SER A 1 360 ? -16.968 20.941 59.619 1.00 52.22 360 SER A O 1
ATOM 2961 N N . ARG A 1 361 ? -16.877 18.790 59.014 1.00 59.28 361 ARG A N 1
ATOM 2962 C CA . ARG A 1 361 ? -15.728 18.940 58.089 1.00 59.28 361 ARG A CA 1
ATOM 2963 C C . ARG A 1 361 ? -15.820 17.975 56.896 1.00 59.28 361 ARG A C 1
ATOM 2965 O O . ARG A 1 361 ? -16.039 16.787 57.120 1.00 59.28 361 ARG A O 1
ATOM 2972 N N . PRO A 1 362 ? -15.606 18.435 55.647 1.00 59.25 362 PRO A N 1
ATOM 2973 C CA . PRO A 1 362 ? -15.473 17.544 54.498 1.00 59.25 362 PRO A CA 1
ATOM 2974 C C . PRO A 1 362 ? -14.118 16.816 54.508 1.00 59.25 362 PRO A C 1
ATOM 2976 O O . PRO A 1 362 ? -13.106 17.356 54.960 1.00 59.25 362 PRO A O 1
ATOM 2979 N N . LEU A 1 363 ? -14.108 15.586 53.990 1.00 59.94 363 LEU A N 1
ATOM 2980 C CA . LEU A 1 363 ? -12.916 14.740 53.873 1.00 59.94 363 LEU A CA 1
ATOM 2981 C C . LEU A 1 363 ? -11.931 15.268 52.804 1.00 59.94 363 LEU A C 1
ATOM 2983 O O . LEU A 1 363 ? -12.370 15.883 51.828 1.00 59.94 363 LEU A O 1
ATOM 2987 N N . PRO A 1 364 ? -10.613 15.003 52.928 1.00 59.97 364 PRO A N 1
ATOM 2988 C CA . PRO A 1 364 ? -9.638 15.343 51.890 1.00 59.97 364 PRO A CA 1
ATOM 2989 C C . PRO A 1 364 ? -9.874 14.535 50.606 1.00 59.97 364 PRO A C 1
ATOM 2991 O O . PRO A 1 364 ? -10.147 13.337 50.666 1.00 59.97 364 PRO A O 1
ATOM 2994 N N . GLN A 1 365 ? -9.726 15.170 49.441 1.00 59.94 365 GLN A N 1
ATOM 2995 C CA . GLN A 1 365 ? -9.809 14.474 48.152 1.00 59.94 365 GLN A CA 1
ATOM 2996 C C . GLN A 1 365 ? -8.533 13.656 47.855 1.00 59.94 365 GLN A C 1
ATOM 2998 O O . GLN A 1 365 ? -7.444 14.062 48.273 1.00 59.94 365 GLN A O 1
ATOM 3003 N N . PRO A 1 366 ? -8.626 12.534 47.112 1.00 55.25 366 PRO A N 1
ATOM 3004 C CA . PRO A 1 366 ? -7.457 11.751 46.714 1.00 55.25 366 PRO A CA 1
ATOM 3005 C C . PRO A 1 366 ? -6.552 12.521 45.743 1.00 55.25 366 PRO A C 1
ATOM 3007 O O . PRO A 1 366 ? -7.026 13.124 44.782 1.00 55.25 366 PRO A O 1
ATOM 3010 N N . ILE A 1 367 ? -5.238 12.446 45.957 1.00 64.94 367 ILE A N 1
ATOM 3011 C CA . ILE A 1 367 ? -4.233 12.995 45.038 1.00 64.94 367 ILE A CA 1
ATOM 3012 C C . ILE A 1 367 ? -4.014 11.984 43.894 1.00 64.94 367 ILE A C 1
ATOM 3014 O O . ILE A 1 367 ? -3.760 10.813 44.188 1.00 64.94 367 ILE A O 1
ATOM 3018 N N . PRO A 1 368 ? -4.076 12.386 42.609 1.00 66.12 368 PRO A N 1
ATOM 3019 C CA . PRO A 1 368 ? -3.810 11.480 41.492 1.00 66.12 368 PRO A CA 1
ATOM 3020 C C . PRO A 1 368 ? -2.323 11.071 41.420 1.00 66.12 368 PRO A C 1
ATOM 3022 O O . PRO A 1 368 ? -1.444 11.854 41.800 1.00 66.12 368 PRO A O 1
ATOM 3025 N N . PRO A 1 369 ? -2.007 9.857 40.929 1.00 61.09 369 PRO A N 1
ATOM 3026 C CA . PRO A 1 369 ? -0.630 9.390 40.804 1.00 61.09 369 PRO A CA 1
ATOM 3027 C C . PRO A 1 369 ? 0.149 10.198 39.756 1.00 61.09 369 PRO A C 1
ATOM 3029 O O . PRO A 1 369 ? -0.387 10.588 38.722 1.00 61.09 369 PRO A O 1
ATOM 3032 N N . LYS A 1 370 ? 1.441 10.429 40.018 1.00 64.38 370 LYS A N 1
ATOM 3033 C CA . LYS A 1 370 ? 2.347 11.113 39.083 1.00 64.38 370 LYS A CA 1
ATOM 3034 C C . LYS A 1 370 ? 2.659 10.221 37.880 1.00 64.38 370 LYS A C 1
ATOM 3036 O O . LYS A 1 370 ? 2.999 9.053 38.057 1.00 64.38 370 LYS A O 1
ATOM 3041 N N . GLU A 1 371 ? 2.618 10.802 36.687 1.00 61.88 371 GLU A N 1
ATOM 3042 C CA . GLU A 1 371 ? 2.997 10.132 35.441 1.00 61.88 371 GLU A CA 1
ATOM 3043 C C . GLU A 1 371 ? 4.477 9.689 35.446 1.00 61.88 371 GLU A C 1
ATOM 3045 O O . GLU A 1 371 ? 5.341 10.398 35.983 1.00 61.88 371 GLU A O 1
ATOM 3050 N N . PRO A 1 372 ? 4.807 8.532 34.841 1.00 58.59 372 PRO A N 1
ATOM 3051 C CA . PRO A 1 372 ? 6.187 8.103 34.664 1.00 58.59 372 PRO A CA 1
ATOM 3052 C C . PRO A 1 372 ? 6.887 8.944 33.587 1.00 58.59 372 PRO A C 1
ATOM 3054 O O . PRO A 1 372 ? 6.356 9.180 32.504 1.00 58.59 372 PRO A O 1
ATOM 3057 N N . LYS A 1 373 ? 8.123 9.368 33.870 1.00 56.53 373 LYS A N 1
ATOM 3058 C CA . LYS A 1 373 ? 8.952 10.127 32.923 1.00 56.53 373 LYS A CA 1
ATOM 3059 C C . LYS A 1 373 ? 9.226 9.304 31.662 1.00 56.53 373 LYS A C 1
ATOM 3061 O O . LYS A 1 373 ? 9.809 8.225 31.760 1.00 56.53 373 LYS A O 1
ATOM 3066 N N . MET A 1 374 ? 8.914 9.855 30.489 1.00 53.00 374 MET A N 1
ATOM 3067 C CA . MET A 1 374 ? 9.421 9.324 29.223 1.00 53.00 374 MET A CA 1
ATOM 3068 C C . MET A 1 374 ? 10.952 9.398 29.208 1.00 53.00 374 MET A C 1
ATOM 3070 O O . MET A 1 374 ? 11.533 10.477 29.328 1.00 53.00 374 MET A O 1
ATOM 3074 N N . VAL A 1 375 ? 11.602 8.247 29.041 1.00 50.19 375 VAL A N 1
ATOM 3075 C CA . VAL A 1 375 ? 13.021 8.179 28.683 1.00 50.19 375 VAL A CA 1
ATOM 3076 C C . VAL A 1 375 ? 13.091 8.235 27.162 1.00 50.19 375 VAL A C 1
ATOM 3078 O O . VAL A 1 375 ? 12.646 7.310 26.488 1.00 50.19 375 VAL A O 1
ATOM 3081 N N . LEU A 1 376 ? 13.612 9.342 26.637 1.00 50.28 376 LEU A N 1
ATOM 3082 C CA . LEU A 1 376 ? 13.875 9.509 25.211 1.00 50.28 376 LEU A CA 1
ATOM 3083 C C . LEU A 1 376 ? 14.979 8.531 24.775 1.00 50.28 376 LEU A C 1
ATOM 3085 O O . LEU A 1 376 ? 15.978 8.382 25.487 1.00 50.28 376 LEU A O 1
ATOM 3089 N N . ARG A 1 377 ? 14.815 7.897 23.613 1.00 48.53 377 ARG A N 1
ATOM 3090 C CA . ARG A 1 377 ? 15.852 7.112 22.938 1.00 48.53 377 ARG A CA 1
ATOM 3091 C C . ARG A 1 377 ? 15.812 7.387 21.442 1.00 48.53 377 ARG A C 1
ATOM 3093 O O . ARG A 1 377 ? 14.684 7.580 20.943 1.00 48.53 377 ARG A O 1
#

Radius of gyration: 123.62 Å; chains: 1; bounding box: 224×54×372 Å

Organism: NCBI:txid129467